Protein AF-C1E987-F1 (afdb_monomer)

pLDDT: mean 75.3, std 23.25, range [30.11, 98.69]

Nearest PDB structures (foldseek):
  6jrf-assembly1_A  TM=9.544E-01  e=1.087E-15  Zea mays
  6jrg-assembly1_B  TM=9.556E-01  e=2.317E-15  Zea mays
  6is8-assembly1_B  TM=9.544E-01  e=3.382E-15  Zea mays
  8kfw-assembly1_B  TM=9.538E-01  e=1.622E-14  Zea mays
  6is9-assembly1_A  TM=9.270E-01  e=9.972E-15  Zea mays

Sequence (386 aa):
MGTAQIRPWVGTASRAASTSPVTAASSSSRYGARRGRGRVALLRPRAATTTGPNPSTTSPSSSSDDDDVEAARGWTLLGCDSDAGGALAVVRGPSLGNVASVDVHDCPTYKAEVNGRIRKRLCVEDMVELVASLNIPRGTVAFLEEGGVEYGFSAQTAFVQGYNFGLWKGVLAAAGLRVEVVKPQAWKHALGLARSGSSKDDSRDMASAMFPEVGDDLGRKKDHGRAEALLIAAYGHMATHARDARAAAAAAAAAGPFDAAEEDPLCRRVRDMVMRAAEEAASSETSDTHDDDGDETRRSGLRKRLGPDDPLPYFGPYFGMTGKALGEECRRRGLRVSGKKMELIERLEDDDAAAMRRAREAAAVMEAEGDEEEDEERGARRAAAA

Structure (mmCIF, N/CA/C/O backbone):
data_AF-C1E987-F1
#
_entry.id   AF-C1E987-F1
#
loop_
_atom_site.group_PDB
_atom_site.id
_atom_site.type_symbol
_atom_site.label_atom_id
_atom_site.label_alt_id
_atom_site.label_comp_id
_atom_site.label_asym_id
_atom_site.label_entity_id
_atom_site.label_seq_id
_atom_site.pdbx_PDB_ins_code
_atom_site.Cartn_x
_atom_site.Cartn_y
_atom_site.Cartn_z
_atom_site.occupancy
_atom_site.B_iso_or_equiv
_atom_site.auth_seq_id
_atom_site.auth_comp_id
_atom_site.auth_asym_id
_atom_site.auth_atom_id
_atom_site.pdbx_PDB_model_num
ATOM 1 N N . MET A 1 1 ? 1.074 48.634 49.902 1.00 43.16 1 MET A N 1
ATOM 2 C CA . MET A 1 1 ? 2.303 48.544 50.720 1.00 43.16 1 MET A CA 1
ATOM 3 C C . MET A 1 1 ? 1.928 47.896 52.040 1.00 43.16 1 MET A C 1
ATOM 5 O O . MET A 1 1 ? 1.091 48.442 52.739 1.00 43.16 1 MET A O 1
ATOM 9 N N . GLY A 1 2 ? 2.459 46.709 52.321 1.00 34.03 2 GLY A N 1
ATOM 10 C CA . GLY A 1 2 ? 2.135 45.934 53.519 1.00 34.03 2 GLY A CA 1
ATOM 11 C C . GLY A 1 2 ? 2.971 44.660 53.538 1.00 34.03 2 GLY A C 1
ATOM 12 O O . GLY A 1 2 ? 2.693 43.719 52.807 1.00 34.03 2 GLY A O 1
ATOM 13 N N . THR A 1 3 ? 4.056 44.713 54.297 1.00 38.94 3 THR A N 1
ATOM 14 C CA . THR A 1 3 ? 5.123 43.721 54.465 1.00 38.94 3 THR A CA 1
ATOM 15 C C . THR A 1 3 ? 4.779 42.664 55.518 1.00 38.94 3 THR A C 1
ATOM 17 O O . THR A 1 3 ? 4.261 43.020 56.570 1.00 38.94 3 THR A O 1
ATOM 20 N N . ALA A 1 4 ? 5.181 41.409 55.295 1.00 37.41 4 ALA A N 1
ATOM 21 C CA . ALA A 1 4 ? 5.412 40.384 56.328 1.00 37.41 4 ALA A CA 1
ATOM 22 C C . ALA A 1 4 ? 6.369 39.330 55.722 1.00 37.41 4 ALA A C 1
ATOM 24 O O . ALA A 1 4 ? 5.991 38.631 54.791 1.00 37.41 4 ALA A O 1
ATOM 25 N N . GLN A 1 5 ? 7.690 39.396 55.906 1.00 37.06 5 GLN A N 1
ATOM 26 C CA . GLN A 1 5 ? 8.532 39.110 57.079 1.00 37.06 5 GLN A CA 1
ATOM 27 C C . GLN A 1 5 ? 8.723 37.600 57.353 1.00 37.06 5 GLN A C 1
ATOM 29 O O . GLN A 1 5 ? 7.839 36.898 57.827 1.00 37.06 5 GLN A O 1
ATOM 34 N N . ILE A 1 6 ? 9.934 37.139 57.022 1.00 41.88 6 ILE A N 1
ATOM 35 C CA . ILE A 1 6 ? 10.510 35.797 57.201 1.00 41.88 6 ILE A CA 1
ATOM 36 C C . ILE A 1 6 ? 10.960 35.613 58.653 1.00 41.88 6 ILE A C 1
ATOM 38 O O . ILE A 1 6 ? 11.591 36.526 59.185 1.00 41.88 6 ILE A O 1
ATOM 42 N N . ARG A 1 7 ? 10.786 34.411 59.232 1.00 41.16 7 ARG A N 1
ATOM 43 C CA . ARG A 1 7 ? 11.681 33.850 60.268 1.00 41.16 7 ARG A CA 1
ATOM 44 C C . ARG A 1 7 ? 11.687 32.300 60.290 1.00 41.16 7 ARG A C 1
ATOM 46 O O . ARG A 1 7 ? 10.761 31.699 59.754 1.00 41.16 7 ARG A O 1
ATOM 53 N N . PRO A 1 8 ? 12.748 31.671 60.845 1.00 44.56 8 PRO A N 1
ATOM 54 C CA . PRO A 1 8 ? 13.247 30.345 60.459 1.00 44.56 8 PRO A CA 1
ATOM 55 C C . PRO A 1 8 ? 12.962 29.245 61.498 1.00 44.56 8 PRO A C 1
ATOM 57 O O . PRO A 1 8 ? 12.586 29.541 62.632 1.00 44.56 8 PRO A O 1
ATOM 60 N N . TRP A 1 9 ? 13.256 27.985 61.155 1.00 31.38 9 TRP A N 1
ATOM 61 C CA . TRP A 1 9 ? 13.389 26.913 62.144 1.00 31.38 9 TRP A CA 1
ATOM 62 C C . TRP A 1 9 ? 14.632 26.046 61.897 1.00 31.38 9 TRP A C 1
ATOM 64 O O . TRP A 1 9 ? 14.956 25.690 60.767 1.00 31.38 9 TRP A O 1
ATOM 74 N N . VAL A 1 10 ? 15.326 25.760 62.999 1.00 36.50 10 VAL A N 1
ATOM 75 C CA . VAL A 1 10 ? 16.550 24.966 63.158 1.00 36.50 10 VAL A CA 1
ATOM 76 C C . VAL A 1 10 ? 16.195 23.816 64.102 1.00 36.50 10 VAL A C 1
ATOM 78 O O . VAL A 1 10 ? 15.505 24.053 65.092 1.00 36.50 10 VAL A O 1
ATOM 81 N N . GLY A 1 11 ? 16.687 22.599 63.854 1.00 30.11 11 GLY A N 1
ATOM 82 C CA . GLY A 1 11 ? 16.515 21.492 64.799 1.00 30.11 11 GLY A CA 1
ATOM 83 C C . GLY A 1 11 ? 17.142 20.174 64.354 1.00 30.11 11 GLY A C 1
ATOM 84 O O . GLY A 1 11 ? 16.515 19.372 63.677 1.00 30.11 11 GLY A O 1
ATOM 85 N N . THR A 1 12 ? 18.387 19.960 64.766 1.00 36.69 12 THR A N 1
ATOM 86 C CA . THR A 1 12 ? 19.166 18.713 64.708 1.00 36.69 12 THR A CA 1
ATOM 87 C C . THR A 1 12 ? 18.704 17.676 65.738 1.00 36.69 12 THR A C 1
ATOM 89 O O . THR A 1 12 ? 18.464 18.051 66.883 1.00 36.69 12 THR A O 1
ATOM 92 N N . ALA A 1 13 ? 18.758 16.378 65.408 1.00 34.41 13 ALA A N 1
ATOM 93 C CA . ALA A 1 13 ? 19.088 15.320 66.373 1.00 34.41 13 ALA A CA 1
ATOM 94 C C . ALA A 1 13 ? 19.592 14.044 65.672 1.00 34.41 13 ALA A C 1
ATOM 96 O O . ALA A 1 13 ? 18.972 13.524 64.750 1.00 34.41 13 ALA A O 1
ATOM 97 N N . SER A 1 14 ? 20.737 13.566 66.155 1.00 32.38 14 SER A N 1
ATOM 98 C CA . SER A 1 14 ? 21.465 12.360 65.762 1.00 32.38 14 SER A CA 1
ATOM 99 C C . SER A 1 14 ? 21.077 11.180 66.661 1.00 32.38 14 SER A C 1
ATOM 101 O O . SER A 1 14 ? 20.849 11.377 67.856 1.00 32.38 14 SER A O 1
ATOM 103 N N . ARG A 1 15 ? 21.073 9.949 66.129 1.00 35.50 15 ARG A N 1
ATOM 104 C CA . ARG A 1 15 ? 21.285 8.726 66.921 1.00 35.50 15 ARG A CA 1
ATOM 105 C C . ARG A 1 15 ? 21.837 7.589 66.056 1.00 35.50 15 ARG A C 1
ATOM 107 O O . ARG A 1 15 ? 21.392 7.367 64.937 1.00 35.50 15 ARG A O 1
ATOM 114 N N . ALA A 1 16 ? 22.842 6.920 66.611 1.00 32.28 16 ALA A N 1
ATOM 115 C CA . ALA A 1 16 ? 23.746 5.965 65.985 1.00 32.28 16 ALA A CA 1
ATOM 116 C C . ALA A 1 16 ? 23.322 4.493 66.156 1.00 32.28 16 ALA A C 1
ATOM 118 O O . ALA A 1 16 ? 22.651 4.159 67.129 1.00 32.28 16 ALA A O 1
ATOM 119 N N . ALA A 1 17 ? 23.830 3.622 65.275 1.00 33.12 17 ALA A N 1
ATOM 120 C CA . ALA A 1 17 ? 24.169 2.212 65.531 1.00 33.12 17 ALA A CA 1
ATOM 121 C C . ALA A 1 17 ? 25.161 1.757 64.430 1.00 33.12 17 ALA A C 1
ATOM 123 O O . ALA A 1 17 ? 24.859 1.872 63.249 1.00 33.12 17 ALA A O 1
ATOM 124 N N . SER A 1 18 ? 26.436 1.521 64.759 1.00 31.75 18 SER A N 1
ATOM 125 C CA . SER A 1 18 ? 27.032 0.219 65.128 1.00 31.75 18 SER A CA 1
ATOM 126 C C . SER A 1 18 ? 27.578 -0.573 63.923 1.00 31.75 18 SER A C 1
ATOM 128 O O . SER A 1 18 ? 26.843 -1.252 63.217 1.00 31.75 18 SER A O 1
ATOM 130 N N . THR A 1 19 ? 28.901 -0.507 63.749 1.00 33.00 19 THR A N 1
ATOM 131 C CA . THR A 1 19 ? 29.780 -1.328 62.889 1.00 33.00 19 THR A CA 1
ATOM 132 C C . THR A 1 19 ? 29.910 -2.765 63.422 1.00 33.00 19 THR A C 1
ATOM 134 O O . THR A 1 19 ? 29.934 -2.963 64.633 1.00 33.00 19 THR A O 1
ATOM 137 N N . SER A 1 20 ? 30.062 -3.816 62.606 1.00 34.09 20 SER A N 1
ATOM 138 C CA . SER A 1 20 ? 31.318 -4.278 61.956 1.00 34.09 20 SER A CA 1
ATOM 139 C C . SER A 1 20 ? 31.010 -5.440 60.948 1.00 34.09 20 SER A C 1
ATOM 141 O O . SER A 1 20 ? 29.833 -5.737 60.763 1.00 34.09 20 SER A O 1
ATOM 143 N N . PRO A 1 21 ? 31.978 -6.086 60.250 1.00 47.25 21 PRO A N 1
ATOM 144 C CA . PRO A 1 21 ? 32.239 -5.865 58.818 1.00 47.25 21 PRO A CA 1
ATOM 145 C C . PRO A 1 21 ? 32.284 -7.177 57.979 1.00 47.25 21 PRO A C 1
ATOM 147 O O . PRO A 1 21 ? 31.896 -8.231 58.469 1.00 47.25 21 PRO A O 1
ATOM 150 N N . VAL A 1 22 ? 32.885 -7.097 56.770 1.00 30.33 22 VAL A N 1
ATOM 151 C CA . VAL A 1 22 ? 33.377 -8.191 55.880 1.00 30.33 22 VAL A CA 1
ATOM 152 C C . VAL A 1 22 ? 32.329 -8.642 54.834 1.00 30.33 22 VAL A C 1
ATOM 154 O O . VAL A 1 22 ? 31.196 -8.917 55.186 1.00 30.33 22 VAL A O 1
ATOM 157 N N . THR A 1 23 ? 32.547 -8.688 53.510 1.00 30.25 23 THR A N 1
ATOM 158 C CA . THR A 1 23 ? 33.740 -8.768 52.635 1.00 30.25 23 THR A CA 1
ATOM 159 C C . THR A 1 23 ? 33.422 -8.124 51.278 1.00 30.25 23 THR A C 1
ATOM 161 O O . THR A 1 23 ? 32.342 -8.339 50.731 1.00 30.25 23 THR A O 1
ATOM 164 N N . ALA A 1 24 ? 34.390 -7.418 50.690 1.00 33.66 24 ALA A N 1
ATOM 165 C CA . ALA A 1 24 ? 34.360 -6.980 49.298 1.00 33.66 24 ALA A CA 1
ATOM 166 C C . ALA A 1 24 ? 34.953 -8.060 48.377 1.00 33.66 24 ALA A C 1
ATOM 168 O O . ALA A 1 24 ? 36.030 -8.583 48.658 1.00 33.66 24 ALA A O 1
ATOM 169 N N . ALA A 1 25 ? 34.295 -8.332 47.250 1.00 31.72 25 ALA A N 1
ATOM 170 C CA . ALA A 1 25 ? 34.890 -9.033 46.118 1.00 31.72 25 ALA A CA 1
ATOM 171 C C . ALA A 1 25 ? 34.596 -8.253 44.829 1.00 31.72 25 ALA A C 1
ATOM 173 O O . ALA A 1 25 ? 33.465 -8.157 44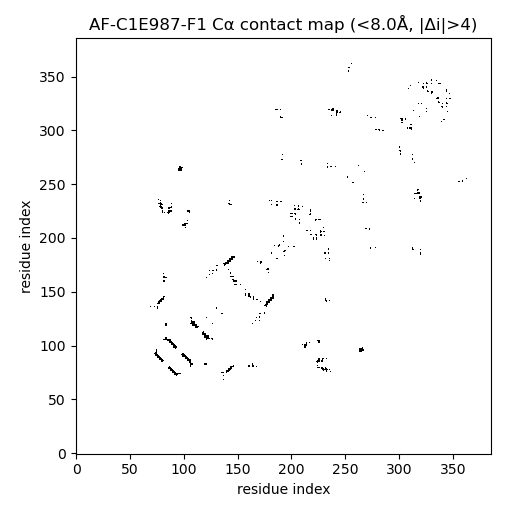.361 1.00 31.72 25 ALA A O 1
ATOM 174 N N . SER A 1 26 ? 35.662 -7.662 44.298 1.00 34.81 26 SER A N 1
ATOM 175 C CA . SER A 1 26 ? 35.757 -7.056 42.974 1.00 34.81 26 SER A CA 1
ATOM 176 C C . SER A 1 26 ? 35.648 -8.132 41.892 1.00 34.81 26 SER A C 1
ATOM 178 O O . SER A 1 26 ? 36.331 -9.153 41.968 1.00 34.81 26 SER A O 1
ATOM 180 N N . SER A 1 27 ? 34.872 -7.879 40.836 1.00 32.91 27 SER A N 1
ATOM 181 C CA . SER A 1 27 ? 35.233 -8.397 39.516 1.00 32.91 27 SER A CA 1
ATOM 182 C C . SER A 1 27 ? 34.838 -7.415 38.412 1.00 32.91 27 SER A C 1
ATOM 184 O O . SER A 1 27 ? 33.705 -6.959 38.282 1.00 32.91 27 SER A O 1
ATOM 186 N N . SER A 1 28 ? 35.859 -7.043 37.652 1.00 34.28 28 SER A N 1
ATOM 187 C CA . SER A 1 28 ? 35.862 -6.126 36.523 1.00 34.28 28 SER A CA 1
ATOM 188 C C . SER A 1 28 ? 35.024 -6.644 35.350 1.00 34.28 28 SER A C 1
ATOM 190 O O . SER A 1 28 ? 35.307 -7.721 34.824 1.00 34.28 28 SER A O 1
ATOM 192 N N . SER A 1 29 ? 34.081 -5.835 34.864 1.00 33.22 29 SER A N 1
ATOM 193 C CA . SER A 1 29 ? 33.420 -6.050 33.574 1.00 33.22 29 SER A CA 1
ATOM 194 C C . SER A 1 29 ? 34.366 -5.646 32.437 1.00 33.22 29 SER A C 1
ATOM 196 O O . SER A 1 29 ? 34.575 -4.465 32.168 1.00 33.22 29 SER A O 1
ATOM 198 N N . ARG A 1 30 ? 34.982 -6.640 31.788 1.00 32.59 30 ARG A N 1
ATOM 199 C CA . ARG A 1 30 ? 35.681 -6.495 30.503 1.00 32.59 30 ARG A CA 1
ATOM 200 C C . ARG A 1 30 ? 34.831 -7.157 29.420 1.00 32.59 30 ARG A C 1
ATOM 202 O O . ARG A 1 30 ? 34.993 -8.343 29.153 1.00 32.59 30 ARG A O 1
ATOM 209 N N . TYR A 1 31 ? 33.950 -6.395 28.774 1.00 31.27 31 TYR A N 1
ATOM 210 C CA . TYR A 1 31 ? 33.358 -6.816 27.503 1.00 31.27 31 TYR A CA 1
ATOM 211 C C . TYR A 1 31 ? 34.314 -6.457 26.365 1.00 31.27 31 TYR A C 1
ATOM 213 O O . TYR A 1 31 ? 34.339 -5.338 25.860 1.00 31.27 31 TYR A O 1
ATOM 221 N N . GLY A 1 32 ? 35.145 -7.432 25.997 1.00 32.31 32 GLY A N 1
ATOM 222 C CA . GLY A 1 32 ? 35.917 -7.407 24.765 1.00 32.31 32 GLY A CA 1
ATOM 223 C C . GLY A 1 32 ? 35.010 -7.664 23.564 1.00 32.31 32 GLY A C 1
ATOM 224 O O . GLY A 1 32 ? 34.286 -8.657 23.515 1.00 32.31 32 GLY A O 1
ATOM 225 N N . ALA A 1 33 ? 35.077 -6.774 22.580 1.00 38.38 33 ALA A N 1
ATOM 226 C CA . ALA A 1 33 ? 34.486 -6.968 21.269 1.00 38.38 33 ALA A CA 1
ATOM 227 C C . ALA A 1 33 ? 35.153 -8.153 20.549 1.00 38.38 33 ALA A C 1
ATOM 229 O O . ALA A 1 33 ? 36.362 -8.146 20.311 1.00 38.38 33 ALA A O 1
ATOM 230 N N . ARG A 1 34 ? 34.361 -9.145 20.129 1.00 32.69 34 ARG A N 1
ATOM 231 C CA . ARG A 1 34 ? 34.743 -10.081 19.064 1.00 32.69 34 ARG A CA 1
ATOM 232 C C . ARG A 1 34 ? 33.609 -10.222 18.054 1.00 32.69 34 ARG A C 1
ATOM 234 O O . ARG A 1 34 ? 32.530 -10.716 18.357 1.00 32.69 34 ARG A O 1
ATOM 241 N N . ARG A 1 35 ? 33.909 -9.771 16.835 1.00 38.44 35 ARG A N 1
ATOM 242 C CA . ARG A 1 35 ? 33.183 -10.051 15.593 1.00 38.44 35 ARG A CA 1
ATOM 243 C C . ARG A 1 35 ? 33.192 -11.561 15.323 1.00 38.44 35 ARG A C 1
ATOM 245 O O . ARG A 1 35 ? 34.245 -12.181 15.456 1.00 38.44 35 ARG A O 1
ATOM 252 N N . GLY A 1 36 ? 32.077 -12.127 14.854 1.00 33.56 36 GLY A N 1
ATOM 253 C CA . GLY A 1 36 ? 32.095 -13.466 14.260 1.00 33.56 36 GLY A CA 1
ATOM 254 C C . GLY A 1 36 ? 30.745 -14.166 14.101 1.00 33.56 36 GLY A C 1
ATOM 255 O O . GLY A 1 36 ? 30.275 -14.795 15.036 1.00 33.56 36 GLY A O 1
ATOM 256 N N . ARG A 1 37 ? 30.252 -14.149 12.854 1.00 36.84 37 ARG A N 1
ATOM 257 C CA . ARG A 1 37 ? 29.365 -15.119 12.172 1.00 36.84 37 ARG A CA 1
ATOM 258 C C . ARG A 1 37 ? 27.920 -15.289 12.665 1.00 36.84 37 ARG A C 1
ATOM 260 O O . ARG A 1 37 ? 27.644 -15.717 13.778 1.00 36.84 37 ARG A O 1
ATOM 267 N N . GLY A 1 38 ? 27.006 -15.031 11.726 1.00 42.19 38 GLY A N 1
ATOM 268 C CA . GLY A 1 38 ? 25.576 -15.265 11.852 1.00 42.19 38 GLY A CA 1
ATOM 269 C C . GLY A 1 38 ? 25.257 -16.702 12.252 1.00 42.19 38 GLY A C 1
ATOM 270 O O . GLY A 1 38 ? 25.706 -17.661 11.625 1.00 42.19 38 GLY A O 1
ATOM 271 N N . ARG A 1 39 ? 24.448 -16.829 13.300 1.00 40.03 39 ARG A N 1
ATOM 272 C CA . ARG A 1 39 ? 23.686 -18.037 13.588 1.00 40.03 39 ARG A CA 1
ATOM 273 C C . ARG A 1 39 ? 22.248 -17.756 13.185 1.00 40.03 39 ARG A C 1
ATOM 275 O O . ARG A 1 39 ? 21.554 -16.998 13.854 1.00 40.03 39 ARG A O 1
ATOM 282 N N . VAL A 1 40 ? 21.825 -18.363 12.082 1.00 42.97 40 VAL A N 1
ATOM 283 C CA . VAL A 1 40 ? 20.407 -18.557 11.790 1.00 42.97 40 VAL A CA 1
ATOM 284 C C . VAL A 1 40 ? 19.872 -19.443 12.912 1.00 42.97 40 VAL A C 1
ATOM 286 O O . VAL A 1 40 ? 20.309 -20.585 13.063 1.00 42.97 40 VAL A O 1
ATOM 289 N N . ALA A 1 41 ? 18.995 -18.904 13.754 1.00 39.16 41 ALA A N 1
ATOM 290 C CA . ALA A 1 41 ? 18.283 -19.700 14.740 1.00 39.16 41 ALA A CA 1
ATOM 291 C C . ALA A 1 41 ? 17.254 -20.561 13.995 1.00 39.16 41 ALA A C 1
ATOM 293 O O . ALA A 1 41 ? 16.113 -20.159 13.796 1.00 39.16 41 ALA A O 1
ATOM 294 N N . LEU A 1 42 ? 17.677 -21.741 13.539 1.00 43.03 42 LEU A N 1
ATOM 295 C CA . LEU A 1 42 ? 16.765 -22.801 13.124 1.00 43.03 42 LEU A CA 1
ATOM 296 C C . LEU A 1 42 ? 16.035 -23.293 14.378 1.00 43.03 42 LEU A C 1
ATOM 298 O O . LEU A 1 42 ? 16.547 -24.128 15.125 1.00 43.03 42 LEU A O 1
ATOM 302 N N . LEU A 1 43 ? 14.849 -22.743 14.628 1.00 41.53 43 LEU A N 1
ATOM 303 C CA . LEU A 1 43 ? 13.894 -23.331 15.558 1.00 41.53 43 LEU A CA 1
ATOM 304 C C . LEU A 1 43 ? 13.487 -24.695 14.988 1.00 41.53 43 LEU A C 1
ATOM 306 O O . LEU A 1 43 ? 12.734 -24.777 14.023 1.00 41.53 43 LEU A O 1
ATOM 310 N N . ARG A 1 44 ? 14.022 -25.780 15.557 1.00 40.69 44 ARG A N 1
ATOM 311 C CA . ARG A 1 44 ? 13.488 -27.127 15.331 1.00 40.69 44 ARG A CA 1
ATOM 312 C C . ARG A 1 44 ? 12.204 -27.273 16.155 1.00 40.69 44 ARG A C 1
ATOM 314 O O . ARG A 1 44 ? 12.279 -27.092 17.372 1.00 40.69 44 ARG A O 1
ATOM 321 N N . PRO A 1 45 ? 11.057 -27.633 15.559 1.00 49.88 45 PRO A N 1
ATOM 322 C CA . PRO A 1 45 ? 9.880 -27.999 16.335 1.00 49.88 45 PRO A CA 1
ATOM 323 C C . PRO A 1 45 ? 10.206 -29.211 17.219 1.00 49.88 45 PRO A C 1
ATOM 325 O O . PRO A 1 45 ? 10.689 -30.232 16.726 1.00 49.88 45 PRO A O 1
ATOM 328 N N . ARG A 1 46 ? 9.960 -29.118 18.533 1.00 39.62 46 ARG A N 1
ATOM 329 C CA . ARG A 1 46 ? 9.864 -30.316 19.383 1.00 39.62 46 ARG A CA 1
ATOM 330 C C . ARG A 1 46 ? 8.556 -31.002 19.009 1.00 39.62 46 ARG A C 1
ATOM 332 O O . ARG A 1 46 ? 7.498 -30.409 19.185 1.00 39.62 46 ARG A O 1
ATOM 339 N N . ALA A 1 47 ? 8.642 -32.225 18.495 1.00 40.22 47 ALA A N 1
ATOM 340 C CA . ALA A 1 47 ? 7.476 -33.073 18.294 1.00 40.22 47 ALA A CA 1
ATOM 341 C C . ALA A 1 47 ? 6.724 -33.203 19.627 1.00 40.22 47 ALA A C 1
ATOM 343 O O . ALA A 1 47 ? 7.286 -33.675 20.620 1.00 40.22 47 ALA A O 1
ATOM 344 N N . ALA A 1 48 ? 5.477 -32.740 19.662 1.00 40.41 48 ALA A N 1
ATOM 345 C CA . ALA A 1 48 ? 4.574 -33.027 20.760 1.00 40.41 48 ALA A CA 1
ATOM 346 C C . ALA A 1 48 ? 4.220 -34.517 20.680 1.00 40.41 48 ALA A C 1
ATOM 348 O O . ALA A 1 48 ? 3.521 -34.951 19.768 1.00 40.41 48 ALA A O 1
ATOM 349 N N . THR A 1 49 ? 4.737 -35.315 21.612 1.00 39.03 49 THR A N 1
ATOM 350 C CA . THR A 1 49 ? 4.282 -36.688 21.844 1.00 39.03 49 THR A CA 1
ATOM 351 C C . THR A 1 49 ? 2.783 -36.671 22.113 1.00 39.03 49 THR A C 1
ATOM 353 O O . THR A 1 49 ? 2.348 -36.275 23.191 1.00 39.03 49 THR A O 1
ATOM 356 N N . THR A 1 50 ? 1.999 -37.102 21.131 1.00 38.53 50 THR A N 1
ATOM 357 C CA . THR A 1 50 ? 0.595 -37.469 21.310 1.00 38.53 50 THR A CA 1
ATOM 358 C C . THR A 1 50 ? 0.425 -38.889 20.795 1.00 38.53 50 THR A C 1
ATOM 360 O O . THR A 1 50 ? 0.438 -39.161 19.601 1.00 38.53 50 THR A O 1
ATOM 363 N N . THR A 1 51 ? 0.336 -39.819 21.739 1.00 39.03 51 THR A N 1
ATOM 364 C CA . THR A 1 51 ? -0.208 -41.159 21.542 1.00 39.03 51 THR A CA 1
ATOM 365 C C . THR A 1 51 ? -1.696 -41.021 21.220 1.00 39.03 51 THR A C 1
ATOM 367 O O . THR A 1 51 ? -2.504 -40.753 22.105 1.00 39.03 51 THR A O 1
ATOM 370 N N . GLY A 1 52 ? -2.048 -41.179 19.946 1.00 39.25 52 GLY A N 1
ATOM 371 C CA . GLY A 1 52 ? -3.417 -41.227 19.430 1.00 39.25 52 GLY A CA 1
ATOM 372 C C . GLY A 1 52 ? -3.439 -42.010 18.111 1.00 39.25 52 GLY A C 1
ATOM 373 O O . GLY A 1 52 ? -2.405 -42.072 17.442 1.00 39.25 52 GLY A O 1
ATOM 374 N N . PRO A 1 53 ? -4.550 -42.686 17.763 1.00 39.19 53 PRO A N 1
ATOM 375 C CA . PRO A 1 53 ? -4.570 -43.663 16.683 1.00 39.19 53 PRO A CA 1
ATOM 376 C C . PRO A 1 53 ? -4.333 -43.002 15.322 1.00 39.19 53 PRO A C 1
ATOM 378 O O . PRO A 1 53 ? -4.937 -41.993 14.975 1.00 39.19 53 PRO A O 1
ATOM 381 N N . ASN A 1 54 ? -3.417 -43.624 14.591 1.00 38.69 54 ASN A N 1
ATOM 382 C CA . ASN A 1 54 ? -2.859 -43.257 13.298 1.00 38.69 54 ASN A CA 1
ATOM 383 C C . ASN A 1 54 ? -3.954 -43.005 12.233 1.00 38.69 54 ASN A C 1
ATOM 385 O O . ASN A 1 54 ? -4.597 -43.974 11.818 1.00 38.69 54 ASN A O 1
ATOM 389 N N . PRO A 1 55 ? -4.178 -41.768 11.747 1.00 40.56 55 PRO A N 1
ATOM 390 C CA . PRO A 1 55 ? -4.883 -41.574 10.492 1.00 40.56 55 PRO A CA 1
ATOM 391 C C . PRO A 1 55 ? -3.921 -41.933 9.357 1.00 40.56 55 PRO A C 1
ATOM 393 O O . PRO A 1 55 ? -2.825 -41.387 9.241 1.00 40.56 55 PRO A O 1
ATOM 396 N N . SER A 1 56 ? -4.328 -42.911 8.557 1.00 34.56 56 SER A N 1
ATOM 397 C CA . SER A 1 56 ? -3.645 -43.361 7.351 1.00 34.56 56 SER A CA 1
ATOM 398 C C . SER A 1 56 ? -3.139 -42.190 6.510 1.00 34.56 56 SER A C 1
ATOM 400 O O . SER A 1 56 ? -3.901 -41.301 6.141 1.00 34.56 56 SER A O 1
ATOM 402 N N . THR A 1 57 ? -1.850 -42.250 6.198 1.00 35.22 57 THR A N 1
ATOM 403 C CA . THR A 1 57 ? -1.119 -41.410 5.258 1.00 35.22 57 THR A CA 1
ATOM 404 C C . THR A 1 57 ? -1.825 -41.357 3.903 1.00 35.22 57 THR A C 1
ATOM 406 O O . THR A 1 57 ? -1.628 -42.229 3.060 1.00 35.22 57 THR A O 1
ATOM 409 N N . THR A 1 58 ? -2.624 -40.323 3.668 1.00 35.84 58 THR A N 1
ATOM 410 C CA . THR A 1 58 ? -2.944 -39.876 2.313 1.00 35.84 58 THR A CA 1
ATOM 411 C C . THR A 1 58 ? -1.873 -38.870 1.922 1.00 35.84 58 THR A C 1
ATOM 413 O O . THR A 1 58 ? -1.829 -37.748 2.424 1.00 35.84 58 THR A O 1
ATOM 416 N N . SER A 1 59 ? -0.950 -39.304 1.067 1.00 34.91 59 SER A N 1
ATOM 417 C CA . SER A 1 59 ? -0.068 -38.408 0.322 1.00 34.91 59 SER A CA 1
ATOM 418 C C . SER A 1 59 ? -0.920 -37.328 -0.358 1.00 34.91 59 SER A C 1
ATOM 420 O O . SER A 1 59 ? -1.968 -37.683 -0.902 1.00 34.91 59 SER A O 1
ATOM 422 N N . PRO A 1 60 ? -0.517 -36.046 -0.369 1.00 39.72 60 PRO A N 1
ATOM 423 C CA . PRO A 1 60 ? -1.203 -35.062 -1.186 1.00 39.72 60 PRO A CA 1
ATOM 424 C C . PRO A 1 60 ? -0.935 -35.434 -2.644 1.00 39.72 60 PRO A C 1
ATOM 426 O O . PRO A 1 60 ? 0.168 -35.249 -3.159 1.00 39.72 60 PRO A O 1
ATOM 429 N N . SER A 1 61 ? -1.926 -36.036 -3.295 1.00 35.53 61 SER A N 1
ATOM 430 C CA . SER A 1 61 ? -2.007 -35.996 -4.743 1.00 35.53 61 SER A CA 1
ATOM 431 C C . SER A 1 61 ? -2.109 -34.524 -5.115 1.00 35.53 61 SER A C 1
ATOM 433 O O . SER A 1 61 ? -3.044 -33.853 -4.690 1.00 35.53 61 SER A O 1
ATOM 435 N N . SER A 1 62 ? -1.133 -34.022 -5.864 1.00 46.06 62 SER A N 1
ATOM 436 C CA . SER A 1 62 ? -1.260 -32.784 -6.624 1.00 46.06 62 SER A CA 1
ATOM 437 C C . SER A 1 62 ? -2.373 -32.990 -7.654 1.00 46.06 62 SER A C 1
ATOM 439 O O . SER A 1 62 ? -2.118 -33.445 -8.771 1.00 46.06 62 SER A O 1
ATOM 441 N N . SER A 1 63 ? -3.619 -32.796 -7.232 1.00 43.59 63 SER A N 1
ATOM 442 C CA . SER A 1 63 ? -4.772 -32.727 -8.115 1.00 43.59 63 SER A CA 1
ATOM 443 C C . SER A 1 63 ? -4.750 -31.366 -8.792 1.00 43.59 63 SER A C 1
ATOM 445 O O . SER A 1 63 ? -4.783 -30.340 -8.119 1.00 43.59 63 SER A O 1
ATOM 447 N N . SER A 1 64 ? -4.724 -31.381 -10.121 1.00 49.72 64 SER A N 1
ATOM 448 C CA . SER A 1 64 ? -4.958 -30.229 -11.000 1.00 49.72 64 SER A CA 1
ATOM 449 C C . SER A 1 64 ? -6.241 -29.454 -10.663 1.00 49.72 64 SER A C 1
ATOM 451 O O . SER A 1 64 ? -6.355 -28.284 -11.002 1.00 49.72 64 SER A O 1
ATOM 453 N N . ASP A 1 65 ? -7.170 -30.081 -9.935 1.00 43.47 65 ASP A N 1
ATOM 454 C CA . ASP A 1 65 ? -8.432 -29.483 -9.503 1.00 43.47 65 ASP A CA 1
ATOM 455 C C . ASP A 1 65 ? -8.258 -28.276 -8.556 1.00 43.47 65 ASP A C 1
ATOM 457 O O . ASP A 1 65 ? -9.078 -27.365 -8.599 1.00 43.47 65 ASP A O 1
ATOM 461 N N . ASP A 1 66 ? -7.213 -28.220 -7.714 1.00 46.56 66 ASP A N 1
ATOM 462 C CA . ASP A 1 66 ? -6.988 -27.059 -6.826 1.00 46.56 66 ASP A CA 1
ATOM 463 C C . ASP A 1 66 ? -6.441 -25.843 -7.597 1.00 46.56 66 ASP A C 1
ATOM 465 O O . ASP A 1 66 ? -6.823 -24.706 -7.312 1.00 46.56 66 ASP A O 1
ATOM 469 N N . ASP A 1 67 ? -5.592 -26.075 -8.603 1.00 43.28 67 ASP A N 1
ATOM 470 C CA . ASP A 1 67 ? -5.027 -25.019 -9.454 1.00 43.28 67 ASP A CA 1
ATOM 471 C C . ASP A 1 67 ? -6.094 -24.422 -10.395 1.00 43.28 67 ASP A C 1
ATOM 473 O O . A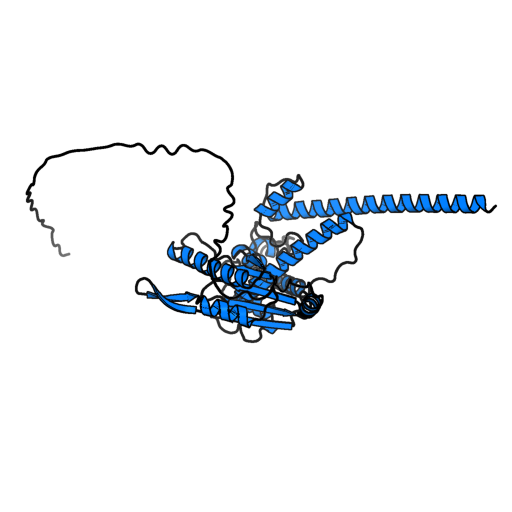SP A 1 67 ? -6.136 -23.205 -10.594 1.00 43.28 67 ASP A O 1
ATOM 477 N N . ASP A 1 68 ? -7.018 -25.246 -10.904 1.00 42.19 68 ASP A N 1
ATOM 478 C CA . ASP A 1 68 ? -8.143 -24.797 -11.739 1.00 42.19 68 ASP A CA 1
ATOM 479 C C . ASP A 1 68 ? -9.203 -24.010 -10.931 1.00 42.19 68 ASP A C 1
ATOM 481 O O . ASP A 1 68 ? -9.832 -23.082 -11.450 1.00 42.19 68 ASP A O 1
ATOM 485 N N . VAL A 1 69 ? -9.379 -24.318 -9.637 1.00 50.06 69 VAL A N 1
ATOM 486 C CA . VAL A 1 69 ? -10.273 -23.575 -8.723 1.00 50.06 69 VAL A CA 1
ATOM 487 C C . VAL A 1 69 ? -9.636 -22.265 -8.237 1.00 50.06 69 VAL A C 1
ATOM 489 O O . VAL A 1 69 ? -10.357 -21.291 -8.012 1.00 50.06 69 VAL A O 1
ATOM 492 N N . GLU A 1 70 ? -8.308 -22.199 -8.103 1.00 48.78 70 GLU A N 1
ATOM 493 C CA . GLU A 1 70 ? -7.566 -20.956 -7.830 1.00 48.78 70 GLU A CA 1
ATOM 494 C C . GLU A 1 70 ? -7.536 -20.015 -9.041 1.00 48.78 70 GLU A C 1
ATOM 496 O O . GLU A 1 70 ? -7.762 -18.819 -8.883 1.00 48.78 70 GLU A O 1
ATOM 501 N N . ALA A 1 71 ? -7.390 -20.524 -10.267 1.00 45.91 71 ALA A N 1
ATOM 502 C CA . ALA A 1 71 ? -7.498 -19.698 -11.476 1.00 45.91 71 ALA A CA 1
ATOM 503 C C . ALA A 1 71 ? -8.916 -19.123 -11.694 1.00 45.91 71 ALA A C 1
ATOM 505 O O . ALA A 1 71 ? -9.076 -18.061 -12.299 1.00 45.91 71 ALA A O 1
ATOM 506 N N . ALA A 1 72 ? -9.951 -19.795 -11.173 1.00 55.97 72 ALA A N 1
ATOM 507 C CA . ALA A 1 72 ? -11.327 -19.292 -11.149 1.00 55.97 72 ALA A CA 1
ATOM 508 C C . ALA A 1 72 ? -11.577 -18.236 -10.052 1.00 55.97 72 ALA A C 1
ATOM 510 O O . ALA A 1 72 ? -12.584 -17.520 -10.093 1.00 55.97 72 ALA A O 1
ATOM 511 N N . ARG A 1 73 ? -10.685 -18.124 -9.059 1.00 68.00 73 ARG A N 1
ATOM 512 C CA . ARG A 1 73 ? -10.748 -17.093 -8.020 1.00 68.00 73 ARG A CA 1
ATOM 513 C C . ARG A 1 73 ? -10.107 -15.836 -8.592 1.00 68.00 73 ARG A C 1
ATOM 515 O O . ARG A 1 73 ? -8.901 -15.756 -8.779 1.00 68.00 73 ARG A O 1
ATOM 522 N N . GLY A 1 74 ? -10.948 -14.857 -8.914 1.00 87.38 74 GLY A N 1
ATOM 523 C CA . GLY A 1 74 ? -10.501 -13.568 -9.428 1.00 87.38 74 GLY A CA 1
ATOM 524 C C . GLY A 1 74 ? -9.435 -12.895 -8.551 1.00 87.38 74 GLY A C 1
ATOM 525 O O . GLY A 1 74 ? -9.132 -13.298 -7.426 1.00 87.38 74 GLY A O 1
ATOM 526 N N . TRP A 1 75 ? -8.863 -11.815 -9.062 1.00 93.50 75 TRP A N 1
ATOM 527 C CA . TRP A 1 75 ? -7.836 -11.058 -8.362 1.00 93.50 75 TRP A CA 1
ATOM 528 C C . TRP A 1 75 ? -8.344 -10.487 -7.025 1.00 93.50 75 TRP A C 1
ATOM 530 O O . TRP A 1 75 ? -9.440 -9.931 -6.942 1.00 93.50 75 TRP A O 1
ATOM 540 N N . THR A 1 76 ? -7.527 -10.613 -5.975 1.00 96.56 76 THR A N 1
ATOM 541 C CA . THR A 1 76 ? -7.785 -10.043 -4.646 1.00 96.56 76 THR A CA 1
ATOM 542 C C . THR A 1 76 ? -6.578 -9.228 -4.180 1.00 96.56 76 THR A C 1
ATOM 544 O O . THR A 1 76 ? -5.433 -9.658 -4.318 1.00 96.56 76 THR A O 1
ATOM 547 N N . LEU A 1 77 ? -6.836 -8.060 -3.598 1.00 96.31 77 LEU A N 1
ATOM 548 C CA . LEU A 1 77 ? -5.843 -7.134 -3.058 1.00 96.31 77 LEU A CA 1
ATOM 549 C C . LEU A 1 77 ? -6.246 -6.721 -1.640 1.00 96.31 77 LEU A C 1
ATOM 551 O O . LEU A 1 77 ? -7.408 -6.403 -1.390 1.00 96.31 77 LEU A O 1
ATOM 555 N N . LEU A 1 78 ? -5.281 -6.698 -0.717 1.00 98.50 78 LEU A N 1
ATOM 556 C CA . LEU A 1 78 ? -5.515 -6.286 0.664 1.00 98.50 78 LEU A CA 1
ATOM 557 C C . LEU A 1 78 ? -4.624 -5.119 1.076 1.00 98.50 78 LEU A C 1
ATOM 559 O O . LEU A 1 78 ? -3.429 -5.100 0.773 1.00 98.50 78 LEU A O 1
ATOM 563 N N . GLY A 1 79 ? -5.196 -4.201 1.852 1.00 98.62 79 GLY A N 1
ATOM 564 C CA . GLY A 1 79 ? -4.466 -3.157 2.567 1.00 98.62 79 GLY A CA 1
ATOM 565 C C . GLY A 1 79 ? -4.896 -3.094 4.025 1.00 98.62 79 GLY A C 1
ATOM 566 O O . GLY A 1 79 ? -6.068 -3.287 4.341 1.00 98.62 79 GLY A O 1
ATOM 567 N N . CYS A 1 80 ? -3.947 -2.864 4.926 1.00 98.50 80 CYS A N 1
ATOM 568 C CA . CYS A 1 80 ? -4.190 -2.860 6.361 1.00 98.50 80 CYS A CA 1
ATOM 569 C C . CYS A 1 80 ? -3.513 -1.661 7.026 1.00 98.50 80 CYS A C 1
ATOM 571 O O . CYS A 1 80 ? -2.281 -1.578 7.073 1.00 98.50 80 CYS A O 1
ATOM 573 N N . ASP A 1 81 ? -4.341 -0.771 7.574 1.00 97.50 81 ASP A N 1
ATOM 574 C CA . ASP A 1 81 ? -3.936 0.153 8.631 1.00 97.50 81 ASP A CA 1
ATOM 575 C C . ASP A 1 81 ? -3.972 -0.630 9.948 1.00 97.50 81 ASP A C 1
ATOM 577 O O . ASP A 1 81 ? -5.026 -1.090 10.393 1.00 97.50 81 ASP A O 1
ATOM 581 N N . SER A 1 82 ? -2.794 -0.827 10.538 1.00 96.69 82 SER A N 1
ATOM 582 C CA . SER A 1 82 ? -2.623 -1.727 11.677 1.00 96.69 82 SER A CA 1
ATOM 583 C C . SER A 1 82 ? -3.109 -1.151 13.010 1.00 96.69 82 SER A C 1
ATOM 585 O O . SER A 1 82 ? -3.170 -1.886 14.000 1.00 96.69 82 SER A O 1
ATOM 587 N N . ASP A 1 83 ? -3.452 0.137 13.078 1.00 94.56 83 ASP A N 1
ATOM 588 C CA . ASP A 1 83 ? -3.798 0.788 14.335 1.00 94.56 83 ASP A CA 1
ATOM 589 C C . ASP A 1 83 ? -5.163 0.349 14.888 1.00 94.56 83 ASP A C 1
ATOM 591 O O . ASP A 1 83 ? -6.053 -0.125 14.194 1.00 94.56 83 ASP A O 1
ATOM 595 N N . ALA A 1 84 ? -5.395 0.568 16.187 1.00 93.81 84 ALA A N 1
ATOM 596 C CA . ALA A 1 84 ? -6.685 0.250 16.816 1.00 93.81 84 ALA A CA 1
ATOM 597 C C . ALA A 1 84 ? -7.872 1.077 16.258 1.00 93.81 84 ALA A C 1
ATOM 599 O O . ALA A 1 84 ? -9.034 0.799 16.565 1.00 93.81 84 ALA A O 1
ATOM 600 N N . GLY A 1 85 ? -7.590 2.154 15.522 1.00 93.94 85 GLY A N 1
ATOM 601 C CA . GLY A 1 85 ? -8.573 2.925 14.756 1.00 93.94 85 GLY A CA 1
ATOM 602 C C . GLY A 1 85 ? -8.529 2.654 13.251 1.00 93.94 85 GLY A C 1
ATOM 603 O O . GLY A 1 85 ? -9.258 3.326 12.529 1.00 93.94 85 GLY A O 1
ATOM 604 N N . GLY A 1 86 ? -7.676 1.723 12.824 1.00 96.12 86 GLY A N 1
ATOM 605 C CA . GLY A 1 86 ? -7.460 1.333 11.445 1.00 96.12 86 GLY A CA 1
ATOM 606 C C . GLY A 1 86 ? -8.494 0.339 10.937 1.00 96.12 86 GLY A C 1
ATOM 607 O O . GLY A 1 86 ? -9.547 0.113 11.553 1.00 96.12 86 GLY A O 1
ATOM 608 N N . ALA A 1 87 ? -8.177 -0.257 9.795 1.00 98.31 87 ALA A N 1
ATOM 609 C CA . ALA A 1 87 ? -9.043 -1.192 9.101 1.00 98.31 87 ALA A CA 1
ATOM 610 C C . ALA A 1 87 ? -8.254 -2.176 8.226 1.00 98.31 87 ALA A C 1
ATOM 612 O O . ALA A 1 87 ? -7.084 -1.967 7.900 1.00 98.31 87 ALA A O 1
ATOM 613 N N . LEU A 1 88 ? -8.943 -3.235 7.808 1.00 98.69 88 LEU A N 1
ATOM 614 C CA . LEU A 1 88 ? -8.539 -4.155 6.755 1.00 98.69 88 LEU A CA 1
ATOM 615 C C . LEU A 1 88 ? -9.452 -3.941 5.542 1.00 98.69 88 LEU A C 1
ATOM 617 O O . LEU A 1 88 ? -10.654 -4.195 5.616 1.00 98.69 88 LEU A O 1
ATOM 621 N N . ALA A 1 89 ? -8.879 -3.475 4.438 1.00 98.56 89 ALA A N 1
ATOM 622 C CA . ALA A 1 89 ? -9.554 -3.340 3.156 1.00 98.56 89 ALA A CA 1
ATOM 623 C C . ALA A 1 89 ? -9.317 -4.585 2.293 1.00 98.56 89 ALA A C 1
ATOM 625 O O . ALA A 1 89 ? -8.194 -5.097 2.231 1.00 98.56 89 ALA A O 1
ATOM 626 N N . VAL A 1 90 ? -10.365 -5.041 1.608 1.00 98.31 90 VAL A N 1
ATOM 627 C CA . VAL A 1 90 ? -10.339 -6.160 0.666 1.00 98.31 90 VAL A CA 1
ATOM 628 C C . VAL A 1 90 ? -10.959 -5.711 -0.648 1.00 98.31 90 VAL A C 1
ATOM 630 O O . VAL A 1 90 ? -12.144 -5.397 -0.722 1.00 98.31 90 VAL A O 1
ATOM 633 N N . VAL A 1 91 ? -10.146 -5.697 -1.695 1.00 97.88 91 VAL A N 1
ATOM 634 C CA . VAL A 1 91 ? -10.538 -5.321 -3.053 1.00 97.88 91 VAL A CA 1
ATOM 635 C C . VAL A 1 91 ? -10.551 -6.587 -3.899 1.00 97.88 91 VAL A C 1
ATOM 637 O O . VAL A 1 91 ? -9.568 -7.329 -3.896 1.00 97.88 91 VAL A O 1
ATOM 640 N N . ARG A 1 92 ? -11.653 -6.856 -4.603 1.00 96.81 92 ARG A N 1
ATOM 641 C CA . ARG A 1 92 ? -11.800 -8.037 -5.469 1.00 96.81 92 ARG A CA 1
ATOM 642 C C . ARG A 1 92 ? -12.173 -7.643 -6.887 1.00 96.81 92 ARG A C 1
ATOM 644 O O . ARG A 1 92 ? -12.845 -6.634 -7.102 1.00 96.81 92 ARG A O 1
ATOM 651 N N . GLY A 1 93 ? -11.754 -8.463 -7.842 1.00 95.44 93 GLY A N 1
ATOM 652 C CA . GLY A 1 93 ? -11.894 -8.203 -9.266 1.00 95.44 93 GLY A CA 1
ATOM 653 C C . GLY A 1 93 ? -11.864 -9.465 -10.123 1.00 95.44 93 GLY A C 1
ATOM 654 O O . GLY A 1 93 ? -11.303 -10.468 -9.691 1.00 95.44 93 GLY A O 1
ATOM 655 N N . PRO A 1 94 ? -12.418 -9.452 -11.349 1.00 93.62 94 PRO A N 1
ATOM 656 C CA . PRO A 1 94 ? -12.307 -10.586 -12.269 1.00 93.62 94 PRO A CA 1
ATOM 657 C C . PRO A 1 94 ? -10.873 -10.798 -12.776 1.00 93.62 94 PRO A C 1
ATOM 659 O O . PRO A 1 94 ? -10.514 -11.902 -13.168 1.00 93.62 94 PRO A O 1
ATOM 662 N N . SER A 1 95 ? -10.048 -9.753 -12.771 1.00 92.38 95 SER A N 1
ATOM 663 C CA . SER A 1 95 ? -8.655 -9.788 -13.214 1.00 92.38 95 SER A CA 1
ATOM 664 C C . SER A 1 95 ? -7.854 -8.663 -12.556 1.00 92.38 95 SER A C 1
ATOM 666 O O . SER A 1 95 ? -8.417 -7.792 -11.888 1.00 92.38 95 SER A O 1
ATOM 668 N N . LEU A 1 96 ? -6.530 -8.705 -12.717 1.00 91.06 96 LEU A N 1
ATOM 669 C CA . LEU A 1 96 ? -5.590 -7.758 -12.116 1.00 91.06 96 LEU A CA 1
ATOM 670 C C . LEU A 1 96 ? -6.002 -6.298 -12.392 1.00 91.06 96 LEU A C 1
ATOM 672 O O . LEU A 1 96 ? -6.251 -5.926 -13.538 1.00 91.06 96 LEU A O 1
ATOM 676 N N . GLY A 1 97 ? -6.133 -5.495 -11.334 1.00 91.62 97 GLY A N 1
ATOM 677 C CA . GLY A 1 97 ? -6.474 -4.071 -11.423 1.00 91.62 97 GLY A CA 1
ATOM 678 C C . GLY A 1 97 ? -7.933 -3.756 -11.773 1.00 91.62 97 GLY A C 1
ATOM 679 O O . GLY A 1 97 ? -8.354 -2.609 -11.628 1.00 91.62 97 GLY A O 1
ATOM 680 N N . ASN A 1 98 ? -8.737 -4.737 -12.189 1.00 94.31 98 ASN A N 1
ATOM 681 C CA . ASN A 1 98 ? -10.157 -4.540 -12.477 1.00 94.31 98 ASN A CA 1
ATOM 682 C C . ASN A 1 98 ? -10.972 -4.664 -11.191 1.00 94.31 98 ASN A C 1
ATOM 684 O O . ASN A 1 98 ? -11.345 -5.761 -10.796 1.00 94.31 98 ASN A O 1
ATOM 688 N N . VAL A 1 99 ? -11.250 -3.547 -10.524 1.00 96.31 99 VAL A N 1
ATOM 689 C CA . VAL A 1 99 ? -12.031 -3.542 -9.278 1.00 96.31 99 VAL A CA 1
ATOM 690 C C . VAL A 1 99 ? -13.506 -3.844 -9.565 1.00 96.31 99 VAL A C 1
ATOM 692 O O . VAL A 1 99 ? -14.129 -3.179 -10.388 1.00 96.31 99 VAL A O 1
ATOM 695 N N . ALA A 1 100 ? -14.063 -4.839 -8.874 1.00 95.81 100 ALA A N 1
ATOM 696 C CA . ALA A 1 100 ? -15.478 -5.208 -8.933 1.00 95.81 100 ALA A CA 1
ATOM 697 C C . ALA A 1 100 ? -16.198 -5.009 -7.593 1.00 95.81 100 ALA A C 1
ATOM 699 O O . ALA A 1 100 ? -17.364 -4.624 -7.578 1.00 95.81 100 ALA A O 1
ATOM 700 N N . SER A 1 101 ? -15.520 -5.260 -6.470 1.00 95.88 101 SER A N 1
ATOM 701 C CA . SER A 1 101 ? -16.074 -5.014 -5.138 1.00 95.88 101 SER A CA 1
ATOM 702 C C . SER A 1 101 ? -14.996 -4.585 -4.151 1.00 95.88 101 SER A C 1
ATOM 704 O O . SER A 1 101 ? -13.830 -4.979 -4.264 1.00 95.88 101 SER A O 1
ATOM 706 N N . VAL A 1 102 ? -15.405 -3.791 -3.165 1.00 97.69 102 VAL A N 1
ATOM 707 C CA . VAL A 1 102 ? -14.546 -3.284 -2.098 1.00 97.69 102 VAL A CA 1
ATOM 708 C C . VAL A 1 102 ? -15.268 -3.470 -0.771 1.00 97.69 102 VAL A C 1
ATOM 710 O O . VAL A 1 102 ? -16.337 -2.907 -0.569 1.00 97.69 102 VAL A O 1
ATOM 713 N N . ASP A 1 103 ? -14.659 -4.233 0.133 1.00 96.38 103 ASP A N 1
ATOM 714 C CA . ASP A 1 103 ? -15.118 -4.400 1.510 1.00 96.38 103 ASP A CA 1
ATOM 715 C C . ASP A 1 103 ? -14.080 -3.798 2.460 1.00 96.38 103 ASP A C 1
ATOM 717 O O . ASP A 1 103 ? -12.875 -3.998 2.280 1.00 96.38 103 ASP A O 1
ATOM 721 N N . VAL A 1 104 ? -14.519 -3.078 3.495 1.00 97.69 104 VAL A N 1
ATOM 722 C CA . VAL A 1 104 ? -13.608 -2.516 4.501 1.00 97.69 104 VAL A CA 1
ATOM 723 C C . VAL A 1 104 ? -14.091 -2.834 5.909 1.00 97.69 104 VAL A C 1
ATOM 725 O O . VAL A 1 104 ? -15.204 -2.494 6.307 1.00 97.69 104 VAL A O 1
ATOM 728 N N . HIS A 1 105 ? -13.221 -3.467 6.690 1.00 97.94 105 HIS A N 1
ATOM 729 C CA . HIS A 1 105 ? -13.524 -3.948 8.031 1.00 97.94 105 HIS A CA 1
ATOM 730 C C . HIS A 1 105 ? -12.693 -3.187 9.059 1.00 97.94 105 HIS A C 1
ATOM 732 O O . HIS A 1 105 ? -11.466 -3.249 9.030 1.00 97.94 105 HIS A O 1
ATOM 738 N N . ASP A 1 106 ? -13.346 -2.484 9.986 1.00 98.25 106 ASP A N 1
ATOM 739 C CA . ASP A 1 106 ? -12.650 -1.840 11.106 1.00 98.25 106 ASP A CA 1
ATOM 740 C C . ASP A 1 106 ? -11.857 -2.883 11.911 1.00 98.25 106 ASP A C 1
ATOM 742 O O . ASP A 1 106 ? -12.322 -4.011 12.104 1.00 98.25 106 ASP A O 1
ATOM 746 N N . CYS A 1 107 ? -10.684 -2.511 12.432 1.00 97.62 107 CYS A N 1
ATOM 747 C CA . CYS A 1 107 ? -9.899 -3.437 13.242 1.00 97.62 107 CYS A CA 1
ATOM 748 C C . CYS A 1 107 ? -10.693 -3.910 14.482 1.00 97.62 107 CYS A C 1
ATOM 750 O O . CYS A 1 107 ? -11.154 -3.069 15.272 1.00 97.62 107 CYS A O 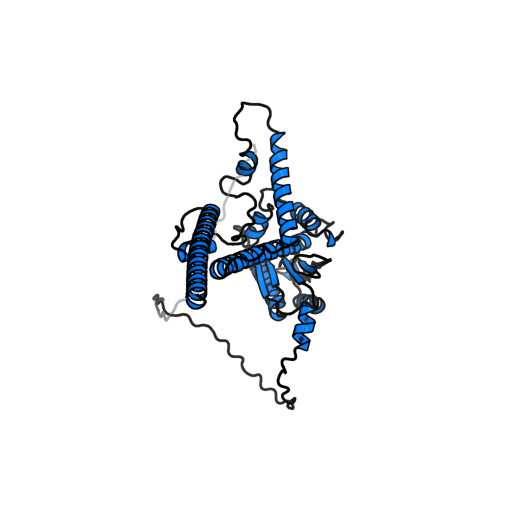1
ATOM 752 N N . PRO A 1 108 ? -10.820 -5.234 14.712 1.00 98.19 108 PRO A N 1
ATOM 753 C CA . PRO A 1 108 ? -11.525 -5.759 15.875 1.00 98.19 108 PRO A CA 1
ATOM 754 C C . PRO A 1 108 ? -10.861 -5.314 17.172 1.00 98.19 108 PRO A C 1
ATOM 756 O O . PRO A 1 108 ? -9.657 -5.500 17.367 1.00 98.19 108 PRO A O 1
ATOM 759 N N . THR A 1 109 ? -11.626 -4.675 18.060 1.00 98.00 109 THR A N 1
ATOM 760 C CA . THR A 1 109 ? -11.077 -4.043 19.265 1.00 98.00 109 THR A CA 1
ATOM 761 C C . THR A 1 109 ? -11.954 -4.233 20.492 1.00 98.00 109 THR A C 1
ATOM 763 O O . THR A 1 109 ? -13.177 -4.273 20.407 1.00 98.00 109 THR A O 1
ATOM 766 N N . TYR A 1 110 ? -11.320 -4.228 21.662 1.00 96.81 110 TYR A N 1
ATOM 767 C CA . TYR A 1 110 ? -11.983 -4.192 22.961 1.00 96.81 110 TYR A CA 1
ATOM 768 C C . TYR A 1 110 ? -11.433 -3.057 23.836 1.00 96.81 110 TYR A C 1
ATOM 770 O O . TYR A 1 110 ? -10.407 -2.428 23.545 1.00 96.81 110 TYR A O 1
ATOM 778 N N . LYS A 1 111 ? -12.156 -2.745 24.915 1.00 96.88 111 LYS A N 1
ATOM 779 C CA . LYS A 1 111 ? -11.745 -1.757 25.919 1.00 96.88 111 LYS A CA 1
ATOM 780 C C . LYS A 1 111 ? -11.004 -2.471 27.048 1.00 96.88 111 LYS A C 1
ATOM 782 O O . LYS A 1 111 ? -11.574 -3.342 27.691 1.00 96.88 111 LYS A O 1
ATOM 787 N N . ALA A 1 112 ? -9.767 -2.063 27.308 1.00 93.31 112 ALA A N 1
ATOM 788 C CA . ALA A 1 112 ? -8.932 -2.593 28.382 1.00 93.31 112 ALA A CA 1
ATOM 789 C C . ALA A 1 112 ? -8.511 -1.473 29.336 1.00 93.31 112 ALA A C 1
ATOM 791 O O . ALA A 1 112 ? -8.180 -0.369 28.895 1.00 93.31 112 ALA A O 1
ATOM 792 N N . GLU A 1 113 ? -8.478 -1.746 30.638 1.00 94.50 113 GLU A N 1
ATOM 793 C CA . GLU A 1 113 ? -7.878 -0.824 31.598 1.00 94.50 113 GLU A CA 1
ATOM 794 C C . GLU A 1 113 ? -6.352 -0.971 31.581 1.00 94.50 113 GLU A C 1
ATOM 796 O O . GLU A 1 113 ? -5.809 -2.054 31.784 1.00 94.50 113 GLU A O 1
ATOM 801 N N . VAL A 1 114 ? -5.648 0.128 31.312 1.00 89.31 114 VAL A N 1
ATOM 802 C CA . VAL A 1 114 ? -4.184 0.184 31.292 1.00 89.31 114 VAL A CA 1
ATOM 803 C C . VAL A 1 114 ? -3.748 1.393 32.101 1.00 89.31 114 VAL A C 1
ATOM 805 O O . VAL A 1 114 ? -4.036 2.531 31.723 1.00 89.31 114 VAL A O 1
ATOM 808 N N . ASN A 1 115 ? -3.038 1.151 33.205 1.00 87.75 115 ASN A N 1
ATOM 809 C CA . ASN A 1 115 ? -2.575 2.188 34.133 1.00 87.75 115 ASN A CA 1
ATOM 810 C C . ASN A 1 115 ? -3.722 3.105 34.612 1.00 87.75 115 ASN A C 1
ATOM 812 O O . ASN A 1 115 ? -3.609 4.330 34.551 1.00 87.75 115 ASN A O 1
ATOM 816 N N . GLY A 1 116 ? -4.857 2.517 35.014 1.00 90.62 116 GLY A N 1
ATOM 817 C CA . GLY A 1 116 ? -6.019 3.257 35.523 1.00 90.62 116 GLY A CA 1
ATOM 818 C C . GLY A 1 116 ? -6.815 4.029 34.465 1.00 90.62 116 GLY A C 1
ATOM 819 O O . GLY A 1 116 ? -7.652 4.862 34.807 1.00 90.62 116 GLY A O 1
ATOM 820 N N . ARG A 1 117 ? -6.544 3.822 33.167 1.00 93.12 117 ARG A N 1
ATOM 821 C CA . ARG A 1 117 ? -7.281 4.459 32.064 1.00 93.12 117 ARG A CA 1
ATOM 822 C C . ARG A 1 117 ? -7.802 3.414 31.091 1.00 93.12 117 ARG A C 1
ATOM 824 O O . ARG A 1 117 ? -7.056 2.540 30.658 1.00 93.12 117 ARG A O 1
ATOM 831 N N . ILE A 1 118 ? -9.056 3.564 30.671 1.00 94.88 118 ILE A N 1
ATOM 832 C CA . ILE A 1 118 ? -9.642 2.730 29.619 1.00 94.88 118 ILE A CA 1
ATOM 833 C C . ILE A 1 118 ? -8.994 3.095 28.279 1.00 94.88 118 ILE A C 1
ATOM 835 O O . ILE A 1 118 ? -9.022 4.250 27.846 1.00 94.88 118 ILE A O 1
ATOM 839 N N . ARG A 1 119 ? -8.398 2.104 27.618 1.00 93.31 119 ARG A N 1
ATOM 840 C CA . ARG A 1 119 ? -7.742 2.219 26.314 1.00 93.31 119 ARG A CA 1
ATOM 841 C C . ARG A 1 119 ? -8.308 1.180 25.352 1.00 93.31 119 ARG A C 1
ATOM 843 O O . ARG A 1 119 ? -8.654 0.075 25.754 1.00 93.31 119 ARG A O 1
ATOM 850 N N . LYS A 1 120 ? -8.374 1.535 24.071 1.00 94.38 120 LYS A N 1
ATOM 851 C CA . LYS A 1 120 ? -8.736 0.598 23.008 1.00 94.38 120 LYS A CA 1
ATOM 852 C C . LYS A 1 120 ? -7.544 -0.321 22.698 1.00 94.38 120 LYS A C 1
ATOM 854 O O . LYS A 1 120 ? -6.406 0.160 22.637 1.00 94.38 120 LYS A O 1
ATOM 859 N N . ARG A 1 121 ? -7.789 -1.621 22.546 1.00 95.94 121 ARG A N 1
ATOM 860 C CA . ARG A 1 121 ? -6.800 -2.648 22.180 1.00 95.94 121 ARG A CA 1
ATOM 861 C C . ARG A 1 121 ? -7.363 -3.538 21.083 1.00 95.94 121 ARG A C 1
ATOM 863 O O . ARG A 1 121 ? -8.574 -3.719 21.036 1.00 95.94 121 ARG A O 1
ATOM 870 N N . LEU A 1 122 ? -6.491 -4.048 20.221 1.00 97.50 122 LEU A N 1
ATOM 871 C CA . LEU A 1 122 ? -6.856 -5.038 19.213 1.00 97.50 122 LEU A CA 1
ATOM 872 C C . LEU A 1 122 ? -7.254 -6.357 19.887 1.00 97.50 122 LEU A C 1
ATOM 874 O O . LEU A 1 122 ? -6.610 -6.751 20.858 1.00 97.50 122 LEU A O 1
ATOM 878 N N . CYS A 1 123 ? -8.298 -7.008 19.378 1.00 98.06 123 CYS A N 1
ATOM 879 C CA . CYS A 1 123 ? -8.758 -8.328 19.806 1.00 98.06 123 CYS A CA 1
ATOM 880 C C . CYS A 1 123 ? -8.206 -9.382 18.840 1.00 98.06 123 CYS A C 1
ATOM 882 O O . CYS A 1 123 ? -8.610 -9.412 17.681 1.00 98.06 123 CYS A O 1
ATOM 884 N N . VAL A 1 124 ? -7.254 -10.207 19.279 1.00 98.00 124 VAL A N 1
ATOM 885 C CA . VAL A 1 124 ? -6.539 -11.129 18.376 1.00 98.00 124 VAL A CA 1
ATOM 886 C C . VAL A 1 124 ? -7.458 -12.245 17.889 1.00 98.00 124 VAL A C 1
ATOM 888 O O . VAL A 1 124 ? -7.387 -12.631 16.726 1.00 98.00 124 VAL A O 1
ATOM 891 N N . GLU A 1 125 ? -8.333 -12.732 18.759 1.00 98.12 125 GLU A N 1
ATOM 892 C CA . GLU A 1 125 ? -9.321 -13.765 18.465 1.00 98.12 125 GLU A CA 1
ATOM 893 C C . GLU A 1 125 ? -10.257 -13.303 17.341 1.00 98.12 125 GLU A C 1
ATOM 895 O O . GLU A 1 125 ? -10.324 -13.942 16.291 1.00 98.12 125 GLU A O 1
ATOM 900 N N . ASP A 1 126 ? -10.859 -12.121 17.493 1.00 98.50 126 ASP A N 1
ATOM 901 C CA . ASP A 1 126 ? -11.750 -11.549 16.480 1.00 98.50 126 ASP A CA 1
ATOM 902 C C . ASP A 1 126 ? -11.002 -11.180 15.185 1.00 98.50 126 ASP A C 1
ATOM 904 O O . ASP A 1 126 ? -11.578 -11.222 14.101 1.00 98.50 126 ASP A O 1
ATOM 908 N N . MET A 1 127 ? -9.713 -10.817 15.260 1.00 98.69 127 MET A N 1
ATOM 909 C CA . MET A 1 127 ? -8.879 -10.607 14.066 1.00 98.69 127 MET A CA 1
ATOM 910 C C . MET A 1 127 ? -8.706 -11.902 13.270 1.00 98.69 127 MET A C 1
ATOM 912 O O . MET A 1 127 ? -8.783 -11.880 12.041 1.00 98.69 127 MET A O 1
ATOM 916 N N . VAL A 1 128 ? -8.465 -13.024 13.955 1.00 98.69 128 VAL A N 1
ATOM 917 C CA . VAL A 1 128 ? -8.335 -14.342 13.320 1.00 98.69 128 VAL A CA 1
ATOM 918 C C . VAL A 1 128 ? -9.664 -14.767 12.702 1.00 98.69 128 VAL A C 1
ATOM 920 O O . VAL A 1 128 ? -9.676 -15.190 11.546 1.00 98.69 128 VAL A O 1
ATOM 923 N N . GLU A 1 129 ? -10.772 -14.610 13.428 1.00 98.44 129 GLU A N 1
ATOM 924 C CA . GLU A 1 129 ? -12.113 -14.913 12.914 1.00 98.44 129 GLU A CA 1
ATOM 925 C C . GLU A 1 129 ? -12.467 -14.048 11.701 1.00 98.44 129 GLU A C 1
ATOM 927 O O . GLU A 1 129 ? -12.922 -14.578 10.684 1.00 98.44 129 GLU A O 1
ATOM 932 N N . LEU A 1 130 ? -12.183 -12.741 11.762 1.00 98.44 130 LEU A N 1
ATOM 933 C CA . LEU A 1 130 ? -12.369 -11.826 10.640 1.00 98.44 130 LEU A CA 1
ATOM 934 C C . LEU A 1 130 ? -11.593 -12.317 9.415 1.00 98.44 130 LEU A C 1
ATOM 936 O O . LEU A 1 130 ? -12.204 -12.561 8.380 1.00 98.44 130 LEU A O 1
ATOM 940 N N . VAL A 1 131 ? -10.275 -12.520 9.523 1.00 98.38 131 VAL A N 1
ATOM 941 C CA . VAL A 1 131 ? -9.444 -12.927 8.375 1.00 98.38 131 VAL A CA 1
ATOM 942 C C . VAL A 1 131 ? -9.881 -14.279 7.806 1.00 98.38 131 VAL A C 1
ATOM 944 O O . VAL A 1 131 ? -9.941 -14.428 6.585 1.00 98.38 131 VAL A O 1
ATOM 947 N N . ALA A 1 132 ? -10.246 -15.238 8.659 1.00 97.56 132 ALA A N 1
ATOM 948 C CA . ALA A 1 132 ? -10.768 -16.528 8.216 1.00 97.56 132 ALA A CA 1
ATOM 949 C C . ALA A 1 132 ? -12.097 -16.384 7.453 1.00 97.56 132 ALA A C 1
ATOM 951 O O . ALA A 1 132 ? -12.274 -17.004 6.404 1.00 97.56 132 ALA A O 1
ATOM 952 N N . SER A 1 133 ? -13.008 -15.530 7.931 1.00 97.50 133 SER A N 1
ATOM 953 C CA . SER A 1 133 ? -14.328 -15.326 7.315 1.00 97.50 133 SER A CA 1
ATOM 954 C C . SER A 1 133 ? -14.274 -14.704 5.913 1.00 97.50 133 SER A C 1
ATOM 956 O O . SER A 1 133 ? -15.191 -14.897 5.114 1.00 97.50 133 SER A O 1
ATOM 958 N N . LEU A 1 134 ? -13.186 -13.999 5.584 1.00 96.56 134 LEU A N 1
ATOM 959 C CA . LEU A 1 134 ? -13.009 -13.321 4.296 1.00 96.56 134 LEU A CA 1
ATOM 960 C C . LEU A 1 134 ? -12.673 -14.276 3.140 1.00 96.56 134 LEU A C 1
ATOM 962 O O . LEU A 1 134 ? -12.698 -13.840 1.985 1.00 96.56 134 LEU A O 1
ATOM 966 N N . ASN A 1 135 ? -12.370 -15.550 3.437 1.00 94.31 135 ASN A N 1
ATOM 967 C CA . ASN A 1 135 ? -12.069 -16.611 2.465 1.00 94.31 135 ASN A CA 1
ATOM 968 C C . ASN A 1 135 ? -11.020 -16.205 1.410 1.00 94.31 135 ASN A C 1
ATOM 970 O O . ASN A 1 135 ? -11.156 -16.514 0.223 1.00 94.31 135 ASN A O 1
ATOM 974 N N . ILE A 1 136 ? -9.985 -15.485 1.852 1.00 94.88 136 ILE A N 1
ATOM 975 C CA . ILE A 1 136 ? -8.937 -14.945 0.983 1.00 94.88 136 ILE A CA 1
ATOM 976 C C . ILE A 1 136 ? -8.068 -16.100 0.454 1.00 94.88 136 ILE A C 1
ATOM 978 O O . ILE A 1 136 ? -7.599 -16.911 1.260 1.00 94.88 136 ILE A O 1
ATOM 982 N N . PRO A 1 137 ? -7.817 -16.177 -0.867 1.00 93.44 137 PRO A N 1
ATOM 983 C CA . PRO A 1 137 ? -6.920 -17.171 -1.449 1.00 93.44 137 PRO A CA 1
ATOM 984 C C . PRO A 1 137 ? -5.523 -17.141 -0.820 1.00 93.44 137 PRO A C 1
ATOM 986 O O . PRO A 1 137 ? -4.982 -16.071 -0.504 1.00 93.44 137 PRO A O 1
ATOM 989 N N . ARG A 1 138 ? -4.905 -18.312 -0.641 1.00 92.69 138 ARG A N 1
ATOM 990 C CA . ARG A 1 138 ? -3.558 -18.390 -0.050 1.00 92.69 138 ARG A CA 1
ATOM 991 C C . ARG A 1 138 ? -2.545 -17.757 -1.000 1.00 92.69 138 ARG A C 1
ATOM 993 O O . ARG A 1 138 ? -2.696 -17.790 -2.211 1.00 92.69 138 ARG A O 1
ATOM 1000 N N . GLY A 1 139 ? -1.493 -17.159 -0.453 1.00 93.94 139 GLY A N 1
ATOM 1001 C CA . GLY A 1 139 ? -0.493 -16.450 -1.251 1.00 93.94 139 GLY A CA 1
ATOM 1002 C C . GLY A 1 139 ? -0.919 -15.055 -1.720 1.00 93.94 139 GLY A C 1
ATOM 1003 O O . GLY A 1 139 ? -0.048 -14.311 -2.170 1.00 93.94 139 GLY A O 1
ATOM 1004 N N . THR A 1 140 ? -2.186 -14.653 -1.538 1.00 96.00 140 THR A N 1
ATOM 1005 C CA . THR A 1 140 ? -2.634 -13.275 -1.799 1.00 96.00 140 THR A CA 1
ATOM 1006 C C . THR A 1 140 ? -1.772 -12.276 -1.030 1.00 96.00 140 THR A C 1
ATOM 1008 O O . THR A 1 140 ? -1.407 -12.505 0.131 1.00 96.00 140 THR A O 1
ATOM 1011 N N . VAL A 1 141 ? -1.422 -11.166 -1.682 1.00 96.31 141 VAL A N 1
ATOM 1012 C CA . VAL A 1 141 ? -0.599 -10.114 -1.082 1.00 96.31 141 VAL A CA 1
ATOM 1013 C C . VAL A 1 141 ? -1.453 -9.216 -0.189 1.00 96.31 141 VAL A C 1
ATOM 1015 O O . VAL A 1 141 ? -2.499 -8.720 -0.604 1.00 96.31 141 VAL A O 1
ATOM 1018 N N . ALA A 1 142 ? -0.977 -8.985 1.034 1.00 98.31 142 ALA A N 1
ATOM 1019 C CA . ALA A 1 142 ? -1.538 -8.018 1.965 1.00 98.31 142 ALA A CA 1
ATOM 1020 C C . ALA A 1 142 ? -0.512 -6.932 2.284 1.00 98.31 142 ALA A C 1
ATOM 1022 O O . ALA A 1 142 ? 0.551 -7.211 2.847 1.00 98.31 142 ALA A O 1
ATOM 1023 N N . PHE A 1 143 ? -0.845 -5.693 1.931 1.00 98.56 143 PHE A N 1
ATOM 1024 C CA . PHE A 1 143 ? -0.025 -4.525 2.211 1.00 98.56 143 PHE A CA 1
ATOM 1025 C C . PHE A 1 143 ? -0.335 -4.001 3.606 1.00 98.56 143 PHE A C 1
ATOM 1027 O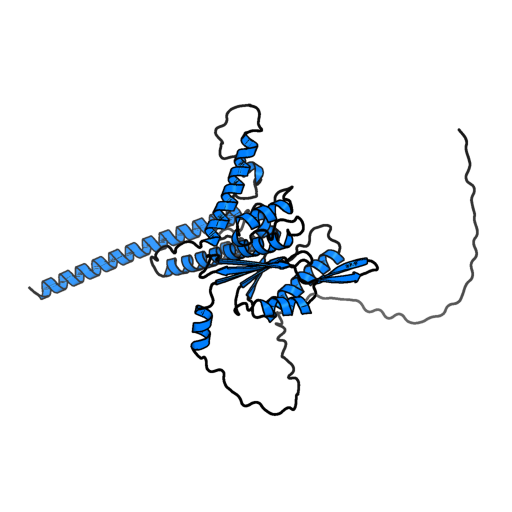 O . PHE A 1 143 ? -1.424 -3.504 3.873 1.00 98.56 143 PHE A O 1
ATOM 1034 N N . LEU A 1 144 ? 0.624 -4.145 4.512 1.00 98.44 144 LEU A N 1
ATOM 1035 C CA . LEU A 1 144 ? 0.468 -3.796 5.918 1.00 98.44 144 LEU A CA 1
ATOM 1036 C C . LEU A 1 144 ? 1.300 -2.561 6.237 1.00 98.44 144 LEU A C 1
ATOM 1038 O O . LEU A 1 144 ? 2.523 -2.581 6.059 1.00 98.44 144 LEU A O 1
ATOM 1042 N N . GLU A 1 145 ? 0.665 -1.512 6.752 1.00 96.50 145 GLU A N 1
ATOM 1043 C CA . GLU A 1 145 ? 1.405 -0.355 7.236 1.00 96.50 145 GLU A CA 1
ATOM 1044 C C . GLU A 1 145 ? 2.230 -0.714 8.476 1.00 96.50 145 GLU A C 1
ATOM 1046 O O . GLU A 1 145 ? 1.725 -1.222 9.477 1.00 96.50 145 GLU A O 1
ATOM 1051 N N . GLU A 1 146 ? 3.526 -0.420 8.424 1.00 91.38 146 GLU A N 1
ATOM 1052 C CA . GLU A 1 146 ? 4.387 -0.436 9.597 1.00 91.38 146 GLU A CA 1
ATOM 1053 C C . GLU A 1 146 ? 4.266 0.898 10.320 1.00 91.38 146 GLU A C 1
ATOM 1055 O O . GLU A 1 146 ? 4.844 1.898 9.885 1.00 91.38 146 GLU A O 1
ATOM 1060 N N . GLY A 1 147 ? 3.521 0.893 11.429 1.00 75.50 147 GLY A N 1
ATOM 1061 C CA . GLY A 1 147 ? 3.318 2.068 12.268 1.00 75.50 147 GLY A CA 1
ATOM 1062 C C . GLY A 1 147 ? 4.618 2.844 12.510 1.00 75.50 147 GLY A C 1
ATOM 1063 O O . GLY A 1 147 ? 5.666 2.279 12.834 1.00 75.50 147 GLY A O 1
ATOM 1064 N N . GLY A 1 148 ? 4.555 4.161 12.318 1.00 68.12 148 GLY A N 1
ATOM 1065 C CA . GLY A 1 148 ? 5.708 5.045 12.461 1.00 68.12 148 GLY A CA 1
ATOM 1066 C C . GLY A 1 148 ? 6.107 5.264 13.921 1.00 68.12 148 GLY A C 1
ATOM 1067 O O . GLY A 1 148 ? 5.266 5.293 14.820 1.00 68.12 148 GLY A O 1
ATOM 1068 N N . VAL A 1 149 ? 7.405 5.470 14.154 1.00 67.69 149 VAL A N 1
ATOM 1069 C CA . VAL A 1 149 ? 7.909 6.049 15.405 1.00 67.69 149 VAL A CA 1
ATOM 1070 C C . VAL A 1 149 ? 8.425 7.439 15.078 1.00 67.69 149 VAL A C 1
ATOM 1072 O O . VAL A 1 149 ? 9.408 7.577 14.350 1.00 67.69 149 VAL A O 1
ATOM 1075 N N . GLU A 1 150 ? 7.752 8.464 15.584 1.00 69.56 150 GLU A N 1
ATOM 1076 C CA . GLU A 1 150 ? 8.158 9.850 15.366 1.00 69.56 150 GLU A CA 1
ATOM 1077 C C . GLU A 1 150 ? 8.919 10.399 16.572 1.00 69.56 150 GLU A C 1
ATOM 1079 O O . GLU A 1 150 ? 8.767 9.944 17.713 1.00 69.56 150 GLU A O 1
ATOM 1084 N N . TYR A 1 151 ? 9.759 11.403 16.318 1.00 72.69 151 TYR A N 1
ATOM 1085 C CA . TYR A 1 151 ? 10.430 12.127 17.388 1.00 72.69 151 TYR A CA 1
ATOM 1086 C C . TYR A 1 151 ? 9.381 12.770 18.308 1.00 72.69 151 TYR A C 1
ATOM 1088 O O . TYR A 1 151 ? 8.504 13.495 17.850 1.00 72.69 151 TYR A O 1
ATOM 1096 N N . GLY A 1 152 ? 9.464 12.489 19.611 1.00 77.88 152 GLY A N 1
ATOM 1097 C CA . GLY A 1 152 ? 8.478 12.935 20.603 1.00 77.88 152 GLY A CA 1
ATOM 1098 C C . GLY A 1 152 ? 7.437 11.880 20.995 1.00 77.88 152 GLY A C 1
ATOM 1099 O O . GLY A 1 152 ? 6.671 12.111 21.931 1.00 77.88 152 GLY A O 1
ATOM 1100 N N . PHE A 1 153 ? 7.425 10.701 20.360 1.00 81.50 153 PHE A N 1
ATOM 1101 C CA . PHE A 1 153 ? 6.575 9.599 20.814 1.00 81.50 153 PHE A CA 1
ATOM 1102 C C . PHE A 1 153 ? 7.017 9.086 22.186 1.00 81.50 153 PHE A C 1
ATOM 1104 O O . PHE A 1 153 ? 8.199 8.873 22.457 1.00 81.50 153 PHE A O 1
ATOM 1111 N N . SER A 1 154 ? 6.037 8.828 23.056 1.00 88.69 154 SER A N 1
ATOM 1112 C CA . SER A 1 154 ? 6.300 8.122 24.308 1.00 88.69 154 SER A CA 1
ATOM 1113 C C . SER A 1 154 ? 6.717 6.675 24.024 1.00 88.69 154 SER A C 1
ATOM 1115 O O . SER A 1 154 ? 6.250 6.067 23.057 1.00 88.69 154 SER A O 1
ATOM 1117 N N . ALA A 1 155 ? 7.522 6.081 24.910 1.00 89.25 155 ALA A N 1
ATOM 1118 C CA . ALA A 1 155 ? 7.882 4.663 24.818 1.00 89.25 155 ALA A CA 1
ATOM 1119 C C . ALA A 1 155 ? 6.641 3.750 24.754 1.00 89.25 155 ALA A C 1
ATOM 1121 O O . ALA A 1 155 ? 6.647 2.735 24.063 1.00 89.25 155 ALA A O 1
ATOM 1122 N N . GLN A 1 156 ? 5.554 4.142 25.428 1.00 88.88 156 GLN A N 1
ATOM 1123 C CA . GLN A 1 156 ? 4.288 3.418 25.389 1.00 88.88 156 GLN A CA 1
ATOM 1124 C C . GLN A 1 156 ? 3.622 3.490 24.009 1.00 88.88 156 GLN A C 1
ATOM 1126 O O . GLN A 1 156 ? 3.130 2.474 23.528 1.00 88.88 156 GLN A O 1
ATOM 1131 N N . THR A 1 157 ? 3.603 4.662 23.369 1.00 89.12 157 THR A N 1
ATOM 1132 C CA . THR A 1 157 ? 3.049 4.827 22.016 1.00 89.12 157 THR A CA 1
ATOM 1133 C C . THR A 1 157 ? 3.846 3.998 21.016 1.00 89.12 157 THR A C 1
ATOM 1135 O O . THR A 1 157 ? 3.261 3.207 20.287 1.00 89.12 157 THR A O 1
ATOM 1138 N N . ALA A 1 158 ? 5.178 4.103 21.050 1.00 90.38 158 ALA A N 1
ATOM 1139 C CA . ALA A 1 158 ? 6.063 3.322 20.187 1.00 90.38 158 ALA A CA 1
ATOM 1140 C C . ALA A 1 158 ? 5.860 1.807 20.366 1.00 90.38 158 ALA A C 1
ATOM 1142 O O . ALA A 1 158 ? 5.779 1.070 19.385 1.00 90.38 158 ALA A O 1
ATOM 1143 N N . PHE A 1 159 ? 5.721 1.346 21.616 1.00 91.50 159 PHE A N 1
ATOM 1144 C CA . PHE A 1 159 ? 5.416 -0.053 21.908 1.00 91.50 159 PHE A CA 1
ATOM 1145 C C . PHE A 1 159 ? 4.068 -0.482 21.324 1.00 91.50 159 PHE A C 1
ATOM 1147 O O . PHE A 1 159 ? 3.993 -1.543 20.718 1.00 91.50 159 PHE A O 1
ATOM 1154 N N . VAL A 1 160 ? 3.014 0.329 21.480 1.00 92.12 160 VAL A N 1
ATOM 1155 C CA . VAL A 1 160 ? 1.679 0.003 20.953 1.00 92.12 160 VAL A CA 1
ATOM 1156 C C . VAL A 1 160 ? 1.679 -0.059 19.425 1.00 92.12 160 VAL A C 1
ATOM 1158 O O . VAL A 1 160 ? 1.125 -1.015 18.894 1.00 92.12 160 VAL A O 1
ATOM 1161 N N . GLN A 1 161 ? 2.348 0.870 18.731 1.00 91.69 161 GLN A N 1
ATOM 1162 C CA . GLN A 1 161 ? 2.475 0.810 17.266 1.00 91.69 161 GLN A CA 1
ATOM 1163 C C . GLN A 1 161 ? 3.165 -0.489 16.824 1.00 91.69 161 GLN A C 1
ATOM 1165 O O . GLN A 1 161 ? 2.648 -1.219 15.982 1.00 91.69 161 GLN A O 1
ATOM 1170 N N . GLY A 1 162 ? 4.305 -0.827 17.441 1.00 93.38 162 GLY A N 1
ATOM 1171 C CA . GLY A 1 162 ? 5.028 -2.062 17.124 1.00 93.38 162 GLY A CA 1
ATOM 1172 C C . GLY A 1 162 ? 4.245 -3.331 17.478 1.00 93.38 162 GLY A C 1
ATOM 1173 O O . GLY A 1 162 ? 4.295 -4.315 16.740 1.00 93.38 162 GLY A O 1
ATOM 1174 N N . TYR A 1 163 ? 3.502 -3.309 18.587 1.00 94.69 163 TYR A N 1
ATOM 1175 C CA . TYR A 1 163 ? 2.642 -4.407 19.022 1.00 94.69 163 TYR A CA 1
ATOM 1176 C C . TYR A 1 163 ? 1.495 -4.640 18.033 1.00 94.69 163 TYR A C 1
ATOM 1178 O O . TYR A 1 163 ? 1.318 -5.763 17.570 1.00 94.69 163 TYR A O 1
ATOM 1186 N N . ASN A 1 164 ? 0.773 -3.584 17.654 1.00 96.38 164 ASN A N 1
ATOM 1187 C CA . ASN A 1 164 ? -0.336 -3.652 16.705 1.00 96.38 164 ASN A CA 1
ATOM 1188 C C . ASN A 1 164 ? 0.114 -4.167 15.329 1.00 96.38 164 ASN A C 1
ATOM 1190 O O . ASN A 1 164 ? -0.463 -5.124 14.808 1.00 96.38 164 ASN A O 1
ATOM 1194 N N . PHE A 1 165 ? 1.201 -3.603 14.791 1.00 97.00 165 PHE A N 1
ATOM 1195 C CA . PHE A 1 165 ? 1.826 -4.081 13.557 1.00 97.00 165 PHE A CA 1
ATOM 1196 C C . PHE A 1 165 ? 2.196 -5.568 13.645 1.00 97.00 165 PHE A C 1
ATOM 1198 O O . PHE A 1 165 ? 1.915 -6.345 12.732 1.00 97.00 165 PHE A O 1
ATOM 1205 N N . GLY A 1 166 ? 2.809 -5.982 14.759 1.00 97.44 166 GLY A N 1
ATOM 1206 C CA . GLY A 1 166 ? 3.200 -7.370 14.993 1.00 97.44 166 GLY A CA 1
ATOM 1207 C C . GLY A 1 166 ? 2.012 -8.334 15.021 1.00 97.44 166 GLY A C 1
ATOM 1208 O O . GLY A 1 166 ? 2.108 -9.418 14.444 1.00 97.44 166 GLY A O 1
ATOM 1209 N N . LEU A 1 167 ? 0.896 -7.934 15.640 1.00 97.94 167 LEU A N 1
ATOM 1210 C CA . LEU A 1 167 ? -0.334 -8.728 15.676 1.00 97.94 167 LEU A CA 1
ATOM 1211 C C . LEU A 1 167 ? -0.905 -8.938 14.274 1.00 97.94 167 LEU A C 1
ATOM 1213 O O . LEU A 1 167 ? -1.081 -10.084 13.863 1.00 97.94 167 LEU A O 1
ATOM 1217 N N . TRP A 1 168 ? -1.126 -7.864 13.512 1.00 98.44 168 TRP A N 1
ATOM 1218 C CA . TRP A 1 168 ? -1.649 -7.970 12.147 1.00 98.44 168 TRP A CA 1
ATOM 1219 C C . TRP A 1 168 ? -0.723 -8.766 11.232 1.00 98.44 168 TRP A C 1
ATOM 1221 O O . TRP A 1 168 ? -1.177 -9.670 10.532 1.00 98.44 168 TRP A O 1
ATOM 1231 N N . LYS A 1 169 ? 0.589 -8.510 11.293 1.00 98.44 169 LYS A N 1
ATOM 1232 C CA . LYS A 1 169 ? 1.577 -9.272 10.524 1.00 98.44 169 LYS A CA 1
ATOM 1233 C C . LYS A 1 169 ? 1.516 -10.765 10.842 1.00 98.44 169 LYS A C 1
ATOM 1235 O O . LYS A 1 169 ? 1.599 -11.580 9.927 1.00 98.44 169 LYS A O 1
ATOM 1240 N N . GLY A 1 170 ? 1.381 -11.115 12.122 1.00 98.50 170 GLY A N 1
ATOM 1241 C CA . GLY A 1 170 ? 1.261 -12.497 12.577 1.00 98.50 170 GLY A CA 1
ATOM 1242 C C . GLY A 1 170 ? -0.023 -13.165 12.090 1.00 98.50 170 GLY A C 1
ATOM 1243 O O . GLY A 1 170 ? 0.048 -14.252 11.524 1.00 98.50 170 GLY A O 1
ATOM 1244 N N . VAL A 1 171 ? -1.171 -12.502 12.258 1.00 98.69 171 VAL A N 1
ATOM 1245 C CA . VAL A 1 171 ? -2.484 -13.023 11.843 1.00 98.69 171 VAL A CA 1
ATOM 1246 C C . VAL A 1 171 ? -2.541 -13.238 10.328 1.00 98.69 171 VAL A C 1
ATOM 1248 O O . VAL A 1 171 ? -2.876 -14.333 9.880 1.00 98.69 171 VAL A O 1
ATOM 1251 N N . LEU A 1 172 ? -2.143 -12.241 9.531 1.00 98.62 172 LEU A N 1
ATOM 1252 C CA . LEU A 1 172 ? -2.162 -12.337 8.066 1.00 98.62 172 LEU A CA 1
ATOM 1253 C C . LEU A 1 172 ? -1.201 -13.425 7.555 1.00 98.62 172 LEU A C 1
ATOM 1255 O O . LEU A 1 172 ? -1.570 -14.232 6.704 1.00 98.62 172 LEU A O 1
ATOM 1259 N N . ALA A 1 173 ? 0.017 -13.501 8.105 1.00 98.31 173 ALA A N 1
ATOM 1260 C CA . ALA A 1 173 ? 0.976 -14.535 7.718 1.00 98.31 173 ALA A CA 1
ATOM 1261 C C . ALA A 1 173 ? 0.507 -15.946 8.117 1.00 98.31 173 ALA A C 1
ATOM 1263 O O . ALA A 1 173 ? 0.684 -16.891 7.347 1.00 98.31 173 ALA A O 1
ATOM 1264 N N . ALA A 1 174 ? -0.117 -16.101 9.291 1.00 98.31 174 ALA A N 1
ATOM 1265 C CA . ALA A 1 174 ? -0.677 -17.376 9.742 1.00 98.31 174 ALA A CA 1
ATOM 1266 C C . ALA A 1 174 ? -1.851 -17.844 8.864 1.00 98.31 174 ALA A C 1
ATOM 1268 O O . ALA A 1 174 ? -2.005 -19.046 8.650 1.00 98.31 174 ALA A O 1
ATOM 1269 N N . ALA A 1 175 ? -2.614 -16.910 8.288 1.00 97.75 175 ALA A N 1
ATOM 1270 C CA . ALA A 1 175 ? -3.644 -17.197 7.290 1.00 97.75 175 ALA A CA 1
ATOM 1271 C C . ALA A 1 175 ? -3.074 -17.615 5.914 1.00 97.75 175 ALA A C 1
ATOM 1273 O O . ALA A 1 175 ? -3.822 -17.980 5.012 1.00 97.75 175 ALA A O 1
ATOM 1274 N N . GLY A 1 176 ? -1.746 -17.615 5.738 1.00 97.38 176 GLY A N 1
ATOM 1275 C CA . GLY A 1 176 ? -1.089 -17.987 4.484 1.00 97.38 176 GLY A CA 1
ATOM 1276 C C . GLY A 1 176 ? -0.995 -16.848 3.470 1.00 97.38 176 GLY A C 1
ATOM 1277 O O . GLY A 1 176 ? -0.753 -17.114 2.294 1.00 97.38 176 GLY A O 1
ATOM 1278 N N . LEU A 1 177 ? -1.175 -15.598 3.905 1.00 97.94 177 LEU A N 1
ATOM 1279 C CA . LEU A 1 177 ? -1.041 -14.418 3.055 1.00 97.94 177 LEU A CA 1
ATOM 1280 C C . LEU A 1 177 ? 0.419 -13.968 2.961 1.00 97.94 177 LEU A C 1
ATOM 1282 O O . LEU A 1 177 ? 1.207 -14.098 3.905 1.00 97.94 177 LEU A O 1
ATOM 1286 N N . ARG A 1 178 ? 0.779 -13.380 1.820 1.00 97.62 178 ARG A N 1
ATOM 1287 C CA . ARG A 1 178 ? 2.074 -12.724 1.630 1.00 97.62 178 ARG A CA 1
ATOM 1288 C C . ARG A 1 178 ? 2.008 -11.300 2.170 1.00 97.62 178 ARG A C 1
ATOM 1290 O O . ARG A 1 178 ? 1.451 -10.419 1.527 1.00 97.62 178 ARG A O 1
ATOM 1297 N N . VAL A 1 179 ? 2.600 -11.060 3.335 1.00 98.19 179 VAL A N 1
ATOM 1298 C CA . VAL A 1 179 ? 2.600 -9.720 3.941 1.00 98.19 179 VAL A CA 1
ATOM 1299 C C . VAL A 1 179 ? 3.742 -8.874 3.377 1.00 98.19 179 VAL A C 1
ATOM 1301 O O . VAL A 1 179 ? 4.914 -9.150 3.649 1.00 98.19 179 VAL A O 1
ATOM 1304 N N . GLU A 1 180 ? 3.402 -7.818 2.641 1.00 97.19 180 GLU A N 1
ATOM 1305 C CA . GLU A 1 180 ? 4.345 -6.793 2.188 1.00 97.19 180 GLU A CA 1
ATOM 1306 C C . GLU A 1 180 ? 4.190 -5.534 3.048 1.00 97.19 180 GLU A C 1
ATOM 1308 O O . GLU A 1 180 ? 3.089 -5.060 3.315 1.00 97.19 180 GLU A O 1
ATOM 1313 N N . VAL A 1 181 ? 5.310 -5.013 3.546 1.00 96.38 181 VAL A N 1
ATOM 1314 C CA . VAL A 1 181 ? 5.300 -3.916 4.517 1.00 96.38 181 VAL A CA 1
ATOM 1315 C C . VAL A 1 181 ? 5.356 -2.571 3.805 1.00 96.38 181 VAL A C 1
ATOM 1317 O O . VAL A 1 181 ? 6.250 -2.334 2.991 1.00 96.38 181 VAL A O 1
ATOM 1320 N N . VAL A 1 182 ? 4.451 -1.670 4.175 1.00 94.06 182 VAL A N 1
ATOM 1321 C CA . VAL A 1 182 ? 4.348 -0.314 3.637 1.00 94.06 182 VAL A CA 1
ATOM 1322 C C . VAL A 1 182 ? 4.716 0.699 4.719 1.00 94.06 182 VAL A C 1
ATOM 1324 O O . VAL A 1 182 ? 4.282 0.604 5.862 1.00 94.06 182 VAL A O 1
ATOM 1327 N N . LYS A 1 183 ? 5.546 1.689 4.377 1.00 90.75 183 LYS A N 1
ATOM 1328 C CA . LYS A 1 183 ? 5.944 2.750 5.314 1.00 90.75 183 LYS A CA 1
ATOM 1329 C C . LYS A 1 183 ? 4.980 3.942 5.216 1.00 90.75 183 LYS A C 1
ATOM 1331 O O . LYS A 1 183 ? 4.792 4.412 4.092 1.00 90.75 183 LYS A O 1
ATOM 1336 N N . PRO A 1 184 ? 4.496 4.510 6.340 1.00 89.44 184 PRO A N 1
ATOM 1337 C CA . PRO A 1 184 ? 3.573 5.647 6.351 1.00 89.44 184 PRO A CA 1
ATOM 1338 C C . PRO A 1 184 ? 4.036 6.810 5.474 1.00 89.44 184 PRO A C 1
ATOM 1340 O O . PRO A 1 184 ? 3.333 7.285 4.590 1.00 89.44 184 PRO A O 1
ATOM 1343 N N . GLN A 1 185 ? 5.294 7.212 5.660 1.00 85.00 185 GLN A N 1
ATOM 1344 C CA . GLN A 1 185 ? 5.903 8.308 4.908 1.00 85.00 185 GLN A CA 1
ATOM 1345 C C . GLN A 1 185 ? 5.951 8.031 3.403 1.00 85.00 185 GLN A C 1
ATOM 1347 O O . GLN A 1 185 ? 5.822 8.956 2.611 1.00 85.00 185 GLN A O 1
ATOM 1352 N N . ALA A 1 186 ? 6.142 6.772 3.001 1.00 86.25 186 ALA A N 1
ATOM 1353 C CA . ALA A 1 186 ? 6.320 6.418 1.601 1.00 86.25 186 ALA A CA 1
ATOM 1354 C C . ALA A 1 186 ? 5.006 6.515 0.821 1.00 86.25 186 ALA A C 1
ATOM 1356 O O . ALA A 1 186 ? 4.989 7.128 -0.246 1.00 86.25 186 ALA A O 1
ATOM 1357 N N . TRP A 1 187 ? 3.918 5.954 1.357 1.00 90.31 187 TRP A N 1
ATOM 1358 C CA . TRP A 1 187 ? 2.619 6.011 0.688 1.00 90.31 187 TRP A CA 1
ATOM 1359 C C . TRP A 1 187 ? 1.995 7.407 0.781 1.00 90.31 187 TRP A C 1
ATOM 1361 O O . TRP A 1 187 ? 1.482 7.902 -0.219 1.00 90.31 187 TRP A O 1
ATOM 1371 N N . LYS A 1 188 ? 2.134 8.099 1.923 1.00 89.00 188 LYS A N 1
ATOM 1372 C CA . LYS A 1 188 ? 1.625 9.472 2.080 1.00 89.00 188 LYS A CA 1
ATOM 1373 C C . LYS A 1 188 ? 2.311 10.450 1.131 1.00 89.00 188 LYS A C 1
ATOM 1375 O O . LYS A 1 188 ? 1.622 11.251 0.510 1.00 89.00 188 LYS A O 1
ATOM 1380 N N . HIS A 1 189 ? 3.634 10.374 0.957 1.00 84.44 189 HIS A N 1
ATOM 1381 C CA . HIS A 1 189 ? 4.312 11.205 -0.050 1.00 84.44 189 HIS A CA 1
ATOM 1382 C C . HIS A 1 189 ? 3.870 10.846 -1.466 1.00 84.44 189 HIS A C 1
ATOM 1384 O O . HIS A 1 189 ? 3.513 11.733 -2.234 1.00 84.44 189 HIS A O 1
ATOM 1390 N N . ALA A 1 190 ? 3.863 9.554 -1.807 1.00 85.31 190 ALA A N 1
ATOM 1391 C CA . ALA A 1 190 ? 3.543 9.108 -3.160 1.00 85.31 190 ALA A CA 1
ATOM 1392 C C . ALA A 1 190 ? 2.132 9.509 -3.615 1.00 85.31 190 ALA A C 1
ATOM 1394 O O . ALA A 1 190 ? 1.931 9.771 -4.797 1.00 85.31 190 ALA A O 1
ATOM 1395 N N . LEU A 1 191 ? 1.179 9.577 -2.684 1.00 87.44 191 LEU A N 1
ATOM 1396 C CA . LEU A 1 191 ? -0.200 9.982 -2.954 1.00 87.44 191 LEU A CA 1
ATOM 1397 C C . LEU A 1 191 ? -0.459 11.481 -2.698 1.00 87.44 191 LEU A C 1
ATOM 1399 O O . LEU A 1 191 ? -1.598 11.923 -2.771 1.00 87.44 191 LEU A O 1
ATOM 1403 N N . GLY A 1 192 ? 0.568 12.286 -2.393 1.00 83.12 192 GLY A N 1
ATOM 1404 C CA . GLY A 1 192 ? 0.420 13.738 -2.192 1.00 83.12 192 GLY A CA 1
ATOM 1405 C C . GLY A 1 192 ? -0.236 14.158 -0.865 1.00 83.12 192 GLY A C 1
ATOM 1406 O O . GLY A 1 192 ? -0.670 15.307 -0.718 1.00 83.12 192 GLY A O 1
ATOM 1407 N N . LEU A 1 193 ? -0.277 13.245 0.110 1.00 85.00 193 LEU A N 1
ATOM 1408 C CA . LEU A 1 193 ? -0.878 13.388 1.445 1.00 85.00 193 LEU A CA 1
ATOM 1409 C C . LEU A 1 193 ? 0.148 13.729 2.543 1.00 85.00 193 LEU A C 1
ATOM 1411 O O . LEU A 1 193 ? -0.190 13.834 3.716 1.00 85.00 193 LEU A O 1
ATOM 1415 N N . ALA A 1 194 ? 1.426 13.904 2.196 1.00 76.44 194 ALA A N 1
ATOM 1416 C CA . ALA A 1 194 ? 2.477 14.273 3.154 1.00 76.44 194 ALA A CA 1
ATOM 1417 C C . ALA A 1 194 ? 2.570 15.789 3.442 1.00 76.44 194 ALA A C 1
ATOM 1419 O O . ALA A 1 194 ? 3.481 16.235 4.141 1.00 76.44 194 ALA A O 1
ATOM 1420 N N . ARG A 1 195 ? 1.657 16.605 2.897 1.00 66.25 195 ARG A N 1
ATOM 1421 C CA . ARG A 1 195 ? 1.718 18.073 2.986 1.00 66.25 195 ARG A CA 1
ATOM 1422 C C . ARG A 1 195 ? 1.388 18.579 4.394 1.00 66.25 195 ARG A C 1
ATOM 1424 O O . ARG A 1 195 ? 0.539 18.023 5.087 1.00 66.25 195 ARG A O 1
ATOM 1431 N N . SER A 1 196 ? 2.017 19.688 4.794 1.00 48.50 196 SER A N 1
ATOM 1432 C CA . SER A 1 196 ? 1.648 20.413 6.017 1.00 48.50 196 SER A CA 1
ATOM 1433 C C . SER A 1 196 ? 0.184 20.851 5.923 1.00 48.50 196 SER A C 1
ATOM 1435 O O . SER A 1 1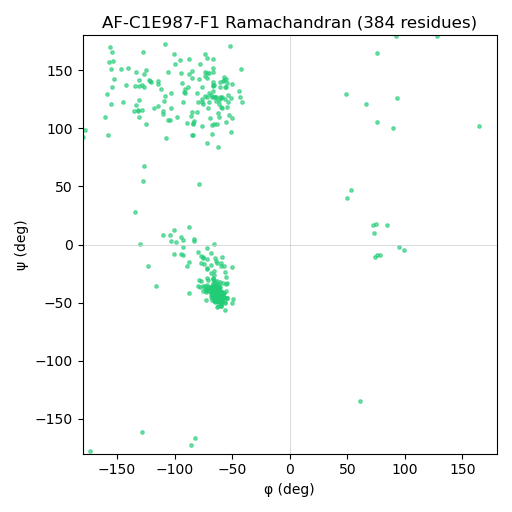96 ? -0.176 21.600 5.019 1.00 48.50 196 SER A O 1
ATOM 1437 N N . GLY A 1 197 ? -0.660 20.346 6.824 1.00 52.03 197 GLY A N 1
ATOM 1438 C CA . GLY A 1 197 ? -2.109 20.567 6.794 1.00 52.03 197 GLY A CA 1
ATOM 1439 C C . GLY A 1 197 ? -2.919 19.468 6.104 1.00 52.03 197 GLY A C 1
ATOM 1440 O O . GLY A 1 197 ? -4.144 19.565 6.127 1.00 52.03 197 GLY A O 1
ATOM 1441 N N . SER A 1 198 ? -2.279 18.423 5.554 1.00 59.47 198 SER A N 1
ATOM 1442 C CA . SER A 1 198 ? -3.021 17.271 5.047 1.00 59.47 198 SER A CA 1
ATOM 1443 C C . SER A 1 198 ? -3.790 16.621 6.187 1.00 59.47 198 SER A C 1
ATOM 1445 O O . SER A 1 198 ? -3.237 16.281 7.242 1.00 59.47 198 SER A O 1
ATOM 1447 N N . SER A 1 199 ? -5.101 16.564 6.006 1.00 65.81 199 SER A N 1
ATOM 1448 C CA . SER A 1 199 ? -6.028 16.199 7.059 1.00 65.81 199 SER A CA 1
ATOM 1449 C C . SER A 1 199 ? -6.467 14.746 6.914 1.00 65.81 199 SER A C 1
ATOM 1451 O O . SER A 1 199 ? -6.359 14.127 5.859 1.00 65.81 199 SER A O 1
ATOM 1453 N N . LYS A 1 200 ? -7.045 14.202 7.984 1.00 78.06 200 LYS A N 1
ATOM 1454 C CA . LYS A 1 200 ? -7.749 12.913 7.927 1.00 78.06 200 LYS A CA 1
ATOM 1455 C C . LYS A 1 200 ? -8.927 12.920 6.940 1.00 78.06 200 LYS A C 1
ATOM 1457 O O . LYS A 1 200 ? -9.424 11.849 6.601 1.00 78.06 200 LYS A O 1
ATOM 1462 N N . ASP A 1 201 ? -9.385 14.101 6.523 1.00 83.12 201 ASP A N 1
ATOM 1463 C CA . ASP A 1 201 ? -10.451 14.255 5.540 1.00 83.12 201 ASP A CA 1
ATOM 1464 C C . ASP A 1 201 ? -9.897 14.056 4.113 1.00 83.12 201 ASP A C 1
ATOM 1466 O O . ASP A 1 201 ? -10.527 13.355 3.328 1.00 83.12 201 ASP A O 1
ATOM 1470 N N . ASP A 1 202 ? -8.660 14.484 3.830 1.00 86.25 202 ASP A N 1
ATOM 1471 C CA . ASP A 1 202 ? -8.007 14.304 2.522 1.00 86.25 202 ASP A CA 1
ATOM 1472 C C . ASP A 1 202 ? -7.868 12.820 2.146 1.00 86.25 202 ASP A C 1
ATOM 1474 O O . ASP A 1 202 ? -8.129 12.430 1.008 1.00 86.25 202 ASP A O 1
ATOM 1478 N N . SER A 1 203 ? -7.490 11.970 3.112 1.00 89.88 203 SER A N 1
ATOM 1479 C CA . SER A 1 203 ? -7.399 10.522 2.890 1.00 89.88 203 SER A CA 1
ATOM 1480 C C . SER A 1 203 ? -8.755 9.927 2.511 1.00 89.88 203 SER A C 1
ATOM 1482 O O . SER A 1 203 ? -8.825 9.061 1.643 1.00 89.88 203 SER A O 1
ATOM 1484 N N . ARG A 1 204 ? -9.843 10.386 3.145 1.00 93.06 204 ARG A N 1
ATOM 1485 C CA . ARG A 1 204 ? -11.204 9.895 2.872 1.00 93.06 204 ARG A CA 1
ATOM 1486 C C . ARG A 1 204 ? -11.675 10.296 1.482 1.00 93.06 204 ARG A C 1
ATOM 1488 O O . ARG A 1 204 ? -12.201 9.444 0.766 1.00 93.06 204 ARG A O 1
ATOM 1495 N N . ASP A 1 205 ? -11.461 11.549 1.100 1.00 90.94 205 ASP A N 1
ATOM 1496 C CA . ASP A 1 205 ? -11.867 12.059 -0.210 1.00 90.94 205 ASP A CA 1
ATOM 1497 C C . ASP A 1 205 ? -11.089 11.347 -1.326 1.00 90.94 205 ASP A C 1
ATOM 1499 O O . ASP A 1 205 ? -11.677 10.858 -2.294 1.00 90.94 205 ASP A O 1
ATOM 1503 N N . MET A 1 206 ? -9.775 11.177 -1.140 1.00 91.81 206 MET A N 1
ATOM 1504 C CA . MET A 1 206 ? -8.930 10.448 -2.083 1.00 91.81 206 MET A CA 1
ATOM 1505 C C . MET A 1 206 ? -9.326 8.972 -2.200 1.00 91.81 206 MET A C 1
ATOM 1507 O O . MET A 1 206 ? -9.449 8.464 -3.313 1.00 91.81 206 MET A O 1
ATOM 1511 N N . ALA A 1 207 ? -9.564 8.285 -1.079 1.00 95.19 207 ALA A N 1
ATOM 1512 C CA . ALA A 1 207 ? -9.985 6.886 -1.092 1.00 95.19 207 ALA A CA 1
ATOM 1513 C C . ALA A 1 207 ? -11.356 6.702 -1.761 1.00 95.19 207 ALA A C 1
ATOM 1515 O O . ALA A 1 207 ? -11.513 5.781 -2.558 1.00 95.19 207 ALA A O 1
ATOM 1516 N N . SER A 1 208 ? -12.313 7.601 -1.501 1.00 94.31 208 SER A N 1
ATOM 1517 C CA . SER A 1 208 ? -13.655 7.555 -2.108 1.00 94.31 208 SER A CA 1
ATOM 1518 C C . SER A 1 208 ? -13.601 7.725 -3.625 1.00 94.31 208 SER A C 1
ATOM 1520 O O . SER A 1 208 ? -14.333 7.064 -4.354 1.00 94.31 208 SER A O 1
ATOM 1522 N N . ALA A 1 209 ? -12.709 8.587 -4.117 1.00 92.19 209 ALA A N 1
ATOM 1523 C CA . ALA A 1 209 ? -12.531 8.773 -5.549 1.00 92.19 209 ALA A CA 1
ATOM 1524 C C . ALA A 1 209 ? -11.720 7.629 -6.204 1.00 92.19 209 ALA A C 1
ATOM 1526 O O . ALA A 1 209 ? -11.988 7.289 -7.356 1.00 92.19 209 ALA A O 1
ATOM 1527 N N . MET A 1 210 ? -10.773 6.997 -5.489 1.00 93.75 210 MET A N 1
ATOM 1528 C CA . MET A 1 210 ? -9.999 5.848 -6.001 1.00 93.75 210 MET A CA 1
ATOM 1529 C C . MET A 1 210 ? -10.832 4.568 -6.047 1.00 93.75 210 MET A C 1
ATOM 1531 O O . MET A 1 210 ? -10.684 3.762 -6.969 1.00 93.75 210 MET A O 1
ATOM 1535 N N . PHE A 1 211 ? -11.710 4.397 -5.065 1.00 96.19 211 PHE A N 1
ATOM 1536 C CA . PHE A 1 211 ? -12.555 3.225 -4.888 1.00 96.19 211 PHE A CA 1
ATOM 1537 C C . PHE A 1 211 ? -14.021 3.649 -4.770 1.00 96.19 211 PHE A C 1
ATOM 1539 O O . PHE A 1 211 ? -14.604 3.501 -3.697 1.00 96.19 211 PHE A O 1
ATOM 1546 N N . PRO A 1 212 ? -14.649 4.173 -5.840 1.00 95.25 212 PRO A N 1
ATOM 1547 C CA . PRO A 1 212 ? -16.075 4.503 -5.822 1.00 95.25 212 PRO A CA 1
ATOM 1548 C C . PRO A 1 212 ? -16.954 3.299 -5.452 1.00 95.25 212 PRO A C 1
ATOM 1550 O O . PRO A 1 212 ? -18.058 3.469 -4.940 1.00 95.25 212 PRO A O 1
ATOM 1553 N N . GLU A 1 213 ? -16.451 2.081 -5.660 1.00 95.94 213 GLU A N 1
ATOM 1554 C CA . GLU A 1 213 ? -17.093 0.822 -5.292 1.00 95.94 213 GLU A CA 1
ATOM 1555 C C . GLU A 1 213 ? -17.294 0.666 -3.769 1.00 95.94 213 GLU A C 1
ATOM 1557 O O . GLU A 1 213 ? -18.101 -0.161 -3.352 1.00 95.94 213 GLU A O 1
ATOM 1562 N N . VAL A 1 214 ? -16.614 1.470 -2.937 1.00 93.94 214 VAL A N 1
ATOM 1563 C CA . VAL A 1 214 ? -16.807 1.503 -1.474 1.00 93.94 214 VAL A CA 1
ATOM 1564 C C . VAL A 1 214 ? -18.133 2.162 -1.063 1.00 93.94 214 VAL A C 1
ATOM 1566 O O . VAL A 1 214 ? -18.610 1.952 0.050 1.00 93.94 214 VAL A O 1
ATOM 1569 N N . GLY A 1 215 ? -18.746 2.968 -1.938 1.00 89.00 215 GLY A N 1
ATOM 1570 C CA . GLY A 1 215 ? -19.988 3.684 -1.642 1.00 89.00 215 GLY A CA 1
ATOM 1571 C C . GLY A 1 215 ? -19.866 4.662 -0.464 1.00 89.00 215 GLY A C 1
ATOM 1572 O O . GLY A 1 215 ? -18.905 5.422 -0.358 1.00 89.00 215 GLY A O 1
ATOM 1573 N N . ASP A 1 216 ? -20.852 4.644 0.436 1.00 89.06 216 ASP A N 1
ATOM 1574 C CA . ASP A 1 216 ? -20.981 5.612 1.540 1.00 89.06 216 ASP A CA 1
ATOM 1575 C C . ASP A 1 216 ? -20.139 5.269 2.789 1.00 89.06 216 ASP A C 1
ATOM 1577 O O . ASP A 1 216 ? -20.173 5.985 3.799 1.00 89.06 216 ASP A O 1
ATOM 1581 N N . ASP A 1 217 ? -19.351 4.191 2.741 1.00 88.19 217 ASP A N 1
ATOM 1582 C CA . ASP A 1 217 ? -18.636 3.628 3.896 1.00 88.19 217 ASP A CA 1
ATOM 1583 C C . ASP A 1 217 ? -17.495 4.510 4.443 1.00 88.19 217 ASP A C 1
ATOM 1585 O O . ASP A 1 217 ? -16.947 4.221 5.514 1.00 88.19 217 ASP A O 1
ATOM 1589 N N . LEU A 1 218 ? -17.166 5.603 3.740 1.00 91.94 218 LEU A N 1
ATOM 1590 C CA . LEU A 1 218 ? -16.149 6.603 4.103 1.00 91.94 218 LEU A CA 1
ATOM 1591 C C . LEU A 1 218 ? -16.736 7.974 4.506 1.00 91.94 218 LEU A C 1
ATOM 1593 O O . LEU A 1 218 ? -15.997 8.950 4.706 1.00 91.94 218 LEU A O 1
ATOM 1597 N N . GLY A 1 219 ? -18.062 8.071 4.657 1.00 87.94 219 GLY A N 1
ATOM 1598 C CA . GLY A 1 219 ? -18.763 9.340 4.878 1.00 87.94 219 GLY A CA 1
ATOM 1599 C C . GLY A 1 219 ? -18.500 10.023 6.229 1.00 87.94 219 GLY A C 1
ATOM 1600 O O . GLY A 1 219 ? -18.762 11.219 6.373 1.00 87.94 219 GLY A O 1
ATOM 1601 N N . ARG A 1 220 ? -17.981 9.320 7.250 1.00 88.88 220 ARG A N 1
ATOM 1602 C CA . ARG A 1 220 ? -17.799 9.883 8.604 1.00 88.88 220 ARG A CA 1
ATOM 1603 C C . ARG A 1 220 ? -16.329 10.187 8.875 1.00 88.88 220 ARG A C 1
ATOM 1605 O O . ARG A 1 220 ? -15.436 9.426 8.529 1.00 88.88 220 ARG A O 1
ATOM 1612 N N . LYS A 1 221 ? -16.061 11.217 9.684 1.00 88.31 221 LYS A N 1
ATOM 1613 C CA . LYS A 1 221 ? -14.691 11.566 10.132 1.00 88.31 221 LYS A CA 1
ATOM 1614 C C . LYS A 1 221 ? -13.933 10.421 10.819 1.00 88.31 221 LYS A C 1
ATOM 1616 O O . LYS A 1 221 ? -12.703 10.379 10.814 1.00 88.31 221 LYS A O 1
ATOM 1621 N N . LYS A 1 222 ? -14.654 9.494 11.455 1.00 90.31 222 LYS A N 1
ATOM 1622 C CA . LYS A 1 222 ? -14.045 8.331 12.115 1.00 90.31 222 LYS A CA 1
ATOM 1623 C C . LYS A 1 222 ? -13.583 7.243 11.137 1.00 90.31 222 LYS A C 1
ATOM 1625 O O . LYS A 1 222 ? -12.837 6.378 11.567 1.00 90.31 222 LYS A O 1
ATOM 1630 N N . ASP A 1 223 ? -13.963 7.326 9.863 1.00 92.81 223 ASP A N 1
ATOM 1631 C CA . ASP A 1 223 ? -13.659 6.329 8.829 1.00 92.81 223 ASP A CA 1
ATOM 1632 C C . ASP A 1 223 ? -12.299 6.588 8.146 1.00 92.81 223 ASP A C 1
ATOM 1634 O O . ASP A 1 223 ? -11.994 6.020 7.104 1.00 92.81 223 ASP A O 1
ATOM 1638 N N . HIS A 1 224 ? -11.441 7.431 8.732 1.00 93.50 224 HIS A N 1
ATOM 1639 C CA . HIS A 1 224 ? -10.098 7.682 8.201 1.00 93.50 224 HIS A CA 1
ATOM 1640 C C . HIS A 1 224 ? -9.236 6.417 8.162 1.00 93.50 224 HIS A C 1
ATOM 1642 O O . HIS A 1 224 ? -8.544 6.223 7.177 1.00 93.50 224 HIS A O 1
ATOM 1648 N N . GLY A 1 225 ? -9.328 5.524 9.155 1.00 95.00 225 GLY A N 1
ATOM 1649 C CA . GLY A 1 225 ? -8.591 4.253 9.128 1.00 95.00 225 GLY A CA 1
ATOM 1650 C C . GLY A 1 225 ? -9.034 3.321 7.992 1.00 95.00 225 GLY A C 1
ATOM 1651 O O . GLY A 1 225 ? -8.217 2.628 7.392 1.00 95.00 225 GLY A O 1
ATOM 1652 N N . ARG A 1 226 ? -10.323 3.367 7.620 1.00 97.88 226 ARG A N 1
ATOM 1653 C CA . ARG A 1 226 ? -10.860 2.670 6.438 1.00 97.88 226 ARG A CA 1
ATOM 1654 C C . ARG A 1 226 ? -10.265 3.224 5.149 1.00 97.88 226 ARG A C 1
ATOM 1656 O O . ARG A 1 226 ? -9.833 2.465 4.286 1.00 97.88 226 ARG A O 1
ATOM 1663 N N . ALA A 1 227 ? -10.216 4.549 5.050 1.00 97.12 227 ALA A N 1
ATOM 1664 C CA . ALA A 1 227 ? -9.613 5.233 3.920 1.00 97.12 227 ALA A CA 1
ATOM 1665 C C . ALA A 1 227 ? -8.107 4.941 3.810 1.00 97.12 227 ALA A C 1
ATOM 1667 O O . ALA A 1 227 ? -7.637 4.586 2.734 1.00 97.12 227 ALA A O 1
ATOM 1668 N N . GLU A 1 228 ? -7.353 5.020 4.912 1.00 96.69 228 GLU A N 1
ATOM 1669 C CA . GLU A 1 228 ? -5.916 4.718 4.913 1.00 96.69 228 GLU A CA 1
ATOM 1670 C C . GLU A 1 228 ? -5.655 3.265 4.484 1.00 96.69 228 GLU A C 1
ATOM 1672 O O . GLU A 1 228 ? -4.800 3.044 3.628 1.00 96.69 228 GLU A O 1
ATOM 1677 N N . ALA A 1 229 ? -6.443 2.287 4.950 1.00 98.38 229 ALA A N 1
ATOM 1678 C CA . ALA A 1 229 ? -6.323 0.891 4.515 1.00 98.38 229 ALA A CA 1
ATOM 1679 C C . ALA A 1 229 ? -6.471 0.714 2.988 1.00 98.38 229 ALA A C 1
ATOM 1681 O O . ALA A 1 229 ? -5.686 -0.011 2.374 1.00 98.38 229 ALA A O 1
ATOM 1682 N N . LEU A 1 230 ? -7.422 1.414 2.358 1.00 98.44 230 LEU A N 1
ATOM 1683 C CA . LEU A 1 230 ? -7.597 1.409 0.898 1.00 98.44 230 LEU A CA 1
ATOM 1684 C C . LEU A 1 230 ? -6.415 2.055 0.165 1.00 98.44 230 LEU A C 1
ATOM 1686 O O . LEU A 1 230 ? -5.925 1.521 -0.830 1.00 98.44 230 LEU A O 1
ATOM 1690 N N . LEU A 1 231 ? -5.923 3.187 0.666 1.00 97.50 231 LEU A N 1
ATOM 1691 C CA . LEU A 1 231 ? -4.791 3.896 0.065 1.00 97.50 231 LEU A CA 1
ATOM 1692 C C . LEU A 1 231 ? -3.481 3.107 0.195 1.00 97.50 231 LEU A C 1
ATOM 1694 O O . LEU A 1 231 ? -2.673 3.094 -0.735 1.00 97.50 231 LEU A O 1
ATOM 1698 N N . ILE A 1 232 ? -3.292 2.392 1.308 1.00 97.88 232 ILE A N 1
ATOM 1699 C CA . ILE A 1 232 ? -2.184 1.448 1.507 1.00 97.88 232 ILE A CA 1
ATOM 1700 C C . ILE A 1 232 ? -2.262 0.315 0.474 1.00 97.88 232 ILE A C 1
ATOM 1702 O O . ILE A 1 232 ? -1.239 -0.023 -0.128 1.00 97.88 232 ILE A O 1
ATOM 1706 N N . ALA A 1 233 ? -3.459 -0.233 0.228 1.00 98.06 233 ALA A N 1
ATOM 1707 C CA . ALA A 1 233 ? -3.682 -1.254 -0.798 1.00 98.06 233 ALA A CA 1
ATOM 1708 C C . ALA A 1 233 ? -3.303 -0.736 -2.196 1.00 98.06 233 ALA A C 1
ATOM 1710 O O . ALA A 1 233 ? -2.506 -1.362 -2.896 1.00 98.06 233 ALA A O 1
ATOM 1711 N N . ALA A 1 234 ? -3.825 0.436 -2.576 1.00 97.31 234 ALA A N 1
ATOM 1712 C CA . ALA A 1 234 ? -3.561 1.073 -3.866 1.00 97.31 234 ALA A CA 1
ATOM 1713 C C . ALA A 1 234 ? -2.066 1.354 -4.079 1.00 97.31 234 ALA A C 1
ATOM 1715 O O . ALA A 1 234 ? -1.499 1.013 -5.118 1.00 97.31 234 ALA A O 1
ATOM 1716 N N . TYR A 1 235 ? -1.404 1.935 -3.075 1.00 96.44 235 TYR A N 1
ATOM 1717 C CA . TYR A 1 235 ? 0.029 2.209 -3.120 1.00 96.44 235 TYR A CA 1
ATOM 1718 C C . TYR A 1 235 ? 0.857 0.928 -3.275 1.00 96.44 235 TYR A C 1
ATOM 1720 O O . TYR A 1 235 ? 1.784 0.876 -4.086 1.00 96.44 235 TYR A O 1
ATOM 1728 N N . GLY A 1 236 ? 0.537 -0.106 -2.495 1.00 96.19 236 GLY A N 1
ATOM 1729 C CA . GLY A 1 236 ? 1.240 -1.382 -2.550 1.00 96.19 236 GLY A CA 1
ATOM 1730 C C . GLY A 1 236 ? 1.090 -2.079 -3.901 1.00 96.19 236 GLY A C 1
ATOM 1731 O O . GLY A 1 236 ? 2.078 -2.570 -4.458 1.00 96.19 236 GLY A O 1
ATOM 1732 N N . HIS A 1 237 ? -0.123 -2.049 -4.463 1.00 95.62 237 HIS A N 1
ATOM 1733 C CA . HIS A 1 237 ? -0.415 -2.554 -5.805 1.00 95.62 237 HIS A CA 1
ATOM 1734 C C . HIS A 1 237 ? 0.432 -1.844 -6.863 1.00 95.62 237 HIS A C 1
ATOM 1736 O O . HIS A 1 237 ? 1.144 -2.499 -7.619 1.00 95.62 237 HIS A O 1
ATOM 1742 N N . MET A 1 238 ? 0.470 -0.510 -6.825 1.00 93.31 238 MET A N 1
ATOM 1743 C CA . MET A 1 238 ? 1.316 0.308 -7.702 1.00 93.31 238 MET A CA 1
ATOM 1744 C C . MET A 1 238 ? 2.808 -0.041 -7.587 1.00 93.31 238 MET A C 1
ATOM 1746 O O . MET A 1 238 ? 3.503 -0.177 -8.594 1.00 93.31 238 MET A O 1
ATOM 1750 N N . ALA A 1 239 ? 3.322 -0.197 -6.363 1.00 92.00 239 ALA A N 1
ATOM 1751 C CA . ALA A 1 239 ? 4.723 -0.555 -6.119 1.00 92.00 239 ALA A CA 1
ATOM 1752 C C . ALA A 1 239 ? 5.068 -1.956 -6.637 1.00 92.00 239 ALA A C 1
ATOM 1754 O O . ALA A 1 239 ? 6.150 -2.164 -7.191 1.00 92.00 239 ALA A O 1
ATOM 1755 N N . THR A 1 240 ? 4.143 -2.905 -6.495 1.00 92.44 240 THR A N 1
ATOM 1756 C CA . THR A 1 240 ? 4.303 -4.258 -7.038 1.00 92.44 240 THR A CA 1
ATOM 1757 C C . THR A 1 240 ? 4.280 -4.240 -8.559 1.00 92.44 240 THR A C 1
ATOM 1759 O O . THR A 1 240 ? 5.207 -4.756 -9.177 1.00 92.44 240 THR A O 1
ATOM 1762 N N . HIS A 1 241 ? 3.309 -3.551 -9.158 1.00 90.38 241 HIS A N 1
ATOM 1763 C CA . HIS A 1 241 ? 3.201 -3.429 -10.606 1.00 90.38 241 HIS A CA 1
ATOM 1764 C C . HIS A 1 241 ? 4.465 -2.811 -11.223 1.00 90.38 241 HIS A C 1
ATOM 1766 O O . HIS A 1 241 ? 5.006 -3.345 -12.186 1.00 90.38 241 HIS A O 1
ATOM 1772 N N . ALA A 1 242 ? 5.004 -1.738 -10.636 1.00 87.56 242 ALA A N 1
ATOM 1773 C CA . ALA A 1 242 ? 6.248 -1.125 -11.109 1.00 87.56 242 ALA A CA 1
ATOM 1774 C C . ALA A 1 242 ? 7.456 -2.073 -10.996 1.00 87.56 242 ALA A C 1
ATOM 1776 O O . ALA A 1 242 ? 8.276 -2.162 -11.915 1.00 87.56 242 ALA A O 1
ATOM 1777 N N . ARG A 1 243 ? 7.558 -2.818 -9.886 1.00 89.38 243 ARG A N 1
ATOM 1778 C CA . ARG A 1 243 ? 8.607 -3.828 -9.690 1.00 89.38 243 ARG A CA 1
ATOM 1779 C C . ARG A 1 243 ? 8.531 -4.920 -10.754 1.00 89.38 243 ARG A C 1
ATOM 1781 O O . ARG A 1 243 ? 9.578 -5.296 -11.286 1.00 89.38 243 ARG A O 1
ATOM 1788 N N . ASP A 1 244 ? 7.331 -5.409 -11.035 1.00 87.88 244 ASP A N 1
ATOM 1789 C CA . ASP A 1 244 ? 7.092 -6.510 -11.963 1.00 87.88 244 ASP A CA 1
ATOM 1790 C C . ASP A 1 244 ? 7.292 -6.050 -13.412 1.00 87.88 244 ASP A C 1
ATOM 1792 O O . ASP A 1 244 ? 7.990 -6.723 -14.167 1.00 87.88 244 ASP A O 1
ATOM 1796 N N . ALA A 1 245 ? 6.828 -4.847 -13.769 1.00 84.31 245 ALA A N 1
ATOM 1797 C CA . ALA A 1 245 ? 7.100 -4.215 -15.060 1.00 84.31 245 ALA A CA 1
ATOM 1798 C C . ALA A 1 245 ? 8.605 -4.045 -15.308 1.00 84.31 245 ALA A C 1
ATOM 1800 O O . ALA A 1 245 ? 9.101 -4.346 -16.392 1.00 84.31 245 ALA A O 1
ATOM 1801 N N . ARG A 1 246 ? 9.370 -3.633 -14.290 1.00 84.88 246 ARG A N 1
ATOM 1802 C CA . ARG A 1 246 ? 10.833 -3.553 -14.388 1.00 84.88 246 ARG A CA 1
ATOM 1803 C C . ARG A 1 246 ? 11.482 -4.927 -14.555 1.00 84.88 246 ARG A C 1
ATOM 1805 O O . ARG A 1 246 ? 12.437 -5.058 -15.316 1.00 84.88 246 ARG A O 1
ATOM 1812 N N . ALA A 1 247 ? 11.007 -5.941 -13.833 1.00 85.12 247 ALA A N 1
ATOM 1813 C CA . ALA A 1 247 ? 11.517 -7.303 -13.974 1.00 85.12 247 ALA A CA 1
ATOM 1814 C C . ALA A 1 247 ? 11.225 -7.863 -15.376 1.00 85.12 247 ALA A C 1
ATOM 1816 O O . ALA A 1 247 ? 12.115 -8.441 -15.997 1.00 85.12 247 ALA A O 1
ATOM 1817 N N . ALA A 1 248 ? 10.020 -7.619 -15.897 1.00 81.94 248 ALA A N 1
ATOM 1818 C CA . ALA A 1 248 ? 9.624 -7.974 -17.253 1.00 81.94 248 ALA A CA 1
ATOM 1819 C C . ALA A 1 248 ? 10.461 -7.228 -18.299 1.00 81.94 248 ALA A C 1
ATOM 1821 O O . ALA A 1 248 ? 10.967 -7.860 -19.216 1.00 81.94 248 ALA A O 1
ATOM 1822 N N . ALA A 1 249 ? 10.696 -5.922 -18.136 1.00 76.94 249 ALA A N 1
ATOM 1823 C CA . ALA A 1 249 ? 11.552 -5.145 -19.032 1.00 76.94 249 ALA A CA 1
ATOM 1824 C C . ALA A 1 249 ? 13.003 -5.654 -19.036 1.00 76.94 249 ALA A C 1
ATOM 1826 O O . ALA A 1 249 ? 13.611 -5.786 -20.097 1.00 76.94 249 ALA A O 1
ATOM 1827 N N . ALA A 1 250 ? 13.546 -6.006 -17.866 1.00 76.75 250 ALA A N 1
ATOM 1828 C CA . ALA A 1 250 ? 14.873 -6.608 -17.760 1.00 76.75 250 ALA A CA 1
ATOM 1829 C C . ALA A 1 250 ? 14.950 -7.990 -18.439 1.00 76.75 250 ALA A C 1
ATOM 1831 O O . ALA A 1 250 ? 15.983 -8.323 -19.015 1.00 76.75 250 ALA A O 1
ATOM 1832 N N . ALA A 1 251 ? 13.870 -8.779 -18.395 1.00 76.25 251 ALA A N 1
ATOM 1833 C CA . ALA A 1 251 ? 13.775 -10.065 -19.085 1.00 76.25 251 ALA A CA 1
ATOM 1834 C C . ALA A 1 251 ? 13.552 -9.910 -20.602 1.00 76.25 251 ALA A C 1
ATOM 1836 O O . ALA A 1 251 ? 14.177 -10.618 -21.382 1.00 76.25 251 ALA A O 1
ATOM 1837 N N . ALA A 1 252 ? 12.720 -8.961 -21.036 1.00 69.94 252 ALA A N 1
ATOM 1838 C CA . ALA A 1 252 ? 12.438 -8.678 -22.444 1.00 69.94 252 ALA A CA 1
ATOM 1839 C C . ALA A 1 252 ? 13.656 -8.087 -23.167 1.00 69.94 252 ALA A C 1
ATOM 1841 O O . ALA A 1 252 ? 13.946 -8.468 -24.298 1.00 69.94 252 ALA A O 1
ATOM 1842 N N . ALA A 1 253 ? 14.451 -7.252 -22.486 1.00 63.75 253 ALA A N 1
ATOM 1843 C CA . ALA A 1 253 ? 15.767 -6.837 -22.976 1.00 63.75 253 ALA A CA 1
ATOM 1844 C C . ALA A 1 253 ? 16.708 -8.030 -23.258 1.00 63.75 253 ALA A C 1
ATOM 1846 O O . ALA A 1 253 ? 17.673 -7.871 -24.000 1.00 63.75 253 ALA A O 1
ATOM 1847 N N . ALA A 1 254 ? 16.423 -9.212 -22.698 1.00 58.78 254 ALA A N 1
ATOM 1848 C CA . ALA A 1 254 ? 17.126 -10.460 -22.978 1.00 58.78 254 ALA A CA 1
ATOM 1849 C C . ALA A 1 254 ? 16.394 -11.400 -23.965 1.00 58.78 254 ALA A C 1
ATOM 1851 O O . ALA A 1 254 ? 16.987 -12.402 -24.354 1.00 58.78 254 ALA A O 1
ATOM 1852 N N . ALA A 1 255 ? 15.144 -11.118 -24.364 1.00 55.25 255 ALA A N 1
ATOM 1853 C CA . ALA A 1 255 ? 14.277 -12.062 -25.089 1.00 55.25 255 ALA A CA 1
ATOM 1854 C C . ALA A 1 255 ? 13.595 -11.521 -26.371 1.00 55.25 255 ALA A C 1
ATOM 1856 O O . ALA A 1 255 ? 12.889 -12.283 -27.026 1.00 55.25 255 ALA A O 1
ATOM 1857 N N . GLY A 1 256 ? 13.815 -10.260 -26.771 1.00 48.72 256 GLY A N 1
ATOM 1858 C CA . GLY A 1 256 ? 13.252 -9.686 -28.011 1.00 48.72 256 GLY A CA 1
ATOM 1859 C C . GLY A 1 256 ? 11.905 -8.960 -27.821 1.00 48.72 256 GLY A C 1
ATOM 1860 O O . GLY A 1 256 ? 11.431 -8.847 -26.688 1.00 48.72 256 GLY A O 1
ATOM 1861 N N . PRO A 1 257 ? 11.303 -8.388 -28.889 1.00 46.12 257 PRO A N 1
ATOM 1862 C CA . PRO A 1 257 ? 10.163 -7.478 -28.765 1.00 46.12 257 PRO A CA 1
ATOM 1863 C C . PRO A 1 257 ? 8.910 -8.208 -28.270 1.00 46.12 257 PRO A C 1
ATOM 1865 O O . PRO A 1 257 ? 8.500 -9.214 -28.842 1.00 46.12 257 PRO A O 1
ATOM 1868 N N . PHE A 1 258 ? 8.285 -7.668 -27.225 1.00 43.81 258 PHE A N 1
ATOM 1869 C CA . PHE A 1 258 ? 7.013 -8.136 -26.676 1.00 43.81 258 PHE A CA 1
ATOM 1870 C C . PHE A 1 258 ? 5.955 -7.049 -26.892 1.00 43.81 258 PHE A C 1
ATOM 1872 O O . PHE A 1 258 ? 6.265 -5.862 -26.740 1.00 43.81 258 PHE A O 1
ATOM 1879 N N . ASP A 1 259 ? 4.724 -7.435 -27.235 1.00 46.12 259 ASP A N 1
ATOM 1880 C CA . ASP A 1 259 ? 3.599 -6.500 -27.335 1.00 46.12 259 ASP A CA 1
ATOM 1881 C C . ASP A 1 259 ? 3.410 -5.758 -26.004 1.00 46.12 259 ASP A C 1
ATOM 1883 O O . ASP A 1 259 ? 3.479 -6.351 -24.922 1.00 46.12 259 ASP A O 1
ATOM 1887 N N . ALA A 1 260 ? 3.203 -4.441 -26.077 1.00 51.47 260 ALA A N 1
ATOM 1888 C CA . ALA A 1 260 ? 3.008 -3.606 -24.899 1.00 51.47 260 ALA A CA 1
ATOM 1889 C C . ALA A 1 260 ? 1.756 -4.078 -24.145 1.00 51.47 260 ALA A C 1
ATOM 1891 O O . ALA A 1 260 ? 0.637 -3.914 -24.628 1.00 51.47 260 ALA A O 1
ATOM 1892 N N . ALA A 1 261 ? 1.957 -4.684 -22.972 1.00 57.75 261 ALA A N 1
ATOM 1893 C CA . ALA A 1 261 ? 0.869 -5.152 -22.127 1.00 57.75 261 ALA A CA 1
ATOM 1894 C C . ALA A 1 261 ? -0.095 -3.998 -21.815 1.00 57.75 261 ALA A C 1
ATOM 1896 O O . ALA A 1 261 ? 0.333 -2.886 -21.492 1.00 57.75 261 ALA A O 1
ATOM 1897 N N . GLU A 1 262 ? -1.395 -4.275 -21.912 1.00 69.56 262 GLU A N 1
ATOM 1898 C CA . GLU A 1 262 ? -2.432 -3.334 -21.511 1.00 69.56 262 GLU A CA 1
ATOM 1899 C C . GLU A 1 262 ? -2.212 -2.943 -20.044 1.00 69.56 262 GLU A C 1
ATOM 1901 O O . GLU A 1 262 ? -2.059 -3.787 -19.160 1.00 69.56 262 GLU A O 1
ATOM 1906 N N . GLU A 1 263 ? -2.118 -1.642 -19.796 1.00 78.06 263 GLU A N 1
ATOM 1907 C CA . GLU A 1 263 ? -1.793 -1.122 -18.475 1.00 78.06 263 GLU A CA 1
ATOM 1908 C C . GLU A 1 263 ? -2.906 -1.416 -17.459 1.00 78.06 263 GLU A C 1
ATOM 1910 O O . GLU A 1 263 ? -4.091 -1.220 -17.743 1.00 78.06 263 GLU A O 1
ATOM 1915 N N . ASP A 1 264 ? -2.493 -1.825 -16.255 1.00 90.62 264 ASP A N 1
ATOM 1916 C CA . ASP A 1 264 ? -3.369 -2.176 -15.137 1.00 90.62 264 ASP A CA 1
ATOM 1917 C C . ASP A 1 264 ? -4.379 -1.048 -14.816 1.00 90.62 264 ASP A C 1
ATOM 1919 O O . ASP A 1 264 ? -3.969 0.088 -14.535 1.00 90.62 264 ASP A O 1
ATOM 1923 N N . PRO A 1 265 ? -5.700 -1.328 -14.839 1.00 93.38 265 PRO A N 1
ATOM 1924 C CA . PRO A 1 265 ? -6.725 -0.292 -14.701 1.00 93.38 265 PRO A CA 1
ATOM 1925 C C . PRO A 1 265 ? -6.706 0.452 -13.363 1.00 93.38 265 PRO A C 1
ATOM 1927 O O . PRO A 1 265 ? -6.934 1.665 -13.339 1.00 93.38 265 PRO A O 1
ATOM 1930 N N . LEU A 1 266 ? -6.409 -0.236 -12.254 1.00 93.44 266 LEU A N 1
ATOM 1931 C CA . LEU A 1 266 ? -6.278 0.411 -10.948 1.00 93.44 266 LEU A CA 1
ATOM 1932 C C . LEU A 1 266 ? -5.045 1.315 -10.934 1.00 93.44 266 LEU A C 1
ATOM 1934 O O . LEU A 1 266 ? -5.117 2.440 -10.438 1.00 93.44 266 LEU A O 1
ATOM 1938 N N . CYS A 1 267 ? -3.936 0.871 -11.527 1.00 92.50 267 CYS A N 1
ATOM 1939 C CA . CYS A 1 267 ? -2.719 1.665 -11.600 1.00 92.50 267 CYS A CA 1
ATOM 1940 C C . CYS A 1 267 ? -2.911 2.956 -12.400 1.00 92.50 267 CYS A C 1
ATOM 1942 O O . CYS A 1 267 ? -2.463 4.027 -11.976 1.00 92.50 267 CYS A O 1
ATOM 1944 N N . ARG A 1 268 ? -3.619 2.872 -13.533 1.00 92.06 268 ARG A N 1
ATOM 1945 C CA . ARG A 1 268 ? -4.022 4.043 -14.324 1.00 92.06 268 ARG A CA 1
ATOM 1946 C C . ARG A 1 268 ? -4.890 4.991 -13.498 1.00 92.06 268 ARG A C 1
ATOM 1948 O O . ARG A 1 268 ? -4.571 6.172 -13.397 1.00 92.06 268 ARG A O 1
ATOM 1955 N N . ARG A 1 269 ? -5.935 4.467 -12.844 1.00 93.38 269 ARG A N 1
ATOM 1956 C CA . ARG A 1 269 ? -6.861 5.255 -12.013 1.00 93.38 269 ARG A CA 1
ATOM 1957 C C . ARG A 1 269 ? -6.124 6.019 -10.908 1.00 93.38 269 ARG A C 1
ATOM 1959 O O . ARG A 1 269 ? -6.314 7.224 -10.767 1.00 93.38 269 ARG A O 1
ATOM 1966 N N . VAL A 1 270 ? -5.257 5.335 -10.156 1.00 91.69 270 VAL A N 1
ATOM 1967 C CA . VAL A 1 270 ? -4.464 5.938 -9.071 1.00 91.69 270 VAL A CA 1
ATOM 1968 C C . VAL A 1 270 ? -3.570 7.056 -9.607 1.00 91.69 270 VAL A C 1
ATOM 1970 O O . VAL A 1 270 ? -3.561 8.152 -9.047 1.00 91.69 270 VAL A O 1
ATOM 1973 N N . ARG A 1 271 ? -2.848 6.809 -10.707 1.00 89.88 271 ARG A N 1
ATOM 1974 C CA . ARG A 1 271 ? -1.978 7.812 -11.333 1.00 89.88 271 ARG A CA 1
ATOM 1975 C C . ARG A 1 271 ? -2.756 9.045 -11.764 1.00 89.88 271 ARG A C 1
ATOM 1977 O O . ARG A 1 271 ? -2.373 10.151 -11.392 1.00 89.88 271 ARG A O 1
ATOM 1984 N N . ASP A 1 272 ? -3.828 8.858 -12.527 1.00 89.88 272 ASP A N 1
ATOM 1985 C CA . ASP A 1 272 ? -4.613 9.957 -13.087 1.00 89.88 272 ASP A CA 1
ATOM 1986 C C . ASP A 1 272 ? -5.162 10.853 -11.979 1.00 89.88 272 ASP A C 1
ATOM 1988 O O . ASP A 1 272 ? -5.112 12.077 -12.080 1.00 89.88 272 ASP A O 1
ATOM 1992 N N . MET A 1 273 ? -5.631 10.255 -10.884 1.00 88.50 273 MET A N 1
ATOM 1993 C CA . MET A 1 273 ? -6.127 11.005 -9.737 1.00 88.50 273 MET A CA 1
ATOM 1994 C C . MET A 1 273 ? -5.041 11.805 -9.024 1.00 88.50 273 MET A C 1
ATOM 1996 O O . MET A 1 273 ? -5.248 12.981 -8.728 1.00 88.50 273 MET A O 1
ATOM 2000 N N . VAL A 1 274 ? -3.888 11.192 -8.742 1.00 86.94 274 VAL A N 1
ATOM 2001 C CA . VAL A 1 274 ? -2.793 11.888 -8.052 1.00 86.94 274 VAL A CA 1
ATOM 2002 C C . VAL A 1 274 ? -2.232 13.011 -8.929 1.00 86.94 274 VAL A C 1
ATOM 2004 O O . VAL A 1 274 ? -1.945 14.096 -8.424 1.00 86.94 274 VAL A O 1
ATOM 2007 N N . MET A 1 275 ? -2.125 12.787 -10.242 1.00 84.56 275 MET A N 1
ATOM 2008 C CA . MET A 1 275 ? -1.696 13.812 -11.196 1.00 84.56 275 MET A CA 1
ATOM 2009 C C . MET A 1 275 ? -2.695 14.970 -11.270 1.00 84.56 275 MET A C 1
ATOM 2011 O O . MET A 1 275 ? -2.282 16.121 -11.143 1.00 84.56 275 MET A O 1
ATOM 2015 N N . ARG A 1 276 ? -4.002 14.689 -11.369 1.00 85.12 276 ARG A N 1
ATOM 2016 C CA . ARG A 1 276 ? -5.051 15.726 -11.342 1.00 85.12 276 ARG A CA 1
ATOM 2017 C C . ARG A 1 276 ? -5.020 16.540 -10.054 1.00 85.12 276 ARG A C 1
ATOM 2019 O O . ARG A 1 276 ? -5.008 17.762 -10.117 1.00 85.12 276 ARG A O 1
ATOM 2026 N N . ALA A 1 277 ? -4.926 15.887 -8.896 1.00 81.81 277 ALA A N 1
ATOM 2027 C CA . ALA A 1 277 ? -4.842 16.581 -7.612 1.00 81.81 277 ALA A CA 1
ATOM 2028 C C . ALA A 1 277 ? -3.598 17.487 -7.526 1.00 81.81 277 ALA A C 1
ATOM 2030 O O . ALA A 1 277 ? -3.657 18.585 -6.968 1.00 81.81 277 ALA A O 1
ATOM 2031 N N . ALA A 1 278 ? -2.471 17.053 -8.100 1.00 78.12 278 ALA A N 1
ATOM 2032 C CA . ALA A 1 278 ? -1.258 17.861 -8.181 1.00 78.12 278 ALA A CA 1
ATOM 2033 C C . ALA A 1 278 ? -1.423 19.073 -9.121 1.00 78.12 278 ALA A C 1
ATOM 2035 O O . ALA A 1 278 ? -0.966 20.169 -8.792 1.00 78.12 278 ALA A O 1
ATOM 2036 N N . GLU A 1 279 ? -2.090 18.904 -10.264 1.00 80.19 279 GLU A N 1
ATOM 2037 C CA . GLU A 1 279 ? -2.384 19.977 -11.224 1.00 80.19 279 GLU A CA 1
ATOM 2038 C C . GLU A 1 279 ? -3.390 20.999 -10.679 1.00 80.19 279 GLU A C 1
ATOM 2040 O O . GLU A 1 279 ? -3.155 22.206 -10.764 1.00 80.19 279 GLU A O 1
ATOM 2045 N N . GLU A 1 280 ? -4.477 20.535 -10.064 1.00 80.88 280 GLU A N 1
ATOM 2046 C CA . GLU A 1 280 ? -5.484 21.380 -9.415 1.00 80.88 280 GLU A CA 1
ATOM 2047 C C . GLU A 1 280 ? -4.849 22.214 -8.307 1.00 80.88 280 GLU A C 1
ATOM 2049 O O . GLU A 1 280 ? -5.020 23.437 -8.278 1.00 80.88 280 GLU A O 1
ATOM 2054 N N . ALA A 1 281 ? -4.029 21.579 -7.461 1.00 71.94 281 ALA A N 1
ATOM 2055 C CA . ALA A 1 281 ? -3.226 22.295 -6.487 1.00 71.94 281 ALA A CA 1
ATOM 2056 C C . ALA A 1 281 ? -2.351 23.341 -7.188 1.00 71.94 281 ALA A C 1
ATOM 2058 O O . ALA A 1 281 ? -2.415 24.507 -6.819 1.00 71.94 281 ALA A O 1
ATOM 2059 N N . ALA A 1 282 ? -1.602 22.986 -8.241 1.00 68.12 282 ALA A N 1
ATOM 2060 C CA . ALA A 1 282 ? -0.762 23.941 -8.969 1.00 68.12 282 ALA A CA 1
ATOM 2061 C C . ALA A 1 282 ? -1.538 25.170 -9.485 1.00 68.12 282 ALA A C 1
ATOM 2063 O O . ALA A 1 282 ? -1.035 26.294 -9.393 1.00 68.12 282 ALA A O 1
ATOM 2064 N N . SER A 1 283 ? -2.757 24.971 -9.983 1.00 69.81 283 SER A N 1
ATOM 2065 C CA . SER A 1 283 ? -3.591 26.034 -10.552 1.00 69.81 283 SER A CA 1
ATOM 2066 C C . SER A 1 283 ? -4.163 27.011 -9.512 1.00 69.81 283 SER A C 1
ATOM 2068 O O . SER A 1 283 ? -4.221 28.213 -9.775 1.00 69.81 283 SER A O 1
ATOM 2070 N N . SER A 1 284 ? -4.511 26.548 -8.307 1.00 64.06 284 SER A N 1
ATOM 2071 C CA . SER A 1 284 ? -5.203 27.372 -7.302 1.00 64.06 284 SER A CA 1
ATOM 2072 C C . SER A 1 284 ? -4.338 28.457 -6.644 1.00 64.06 284 SER A C 1
ATOM 2074 O O . SER A 1 284 ? -4.874 29.451 -6.172 1.00 64.06 284 SER A O 1
ATOM 2076 N N . GLU A 1 285 ? -3.007 28.342 -6.659 1.00 54.22 285 GLU A N 1
ATOM 2077 C CA . GLU A 1 285 ? -2.131 29.424 -6.156 1.00 54.22 285 GLU A CA 1
ATOM 2078 C C . GLU A 1 285 ? -1.779 30.464 -7.224 1.00 54.22 285 GLU A C 1
ATOM 2080 O O . GLU A 1 285 ? -1.323 31.553 -6.884 1.00 54.22 285 GLU A O 1
ATOM 2085 N N . THR A 1 286 ? -1.997 30.180 -8.515 1.00 53.62 286 THR A N 1
ATOM 2086 C CA . THR A 1 286 ? -1.756 31.190 -9.565 1.00 53.62 286 THR A CA 1
ATOM 2087 C C . THR A 1 286 ? -2.797 32.313 -9.576 1.00 53.62 286 THR A C 1
ATOM 2089 O O . THR A 1 286 ? -2.554 33.338 -10.200 1.00 53.62 286 THR A O 1
ATOM 2092 N N . SER A 1 287 ? -3.916 32.168 -8.855 1.00 50.72 287 SER A N 1
ATOM 2093 C CA . SER A 1 287 ? -4.942 33.212 -8.708 1.00 50.72 287 SER A CA 1
ATOM 2094 C C . SER A 1 287 ? -4.771 34.122 -7.484 1.00 50.72 287 SER A C 1
ATOM 2096 O O . SER A 1 287 ? -5.480 35.118 -7.395 1.00 50.72 287 SER A O 1
ATOM 2098 N N . ASP A 1 288 ? -3.847 33.814 -6.563 1.00 46.62 288 ASP A N 1
ATOM 2099 C CA . ASP A 1 288 ? -3.637 34.567 -5.306 1.00 46.62 288 ASP A CA 1
ATOM 2100 C C . ASP A 1 288 ? -2.393 35.480 -5.329 1.00 46.62 288 ASP A C 1
ATOM 2102 O O . ASP A 1 288 ? -2.019 36.076 -4.318 1.00 46.62 288 ASP A O 1
ATOM 2106 N N . THR A 1 289 ? -1.749 35.634 -6.490 1.00 46.78 289 THR A N 1
ATOM 2107 C CA 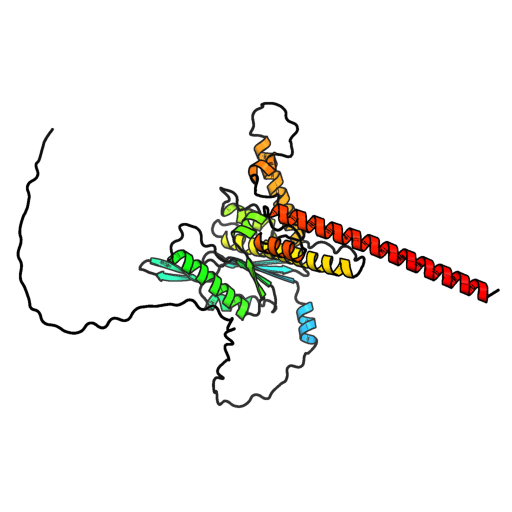. THR A 1 289 ? -0.650 36.593 -6.679 1.00 46.78 289 THR A CA 1
ATOM 2108 C C . THR A 1 289 ? -1.143 37.791 -7.485 1.00 46.78 289 THR A C 1
ATOM 2110 O O . THR A 1 289 ? -1.414 37.693 -8.676 1.00 46.78 289 THR A O 1
ATOM 2113 N N . HIS A 1 290 ? -1.303 38.925 -6.795 1.00 44.59 290 HIS A N 1
ATOM 2114 C CA . HIS A 1 290 ? -1.414 40.245 -7.416 1.00 44.59 290 HIS A CA 1
ATOM 2115 C C . HIS A 1 290 ? -0.154 40.513 -8.253 1.00 44.59 290 HIS A C 1
ATOM 2117 O O . HIS A 1 290 ? 0.943 40.150 -7.825 1.00 44.59 290 HIS A O 1
ATOM 2123 N N . ASP A 1 291 ? -0.349 41.124 -9.422 1.00 48.72 291 ASP A N 1
ATOM 2124 C CA . ASP A 1 291 ? 0.663 41.451 -10.428 1.00 48.72 291 ASP A CA 1
ATOM 2125 C C . ASP A 1 291 ? 1.976 41.994 -9.837 1.00 48.72 291 ASP A C 1
ATOM 2127 O O . ASP A 1 291 ? 1.972 43.041 -9.190 1.00 48.72 291 ASP A O 1
ATOM 2131 N N . ASP A 1 292 ? 3.099 41.329 -10.130 1.00 40.94 292 ASP A N 1
ATOM 2132 C CA . ASP A 1 292 ? 4.378 42.009 -10.361 1.00 40.94 292 ASP A CA 1
ATOM 2133 C C . ASP A 1 292 ? 5.294 41.146 -11.246 1.00 40.94 292 ASP A C 1
ATOM 2135 O O . ASP A 1 292 ? 5.611 40.001 -10.926 1.00 40.94 292 ASP A O 1
ATOM 2139 N N . ASP A 1 293 ? 5.644 41.752 -12.376 1.00 39.19 293 ASP A N 1
ATOM 2140 C CA . ASP A 1 293 ? 6.665 41.454 -13.378 1.00 39.19 293 ASP A CA 1
ATOM 2141 C C . ASP A 1 293 ? 6.836 40.051 -13.993 1.00 39.19 293 ASP A C 1
ATOM 2143 O O . ASP A 1 293 ? 6.969 39.000 -13.365 1.00 39.19 293 ASP A O 1
ATOM 2147 N N . GLY A 1 294 ? 6.882 40.086 -15.327 1.00 47.84 294 GLY A N 1
ATOM 2148 C CA . GLY A 1 294 ? 7.011 38.940 -16.202 1.00 47.84 294 GLY A CA 1
ATOM 2149 C C . GLY A 1 294 ? 8.338 38.209 -16.046 1.00 47.84 294 GLY A C 1
ATOM 2150 O O . GLY A 1 294 ? 9.410 38.773 -16.241 1.00 47.84 294 GLY A O 1
ATOM 2151 N N . ASP A 1 295 ? 8.238 36.905 -15.813 1.00 36.72 295 ASP A N 1
ATOM 2152 C CA . ASP A 1 295 ? 9.275 35.956 -16.183 1.00 36.72 295 ASP A CA 1
ATOM 2153 C C . ASP A 1 295 ? 8.634 34.653 -16.672 1.00 36.72 295 ASP A C 1
ATOM 2155 O O . ASP A 1 295 ? 7.636 34.150 -16.142 1.00 36.72 295 ASP A O 1
ATOM 2159 N N . GLU A 1 296 ? 9.204 34.127 -17.744 1.00 37.38 296 GLU A N 1
ATOM 2160 C CA . GLU A 1 296 ? 8.693 33.070 -18.607 1.00 37.38 296 GLU A CA 1
ATOM 2161 C C . GLU A 1 296 ? 8.890 31.680 -17.972 1.00 37.38 296 GLU A C 1
ATOM 2163 O O . GLU A 1 296 ? 9.420 30.753 -18.577 1.00 37.38 296 GLU A O 1
ATOM 2168 N N . THR A 1 297 ? 8.442 31.502 -16.725 1.00 40.06 297 THR A N 1
ATOM 2169 C CA . THR A 1 297 ? 8.652 30.260 -15.964 1.00 40.06 297 THR A CA 1
ATOM 2170 C C . THR A 1 297 ? 7.339 29.696 -15.408 1.00 40.06 297 THR A C 1
ATOM 2172 O O . THR A 1 297 ? 7.207 29.369 -14.225 1.00 40.06 297 THR A O 1
ATOM 2175 N N . ARG A 1 298 ? 6.353 29.483 -16.295 1.00 40.34 298 ARG A N 1
ATOM 2176 C CA . ARG A 1 298 ? 5.079 28.779 -15.996 1.00 40.34 298 ARG A CA 1
ATOM 2177 C C . ARG A 1 298 ? 5.259 27.330 -15.497 1.00 40.34 298 ARG A C 1
ATOM 2179 O O . ARG A 1 298 ? 4.324 26.737 -14.976 1.00 40.34 298 ARG A O 1
ATOM 2186 N N . ARG A 1 299 ? 6.472 26.766 -15.582 1.00 37.34 299 ARG A N 1
ATOM 2187 C CA . ARG A 1 299 ? 6.852 25.457 -15.008 1.00 37.34 299 ARG A CA 1
ATOM 2188 C C . ARG A 1 299 ? 7.149 25.482 -13.495 1.00 37.34 299 ARG A C 1
ATOM 2190 O O . ARG A 1 299 ? 7.382 24.420 -12.919 1.00 37.34 299 ARG A O 1
ATOM 2197 N N . SER A 1 300 ? 7.182 26.649 -12.839 1.00 41.34 300 SER A N 1
ATOM 2198 C CA . SER A 1 300 ? 7.730 26.768 -11.473 1.00 41.34 300 SER A CA 1
ATOM 2199 C C . SER A 1 300 ? 6.731 26.546 -10.326 1.00 41.34 300 SER A C 1
ATOM 2201 O O . SER A 1 300 ? 7.164 26.222 -9.222 1.00 41.34 300 SER A O 1
ATOM 2203 N N . GLY A 1 301 ? 5.415 26.635 -10.557 1.00 36.16 301 GLY A N 1
ATOM 2204 C CA . GLY A 1 301 ? 4.412 26.599 -9.478 1.00 36.16 301 GLY A CA 1
ATOM 2205 C C . GLY A 1 301 ? 4.322 25.267 -8.720 1.00 36.16 301 GLY A C 1
ATOM 2206 O O . GLY A 1 301 ? 4.204 25.261 -7.495 1.00 36.16 301 GLY A O 1
ATOM 2207 N N . LEU A 1 302 ? 4.432 24.141 -9.431 1.00 37.22 302 LEU A N 1
ATOM 2208 C CA . LEU A 1 302 ? 4.350 22.797 -8.846 1.00 37.22 302 LEU A CA 1
ATOM 2209 C C . LEU A 1 302 ? 5.663 22.402 -8.134 1.00 37.22 302 LEU A C 1
ATOM 2211 O O . LEU A 1 302 ? 5.638 21.845 -7.039 1.00 37.22 302 LEU A O 1
ATOM 2215 N N . ARG A 1 303 ? 6.818 22.807 -8.692 1.00 36.75 303 ARG A N 1
ATOM 2216 C CA . ARG A 1 303 ? 8.157 22.633 -8.084 1.00 36.75 303 ARG A CA 1
ATOM 2217 C C . ARG A 1 303 ? 8.366 23.460 -6.813 1.00 36.75 303 ARG A C 1
ATOM 2219 O O . ARG A 1 303 ? 9.084 23.028 -5.920 1.00 36.75 303 ARG A O 1
ATOM 2226 N N . LYS A 1 304 ? 7.773 24.654 -6.719 1.00 37.91 304 LYS A N 1
ATOM 2227 C CA . LYS A 1 304 ? 7.953 25.550 -5.562 1.00 37.91 304 LYS A CA 1
ATOM 2228 C C . LYS A 1 304 ? 7.235 25.036 -4.301 1.00 37.91 304 LYS A C 1
ATOM 2230 O O . LYS A 1 304 ? 7.723 25.272 -3.202 1.00 37.91 304 LYS A O 1
ATOM 2235 N N . ARG A 1 305 ? 6.131 24.292 -4.467 1.00 44.06 305 ARG A N 1
ATOM 2236 C CA . ARG A 1 305 ? 5.281 23.723 -3.396 1.00 44.06 305 ARG A CA 1
ATOM 2237 C C . ARG A 1 305 ? 5.702 22.359 -2.880 1.00 44.06 305 ARG A C 1
ATOM 2239 O O . ARG A 1 305 ? 5.673 22.124 -1.679 1.00 44.06 305 ARG A O 1
ATOM 2246 N N . LEU A 1 306 ? 6.089 21.476 -3.795 1.00 44.09 306 LEU A N 1
ATOM 2247 C CA . LEU A 1 306 ? 6.720 20.202 -3.460 1.00 44.09 306 LEU A CA 1
ATOM 2248 C C . LEU A 1 306 ? 8.098 20.456 -2.797 1.00 44.09 306 LEU A C 1
ATOM 2250 O O . LEU A 1 306 ? 8.690 19.606 -2.153 1.00 44.09 306 LEU A O 1
ATOM 2254 N N . GLY A 1 307 ? 8.598 21.692 -2.846 1.00 37.16 307 GLY A N 1
ATOM 2255 C CA . GLY A 1 307 ? 9.918 22.039 -2.354 1.00 37.16 307 GLY A CA 1
ATOM 2256 C C . GLY A 1 307 ? 10.996 21.562 -3.333 1.00 37.16 307 GLY A C 1
ATOM 2257 O O . GLY A 1 307 ? 10.751 20.731 -4.205 1.00 37.16 307 GLY A O 1
ATOM 2258 N N . PRO A 1 308 ? 12.230 22.066 -3.207 1.00 34.62 308 PRO A N 1
ATOM 2259 C CA . PRO A 1 308 ? 13.343 21.710 -4.095 1.00 34.62 308 PRO A CA 1
ATOM 2260 C C . PRO A 1 308 ? 13.790 20.234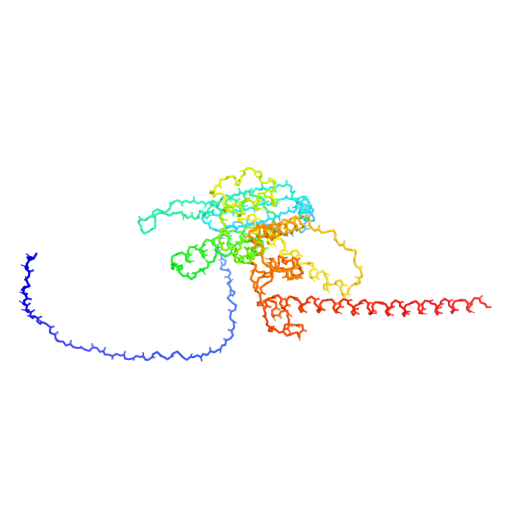 -3.985 1.00 34.62 308 PRO A C 1
ATOM 2262 O O . PRO A 1 308 ? 14.750 19.831 -4.648 1.00 34.62 308 PRO A O 1
ATOM 2265 N N . ASP A 1 309 ? 13.127 19.450 -3.129 1.00 43.38 309 ASP A N 1
ATOM 2266 C CA . ASP A 1 309 ? 13.472 18.086 -2.732 1.00 43.38 309 ASP A CA 1
ATOM 2267 C C . ASP A 1 309 ? 12.369 17.047 -2.989 1.00 43.38 309 ASP A C 1
ATOM 2269 O O . ASP A 1 309 ? 12.697 15.859 -3.035 1.00 43.38 309 ASP A O 1
ATOM 2273 N N . ASP A 1 310 ? 11.104 17.446 -3.173 1.00 47.25 310 ASP A N 1
ATOM 2274 C CA . ASP A 1 310 ? 10.002 16.503 -3.394 1.00 47.25 310 ASP A CA 1
ATOM 2275 C C . ASP A 1 310 ? 9.645 16.494 -4.895 1.00 47.25 310 ASP A C 1
ATOM 2277 O O . ASP A 1 310 ? 9.329 17.533 -5.484 1.00 47.25 310 ASP A O 1
ATOM 2281 N N . PRO A 1 311 ? 9.802 15.359 -5.589 1.00 52.88 311 PRO A N 1
ATOM 2282 C CA . PRO A 1 311 ? 9.451 15.266 -6.997 1.00 52.88 311 PRO A CA 1
ATOM 2283 C C . PRO A 1 311 ? 7.953 15.406 -7.228 1.00 52.88 311 PRO A C 1
ATOM 2285 O O . PRO A 1 311 ? 7.132 15.112 -6.364 1.00 52.88 311 PRO A O 1
ATOM 2288 N N . LEU A 1 312 ? 7.613 15.747 -8.472 1.00 56.81 312 LEU A N 1
ATOM 2289 C CA . LEU A 1 312 ? 6.318 15.413 -9.063 1.00 56.81 312 LEU A CA 1
ATOM 2290 C C . LEU A 1 312 ? 5.918 13.970 -8.705 1.00 56.81 312 LEU A C 1
ATOM 2292 O O . LEU A 1 312 ? 6.815 13.132 -8.562 1.00 56.81 312 LEU A O 1
ATOM 2296 N N . PRO A 1 313 ? 4.615 13.649 -8.618 1.00 71.44 313 PRO A N 1
ATOM 2297 C CA . PRO A 1 313 ? 4.175 12.272 -8.440 1.00 71.44 313 PRO A CA 1
ATOM 2298 C C . PRO A 1 313 ? 4.853 11.363 -9.473 1.00 71.44 313 PRO A C 1
ATOM 2300 O O . PRO A 1 313 ? 4.618 11.464 -10.675 1.00 71.44 313 PRO A O 1
ATOM 2303 N N . TYR A 1 314 ? 5.780 10.530 -9.008 1.00 80.44 314 TYR A N 1
ATOM 2304 C CA . TYR A 1 314 ? 6.540 9.626 -9.859 1.00 80.44 314 TYR A CA 1
ATOM 2305 C C . TYR A 1 314 ? 5.808 8.293 -9.907 1.00 80.44 314 TYR A C 1
ATOM 2307 O O . TYR A 1 314 ? 5.469 7.765 -8.857 1.00 80.44 314 TYR A O 1
ATOM 2315 N N . PHE A 1 315 ? 5.604 7.738 -11.101 1.00 82.50 315 PHE A N 1
ATOM 2316 C CA . PHE A 1 315 ? 4.917 6.457 -11.309 1.00 82.50 315 PHE A CA 1
ATOM 2317 C C . PHE A 1 315 ? 5.664 5.548 -12.299 1.00 82.50 315 PHE A C 1
ATOM 2319 O O . PHE A 1 315 ? 5.053 4.743 -12.996 1.00 82.50 315 PHE A O 1
ATOM 2326 N N . GLY A 1 316 ? 6.988 5.704 -12.384 1.00 81.38 316 GLY A N 1
ATOM 2327 C CA . GLY A 1 316 ? 7.844 4.903 -13.261 1.00 81.38 316 GLY A CA 1
ATOM 2328 C C . GLY A 1 316 ? 8.313 3.572 -12.644 1.00 81.38 316 GLY A C 1
ATOM 2329 O O . GLY A 1 316 ? 7.894 3.204 -11.543 1.00 81.38 316 GLY A O 1
ATOM 2330 N N . PRO A 1 317 ? 9.232 2.851 -13.316 1.00 82.81 317 PRO A N 1
ATOM 2331 C CA . PRO A 1 317 ? 9.670 1.492 -12.953 1.00 82.81 317 PRO A CA 1
ATOM 2332 C C . PRO A 1 317 ? 10.292 1.349 -11.556 1.00 82.81 317 PRO A C 1
ATOM 2334 O O . PRO A 1 317 ? 10.395 0.250 -11.008 1.00 82.81 317 PRO A O 1
ATOM 2337 N N . TYR A 1 318 ? 10.732 2.458 -10.965 1.00 84.81 318 TYR A N 1
ATOM 2338 C CA . TYR A 1 318 ? 11.356 2.497 -9.643 1.00 84.81 318 TYR A CA 1
ATOM 2339 C C . TYR A 1 318 ? 10.391 2.943 -8.537 1.00 84.81 318 TYR A C 1
ATOM 2341 O O . TYR A 1 318 ? 10.818 3.274 -7.422 1.00 84.81 318 TYR A O 1
ATOM 2349 N N . PHE A 1 319 ? 9.088 2.994 -8.836 1.00 87.00 319 PHE A N 1
ATOM 2350 C CA . PHE A 1 319 ? 8.072 3.424 -7.889 1.00 87.00 319 PHE A CA 1
ATOM 2351 C C . PHE A 1 319 ? 8.108 2.563 -6.619 1.00 87.00 319 PHE A C 1
ATOM 2353 O O . PHE A 1 319 ? 8.391 1.367 -6.645 1.00 87.00 319 PHE A O 1
ATOM 2360 N N . GLY A 1 320 ? 7.895 3.203 -5.469 1.00 83.94 320 GLY A N 1
ATOM 2361 C CA . GLY A 1 320 ? 7.945 2.541 -4.163 1.00 83.94 320 GLY A CA 1
ATOM 2362 C C . GLY A 1 320 ? 9.346 2.223 -3.618 1.00 83.94 320 GLY A C 1
ATOM 2363 O O . GLY A 1 320 ? 9.477 1.892 -2.440 1.00 83.94 320 GLY A O 1
ATOM 2364 N N . MET A 1 321 ? 10.427 2.383 -4.392 1.00 86.75 321 MET A N 1
ATOM 2365 C CA . MET A 1 321 ? 11.771 2.119 -3.868 1.00 86.75 321 MET A CA 1
ATOM 2366 C C . MET A 1 321 ? 12.243 3.178 -2.869 1.00 86.75 321 MET A C 1
ATOM 2368 O O . MET A 1 321 ? 12.017 4.383 -3.018 1.00 86.75 321 MET A O 1
ATOM 2372 N N . THR A 1 322 ? 12.963 2.724 -1.842 1.00 86.88 322 THR A N 1
ATOM 2373 C CA . THR A 1 322 ? 13.643 3.611 -0.889 1.00 86.88 322 THR A CA 1
ATOM 2374 C C . THR A 1 322 ? 14.936 4.161 -1.493 1.00 86.88 322 THR A C 1
ATOM 2376 O O . THR A 1 322 ? 15.556 3.514 -2.335 1.00 86.88 322 THR A O 1
ATOM 2379 N N . GLY A 1 323 ? 15.408 5.319 -1.016 1.00 86.31 323 GLY A N 1
ATOM 2380 C CA . GLY A 1 323 ? 16.705 5.869 -1.444 1.00 86.31 323 GLY A CA 1
ATOM 2381 C C . GLY A 1 323 ? 17.870 4.894 -1.229 1.00 86.31 323 GLY A C 1
ATOM 2382 O O . GLY A 1 323 ? 18.770 4.805 -2.059 1.00 86.31 323 GLY A O 1
ATOM 2383 N N . LYS A 1 324 ? 17.810 4.086 -0.162 1.00 88.31 324 LYS A N 1
ATOM 2384 C CA . LYS A 1 324 ? 18.780 3.014 0.093 1.00 88.31 324 LYS A CA 1
ATOM 2385 C C . LYS A 1 324 ? 18.737 1.936 -0.994 1.00 88.31 324 LYS A C 1
ATOM 2387 O O . LYS A 1 324 ? 19.788 1.581 -1.517 1.00 88.31 324 LYS A O 1
ATOM 2392 N N . ALA A 1 325 ? 17.544 1.447 -1.336 1.00 89.81 325 ALA A N 1
ATOM 2393 C CA . ALA A 1 325 ? 17.371 0.426 -2.368 1.00 89.81 325 ALA A CA 1
ATOM 2394 C C . ALA A 1 325 ? 17.809 0.936 -3.751 1.00 89.81 325 ALA A C 1
ATOM 2396 O O . ALA A 1 325 ? 18.464 0.213 -4.492 1.00 89.81 325 ALA A O 1
ATOM 2397 N N . LEU A 1 326 ? 17.513 2.200 -4.072 1.00 90.69 326 LEU A N 1
ATOM 2398 C CA . LEU A 1 326 ? 17.985 2.847 -5.301 1.00 90.69 326 LEU A CA 1
ATOM 2399 C C . LEU A 1 326 ? 19.514 2.929 -5.334 1.00 90.69 326 LEU A C 1
ATOM 2401 O O . LEU A 1 326 ? 20.128 2.560 -6.325 1.00 90.69 326 LEU A O 1
ATOM 2405 N N . GLY A 1 327 ? 20.147 3.338 -4.231 1.00 92.81 327 GLY A N 1
ATOM 2406 C CA . GLY A 1 327 ? 21.607 3.378 -4.136 1.00 92.81 327 GLY A CA 1
ATOM 2407 C C . GLY A 1 327 ? 22.264 1.994 -4.230 1.00 92.81 327 GLY A C 1
ATOM 2408 O O . GLY A 1 327 ? 23.354 1.865 -4.787 1.00 92.81 327 GLY A O 1
ATOM 2409 N N . GLU A 1 328 ? 21.624 0.949 -3.703 1.00 95.31 328 GLU A N 1
ATOM 2410 C CA . GLU A 1 328 ? 22.063 -0.442 -3.878 1.00 95.31 328 GLU A CA 1
ATOM 2411 C C . GLU A 1 328 ? 21.957 -0.897 -5.335 1.00 95.31 328 GLU A C 1
ATOM 2413 O O . GLU A 1 328 ? 22.903 -1.496 -5.848 1.00 95.31 328 GLU A O 1
ATOM 2418 N N . GLU A 1 329 ? 20.868 -0.546 -6.014 1.00 93.50 329 GLU A N 1
ATOM 2419 C CA . GLU A 1 329 ? 20.662 -0.846 -7.428 1.00 93.50 329 GLU A CA 1
ATOM 2420 C C . GLU A 1 329 ? 21.662 -0.095 -8.324 1.00 93.50 329 GLU A C 1
ATOM 2422 O O . GLU A 1 329 ? 22.325 -0.721 -9.148 1.00 93.50 329 GLU A O 1
ATOM 2427 N N . CYS A 1 330 ? 21.886 1.206 -8.100 1.00 95.00 330 CYS A N 1
ATOM 2428 C CA . CYS A 1 330 ? 22.940 1.961 -8.786 1.00 95.00 330 CYS A CA 1
ATOM 2429 C C . CYS A 1 330 ? 24.305 1.285 -8.605 1.00 95.00 330 CYS A C 1
ATOM 2431 O O . CYS A 1 330 ? 25.033 1.082 -9.575 1.00 95.00 330 CYS A O 1
ATOM 2433 N N . ARG A 1 331 ? 24.642 0.875 -7.373 1.00 96.50 331 ARG A N 1
ATOM 2434 C CA . ARG A 1 331 ? 25.907 0.182 -7.083 1.00 96.50 331 ARG A CA 1
ATOM 2435 C C . ARG A 1 331 ? 26.026 -1.125 -7.860 1.00 96.50 331 ARG A C 1
ATOM 2437 O O . ARG A 1 331 ? 27.093 -1.403 -8.399 1.00 96.50 331 ARG A O 1
ATOM 2444 N N . ARG A 1 332 ? 24.951 -1.918 -7.912 1.00 95.25 332 ARG A N 1
ATOM 2445 C CA . ARG A 1 332 ? 24.902 -3.197 -8.638 1.00 95.25 332 ARG A CA 1
ATOM 2446 C C . ARG A 1 332 ? 25.217 -3.016 -10.124 1.00 95.25 332 ARG A C 1
ATOM 2448 O O . ARG A 1 332 ? 25.836 -3.893 -10.715 1.00 95.25 332 ARG A O 1
ATOM 2455 N N . ARG A 1 333 ? 24.826 -1.878 -10.700 1.00 93.56 333 ARG A N 1
ATOM 2456 C CA . ARG A 1 333 ? 25.046 -1.525 -12.108 1.00 93.56 333 ARG A CA 1
ATOM 2457 C C . ARG A 1 333 ? 26.326 -0.722 -12.368 1.00 93.56 333 ARG A C 1
ATOM 2459 O O . ARG A 1 333 ? 26.570 -0.302 -13.490 1.00 93.56 333 ARG A O 1
ATOM 2466 N N . GLY A 1 334 ? 27.149 -0.484 -11.343 1.00 95.25 334 GLY A N 1
ATOM 2467 C CA . GLY A 1 334 ? 28.365 0.328 -11.474 1.00 95.25 334 GLY A CA 1
ATOM 2468 C C . GLY A 1 334 ? 28.108 1.834 -11.634 1.00 95.25 334 GLY A C 1
ATOM 2469 O O . GLY A 1 334 ? 29.007 2.568 -12.037 1.00 95.25 334 GLY A O 1
ATOM 2470 N N . LEU A 1 335 ? 26.906 2.310 -11.301 1.00 94.88 335 LEU A N 1
ATOM 2471 C CA . LEU A 1 335 ? 26.514 3.717 -11.371 1.00 94.88 335 LEU A CA 1
ATOM 2472 C C . LEU A 1 335 ? 26.864 4.472 -10.079 1.00 94.88 335 LEU A C 1
ATOM 2474 O O . LEU A 1 335 ? 27.021 3.902 -8.994 1.00 94.88 335 LEU A O 1
ATOM 2478 N N . ARG A 1 336 ? 26.936 5.804 -10.180 1.00 94.75 336 ARG A N 1
ATOM 2479 C CA . ARG A 1 336 ? 27.199 6.690 -9.037 1.00 94.75 336 ARG A CA 1
ATOM 2480 C C . ARG A 1 336 ? 26.046 6.649 -8.024 1.00 94.75 336 ARG A C 1
ATOM 2482 O O . ARG A 1 336 ? 24.907 6.942 -8.366 1.00 94.75 336 ARG A O 1
ATOM 2489 N N . VAL A 1 337 ? 26.373 6.380 -6.756 1.00 94.25 337 VAL A N 1
ATOM 2490 C CA . VAL A 1 337 ? 25.401 6.206 -5.651 1.00 94.25 337 VAL A CA 1
ATOM 2491 C C . VAL A 1 337 ? 25.096 7.476 -4.845 1.00 94.25 337 VAL A C 1
ATOM 2493 O O . VAL A 1 337 ? 24.316 7.431 -3.898 1.00 94.25 337 VAL A O 1
ATOM 2496 N N . SER A 1 338 ? 25.742 8.600 -5.160 1.00 91.62 338 SER A N 1
ATOM 2497 C CA . SER A 1 338 ? 25.531 9.876 -4.470 1.00 91.62 338 SER A CA 1
ATOM 2498 C C . SER A 1 338 ? 24.382 10.672 -5.091 1.00 91.62 338 SER A C 1
ATOM 2500 O O . SER A 1 338 ? 24.223 10.675 -6.313 1.00 91.62 338 SER A O 1
ATOM 2502 N N . GLY A 1 339 ? 23.659 11.427 -4.267 1.00 87.56 339 GLY A N 1
ATOM 2503 C CA . GLY A 1 339 ? 22.614 12.350 -4.710 1.00 87.56 339 GLY A CA 1
ATOM 2504 C C . GLY A 1 339 ? 21.292 12.126 -3.988 1.00 87.56 339 GLY A C 1
ATOM 2505 O O . GLY A 1 339 ? 21.171 11.251 -3.125 1.00 87.56 339 GLY A O 1
ATOM 2506 N N . LYS A 1 340 ? 20.301 12.942 -4.343 1.00 87.19 340 LYS A N 1
ATOM 2507 C CA . LYS A 1 340 ? 18.927 12.796 -3.851 1.00 87.19 340 LYS A CA 1
ATOM 2508 C C . LYS A 1 340 ? 18.243 11.597 -4.507 1.00 87.19 340 LYS A C 1
ATOM 2510 O O . LYS A 1 340 ? 18.677 11.112 -5.549 1.00 87.19 340 LYS A O 1
ATOM 2515 N N . LYS A 1 341 ? 17.128 11.151 -3.919 1.00 84.44 341 LYS A N 1
ATOM 2516 C CA . LYS A 1 341 ? 16.342 10.001 -4.400 1.00 84.44 341 LYS A CA 1
ATOM 2517 C C . LYS A 1 341 ? 16.047 10.079 -5.904 1.00 84.44 341 LYS A C 1
ATOM 2519 O O . LYS A 1 341 ? 16.257 9.101 -6.609 1.00 84.44 341 LYS A O 1
ATOM 2524 N N . MET A 1 342 ? 15.610 11.241 -6.383 1.00 83.25 342 MET A N 1
ATOM 2525 C CA . MET A 1 342 ? 15.252 11.432 -7.790 1.00 83.25 342 MET A CA 1
ATOM 2526 C C . MET A 1 342 ? 16.422 11.372 -8.747 1.00 83.25 342 MET A C 1
ATOM 2528 O O . MET A 1 342 ? 16.290 10.798 -9.816 1.00 83.25 342 MET A O 1
ATOM 2532 N N . GLU A 1 343 ? 17.578 11.890 -8.351 1.00 85.88 343 GLU A N 1
ATOM 2533 C CA . GLU A 1 343 ? 18.768 11.788 -9.191 1.00 85.88 343 GLU A CA 1
ATOM 2534 C C . GLU A 1 343 ? 19.242 10.336 -9.340 1.00 85.88 343 GLU A C 1
ATOM 2536 O O . GLU A 1 343 ? 19.888 9.985 -10.324 1.00 85.88 343 GLU A O 1
ATOM 2541 N N . LEU A 1 344 ? 18.979 9.491 -8.335 1.00 87.38 344 LEU A N 1
ATOM 2542 C CA . LEU A 1 344 ? 19.245 8.057 -8.433 1.00 87.38 344 LEU A CA 1
ATOM 2543 C C . LEU A 1 344 ? 18.259 7.383 -9.391 1.00 87.38 344 LEU A C 1
ATOM 2545 O O . LEU A 1 344 ? 18.681 6.530 -10.161 1.00 87.38 344 LEU A O 1
ATOM 2549 N N . ILE A 1 345 ? 16.980 7.773 -9.353 1.00 85.94 345 ILE A N 1
ATOM 2550 C CA . ILE A 1 345 ? 15.948 7.277 -10.278 1.00 85.94 345 ILE A CA 1
ATOM 2551 C C . ILE A 1 345 ? 16.295 7.663 -11.716 1.00 85.94 345 ILE A C 1
ATOM 2553 O O . ILE A 1 345 ? 16.403 6.780 -12.554 1.00 85.94 345 ILE A O 1
ATOM 2557 N N . GLU A 1 346 ? 16.553 8.946 -11.979 1.00 87.06 346 GLU A N 1
ATOM 2558 C CA . GLU A 1 346 ? 16.908 9.458 -13.310 1.00 87.06 346 GLU A CA 1
ATOM 2559 C C . GLU A 1 346 ? 18.106 8.699 -13.900 1.00 87.06 346 GLU A C 1
ATOM 2561 O O . GLU A 1 346 ? 18.037 8.197 -15.015 1.00 87.06 346 GLU A O 1
ATOM 2566 N N . ARG A 1 347 ? 19.169 8.484 -13.110 1.00 91.12 347 ARG A N 1
ATOM 2567 C CA . ARG A 1 347 ? 20.331 7.696 -13.563 1.00 91.12 347 ARG A CA 1
ATOM 2568 C C . ARG A 1 347 ? 20.003 6.254 -13.904 1.00 91.12 347 ARG A C 1
ATOM 2570 O O . ARG A 1 347 ? 20.653 5.675 -14.767 1.00 91.12 347 ARG A O 1
ATOM 2577 N N . LEU A 1 348 ? 19.095 5.647 -13.154 1.00 88.56 348 LEU A N 1
ATOM 2578 C CA . LEU A 1 348 ? 18.698 4.269 -13.387 1.00 88.56 348 LEU A CA 1
ATOM 2579 C C . LEU A 1 348 ? 17.835 4.152 -14.648 1.00 88.56 348 LEU A C 1
ATOM 2581 O O . LEU A 1 348 ? 18.044 3.231 -15.430 1.00 88.56 348 LEU A O 1
ATOM 2585 N N . GLU A 1 349 ? 16.942 5.112 -14.885 1.00 87.44 349 GLU A N 1
ATOM 2586 C CA . GLU A 1 349 ? 16.139 5.182 -16.110 1.00 87.44 349 GLU A CA 1
ATOM 2587 C C . GLU A 1 349 ? 16.997 5.479 -17.348 1.00 87.44 349 GLU A C 1
ATOM 2589 O O . GLU A 1 349 ? 16.803 4.854 -18.391 1.00 87.44 349 GLU A O 1
ATOM 2594 N N . ASP A 1 350 ? 17.998 6.355 -17.232 1.00 87.25 350 ASP A N 1
ATOM 2595 C CA . ASP A 1 350 ? 18.972 6.607 -18.300 1.00 87.25 350 ASP A CA 1
ATOM 2596 C C . ASP A 1 350 ? 19.761 5.341 -18.665 1.00 87.25 350 ASP A C 1
ATOM 2598 O O . ASP A 1 350 ? 20.014 5.069 -19.844 1.00 87.25 350 ASP A O 1
ATOM 2602 N N . ASP A 1 351 ? 20.148 4.560 -17.654 1.00 89.44 351 ASP A N 1
ATOM 2603 C CA . ASP A 1 351 ? 20.847 3.288 -17.827 1.00 89.44 351 ASP A CA 1
ATOM 2604 C C . ASP A 1 351 ? 19.939 2.214 -18.451 1.00 89.44 351 ASP A C 1
ATOM 2606 O O . ASP A 1 351 ? 20.362 1.549 -19.398 1.00 89.44 351 ASP A O 1
ATOM 2610 N N . ASP A 1 352 ? 18.677 2.105 -18.013 1.00 84.94 352 ASP A N 1
ATOM 2611 C CA . ASP A 1 352 ? 17.660 1.244 -18.639 1.00 84.94 352 ASP A CA 1
ATOM 2612 C C . ASP A 1 352 ? 17.449 1.623 -20.118 1.00 84.94 352 ASP A C 1
ATOM 2614 O O . ASP A 1 352 ? 17.457 0.761 -21.002 1.00 84.94 352 ASP A O 1
ATOM 2618 N N . ALA A 1 353 ? 17.322 2.918 -20.420 1.00 83.25 353 ALA A N 1
ATOM 2619 C CA . ALA A 1 353 ? 17.162 3.412 -21.785 1.00 83.25 353 ALA A CA 1
ATOM 2620 C C . ALA A 1 353 ? 18.408 3.138 -22.644 1.00 83.25 353 ALA A C 1
ATOM 2622 O O . ALA A 1 353 ? 18.291 2.799 -23.825 1.00 83.25 353 ALA A O 1
ATOM 2623 N N . ALA A 1 354 ? 19.608 3.262 -22.071 1.00 86.12 354 ALA A N 1
ATOM 2624 C CA . ALA A 1 354 ? 20.852 2.913 -22.749 1.00 86.12 354 ALA A CA 1
ATOM 2625 C C . ALA A 1 354 ? 20.963 1.404 -23.008 1.00 86.12 354 ALA A C 1
ATOM 2627 O O . ALA A 1 354 ? 21.400 1.008 -24.088 1.00 86.12 354 ALA A O 1
ATOM 2628 N N . ALA A 1 355 ? 20.551 0.565 -22.056 1.00 85.38 355 ALA A N 1
ATOM 2629 C CA . ALA A 1 355 ? 20.497 -0.883 -22.231 1.00 85.38 355 ALA A CA 1
ATOM 2630 C C . ALA A 1 355 ? 19.508 -1.279 -23.338 1.00 85.38 355 ALA A C 1
ATOM 2632 O O . ALA A 1 355 ? 19.866 -2.063 -24.214 1.00 85.38 355 ALA A O 1
ATOM 2633 N N . MET A 1 356 ? 18.319 -0.668 -23.371 1.00 80.44 356 MET A N 1
ATOM 2634 C CA . MET A 1 356 ? 17.342 -0.893 -24.440 1.00 80.44 356 MET A CA 1
ATOM 2635 C C . MET A 1 356 ? 17.862 -0.480 -25.821 1.00 80.44 356 MET A C 1
ATOM 2637 O O . MET A 1 356 ? 17.636 -1.204 -26.788 1.00 80.44 356 MET A O 1
ATOM 2641 N N . ARG A 1 357 ? 18.579 0.650 -25.939 1.00 84.19 357 ARG A N 1
ATOM 2642 C CA . ARG A 1 357 ? 19.204 1.048 -27.216 1.00 84.19 357 ARG A CA 1
ATOM 2643 C C . ARG A 1 357 ? 20.230 0.020 -27.689 1.00 84.19 357 ARG A C 1
ATOM 2645 O O . ARG A 1 357 ? 20.141 -0.420 -28.828 1.00 84.19 357 ARG A O 1
ATOM 2652 N N . ARG A 1 358 ? 21.122 -0.430 -26.798 1.00 85.81 358 ARG A N 1
ATOM 2653 C CA . ARG A 1 358 ? 22.116 -1.474 -27.111 1.00 85.81 358 ARG A CA 1
ATOM 2654 C C . ARG A 1 358 ? 21.456 -2.786 -27.543 1.00 85.81 358 ARG A C 1
ATOM 2656 O O . ARG A 1 358 ? 21.932 -3.418 -28.475 1.00 85.81 358 ARG A O 1
ATOM 2663 N N . ALA A 1 359 ? 20.361 -3.180 -26.890 1.00 82.00 359 ALA A N 1
ATOM 2664 C CA . ALA A 1 359 ? 19.619 -4.388 -27.246 1.00 82.00 359 ALA A CA 1
ATOM 2665 C C . ALA A 1 359 ? 18.967 -4.276 -28.635 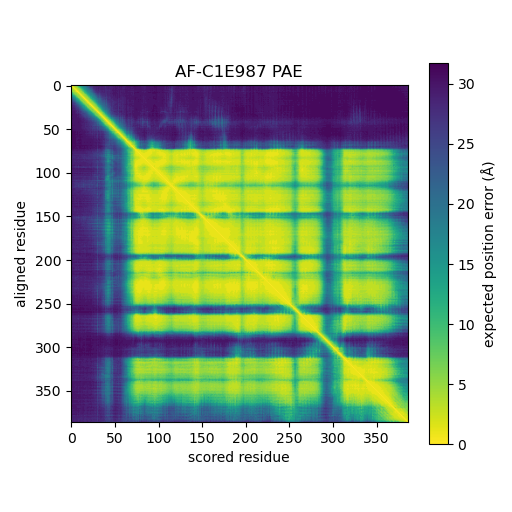1.00 82.00 359 ALA A C 1
ATOM 2667 O O . ALA A 1 359 ? 19.036 -5.218 -29.417 1.00 82.00 359 ALA A O 1
ATOM 2668 N N . ARG A 1 360 ? 18.383 -3.116 -28.969 1.00 82.75 360 ARG A N 1
ATOM 2669 C CA . ARG A 1 360 ? 17.810 -2.857 -30.303 1.00 82.75 360 ARG A CA 1
ATOM 2670 C C . ARG A 1 360 ? 18.871 -2.837 -31.399 1.00 82.75 360 ARG A C 1
ATOM 2672 O O . ARG A 1 360 ? 18.647 -3.412 -32.454 1.00 82.75 360 ARG A O 1
ATOM 2679 N N . GLU A 1 361 ? 20.010 -2.197 -31.145 1.00 85.38 361 GLU A N 1
ATOM 2680 C CA . GLU A 1 361 ? 21.143 -2.187 -32.078 1.00 85.38 361 GLU A CA 1
ATOM 2681 C C . GLU A 1 361 ? 21.670 -3.609 -32.318 1.00 85.38 361 GLU A C 1
ATOM 2683 O O . GLU A 1 361 ? 21.863 -3.996 -33.464 1.00 85.38 361 GLU A O 1
ATOM 2688 N N . ALA A 1 362 ? 21.828 -4.416 -31.264 1.00 82.88 362 ALA A N 1
ATOM 2689 C CA . ALA A 1 362 ? 22.251 -5.810 -31.392 1.00 82.88 362 ALA A CA 1
ATOM 2690 C C . ALA A 1 362 ? 21.230 -6.680 -32.149 1.00 82.88 362 ALA A C 1
ATOM 2692 O O . ALA A 1 362 ? 21.627 -7.507 -32.963 1.00 82.88 362 ALA A O 1
ATOM 2693 N N . ALA A 1 363 ? 19.929 -6.482 -31.911 1.00 81.00 363 ALA A N 1
ATOM 2694 C CA . ALA A 1 363 ? 18.875 -7.188 -32.639 1.00 81.00 363 ALA A CA 1
ATOM 2695 C C . ALA A 1 363 ? 18.884 -6.845 -34.138 1.00 81.00 363 ALA A C 1
ATOM 2697 O O . ALA A 1 363 ? 18.819 -7.752 -34.957 1.00 81.00 363 ALA A O 1
ATOM 2698 N N . ALA A 1 364 ? 19.054 -5.566 -34.490 1.00 82.56 364 ALA A N 1
ATOM 2699 C CA . ALA A 1 364 ? 19.136 -5.133 -35.886 1.00 82.56 364 ALA A CA 1
ATOM 2700 C C . ALA A 1 364 ? 20.367 -5.701 -36.616 1.00 82.56 364 ALA A C 1
ATOM 2702 O O . ALA A 1 364 ? 20.286 -6.001 -37.803 1.00 82.56 364 ALA A O 1
ATOM 2703 N N . VAL A 1 365 ? 21.500 -5.863 -35.919 1.00 84.50 365 VAL A N 1
ATOM 2704 C CA . VAL A 1 365 ? 22.691 -6.521 -36.486 1.00 84.50 365 VAL A CA 1
ATOM 2705 C C . VAL A 1 365 ? 22.426 -8.005 -36.739 1.00 84.50 365 VAL A C 1
ATOM 2707 O O . VAL A 1 365 ? 22.737 -8.484 -37.820 1.00 84.50 365 VAL A O 1
ATOM 2710 N N . MET A 1 366 ? 21.809 -8.717 -35.789 1.00 80.38 366 MET A N 1
ATOM 2711 C CA . MET A 1 366 ? 21.480 -10.138 -35.972 1.00 80.38 366 MET A CA 1
ATOM 2712 C C . MET A 1 366 ? 20.434 -10.373 -37.070 1.00 80.38 366 MET A C 1
ATOM 2714 O O . MET A 1 366 ? 20.538 -11.358 -37.791 1.00 80.38 366 MET A O 1
ATOM 2718 N N . GLU A 1 367 ? 19.439 -9.490 -37.210 1.00 81.12 367 GLU A N 1
ATOM 2719 C CA . GLU A 1 367 ? 18.478 -9.552 -38.324 1.00 81.12 367 GLU A CA 1
ATOM 2720 C C . GLU A 1 367 ? 19.181 -9.348 -39.671 1.00 81.12 367 GLU A C 1
ATOM 2722 O O . GLU A 1 367 ? 18.961 -10.128 -40.589 1.00 81.12 367 GLU A O 1
ATOM 2727 N N . ALA A 1 368 ? 20.084 -8.366 -39.773 1.00 78.75 368 ALA A N 1
ATOM 2728 C CA . ALA A 1 368 ? 20.845 -8.133 -41.000 1.00 78.75 368 ALA A CA 1
ATOM 2729 C C . ALA A 1 368 ? 21.767 -9.313 -41.364 1.00 78.75 368 ALA A C 1
ATOM 2731 O O . ALA A 1 368 ? 21.833 -9.690 -42.530 1.00 78.75 368 ALA A O 1
ATOM 2732 N N . GLU A 1 369 ? 22.448 -9.918 -40.383 1.00 79.06 369 GLU A N 1
ATOM 2733 C CA . GLU A 1 369 ? 23.276 -11.117 -40.601 1.00 79.06 369 GLU A CA 1
ATOM 2734 C C . GLU A 1 369 ? 22.426 -12.329 -41.029 1.00 79.06 369 GLU A C 1
ATOM 2736 O O . GLU A 1 369 ? 22.834 -13.089 -41.904 1.00 79.06 369 GLU A O 1
ATOM 2741 N N . GLY A 1 370 ? 21.226 -12.490 -40.458 1.00 76.50 370 GLY A N 1
ATOM 2742 C CA . GLY A 1 370 ? 20.288 -13.545 -40.850 1.00 76.50 370 GLY A CA 1
ATOM 2743 C C . GLY A 1 370 ? 19.743 -13.370 -42.270 1.00 76.50 370 GLY A C 1
ATOM 2744 O O . GLY A 1 370 ? 19.689 -14.341 -43.024 1.00 76.50 370 GLY A O 1
ATOM 2745 N N . ASP A 1 371 ? 19.394 -12.140 -42.655 1.00 77.50 371 ASP A N 1
ATOM 2746 C CA . ASP A 1 371 ? 18.941 -11.819 -44.014 1.00 77.50 371 ASP A CA 1
ATOM 2747 C C . ASP A 1 371 ? 20.053 -12.079 -45.051 1.00 77.50 371 ASP A C 1
ATOM 2749 O O . ASP A 1 371 ? 19.784 -12.612 -46.131 1.00 77.50 371 ASP A O 1
ATOM 2753 N N . GLU A 1 372 ? 21.313 -11.758 -44.722 1.00 76.19 372 GLU A N 1
ATOM 2754 C CA . GLU A 1 372 ? 22.472 -12.050 -45.578 1.00 76.19 372 GLU A CA 1
ATOM 2755 C C . GLU A 1 372 ? 22.702 -13.565 -45.746 1.00 76.19 372 GLU A C 1
ATOM 2757 O O . GLU A 1 372 ? 22.903 -14.029 -46.873 1.00 76.19 372 GLU A O 1
ATOM 2762 N N . GLU A 1 373 ? 22.613 -14.356 -44.669 1.00 74.81 373 GLU A N 1
ATOM 2763 C CA . GLU A 1 373 ? 22.722 -15.823 -44.738 1.00 74.81 373 GLU A CA 1
ATOM 2764 C C . GLU A 1 373 ? 21.577 -16.458 -45.550 1.00 74.81 373 GLU A C 1
ATOM 2766 O O . GLU A 1 373 ? 21.812 -17.372 -46.353 1.00 74.81 373 GLU A O 1
ATOM 2771 N N . GLU A 1 374 ? 20.339 -15.971 -45.399 1.00 74.31 374 GLU A N 1
ATOM 2772 C CA . GLU A 1 374 ? 19.193 -16.450 -46.182 1.00 74.31 374 GLU A CA 1
ATOM 2773 C C . GLU A 1 374 ? 19.336 -16.125 -47.677 1.00 74.31 374 GLU A C 1
ATOM 2775 O O . GLU A 1 374 ? 19.024 -16.968 -48.533 1.00 74.31 374 GLU A O 1
ATOM 2780 N N . ASP A 1 375 ? 19.827 -14.931 -48.017 1.00 77.25 375 ASP A N 1
ATOM 2781 C CA . ASP A 1 375 ? 20.067 -14.529 -49.403 1.00 77.25 375 ASP A CA 1
ATOM 2782 C C . ASP A 1 375 ? 21.216 -15.325 -50.046 1.00 77.25 375 ASP A C 1
ATOM 2784 O O . ASP A 1 375 ? 21.099 -15.745 -51.209 1.00 77.25 375 ASP A O 1
ATOM 2788 N N . GLU A 1 376 ? 22.285 -15.622 -49.299 1.00 79.00 376 GLU A N 1
ATOM 2789 C CA . GLU A 1 376 ? 23.357 -16.517 -49.747 1.00 79.00 376 GLU A CA 1
ATOM 2790 C C . GLU A 1 376 ? 22.841 -17.943 -49.995 1.00 79.00 376 GLU A C 1
ATOM 2792 O O . GLU A 1 376 ? 23.107 -18.530 -51.056 1.00 79.00 376 GLU A O 1
ATOM 2797 N N . GLU A 1 377 ? 22.036 -18.496 -49.081 1.00 77.06 377 GLU A N 1
ATOM 2798 C CA . GLU A 1 377 ? 21.452 -19.830 -49.245 1.00 77.06 377 GLU A CA 1
ATOM 2799 C C . GLU A 1 377 ? 20.501 -19.876 -50.454 1.00 77.06 377 GLU A C 1
ATOM 2801 O O . GLU A 1 377 ? 20.508 -20.822 -51.259 1.00 77.06 377 GLU A O 1
ATOM 2806 N N . ARG A 1 378 ? 19.704 -18.821 -50.647 1.00 77.81 378 ARG A N 1
ATOM 2807 C CA . ARG A 1 378 ? 18.804 -18.674 -51.795 1.00 77.81 378 ARG A CA 1
ATOM 2808 C C . ARG A 1 378 ? 19.574 -18.564 -53.111 1.00 77.81 378 ARG A C 1
ATOM 2810 O O . ARG A 1 378 ? 19.132 -19.133 -54.118 1.00 77.81 378 ARG A O 1
ATOM 2817 N N . GLY A 1 379 ? 20.714 -17.876 -53.114 1.00 81.12 379 GLY A N 1
ATOM 2818 C CA . GLY A 1 379 ? 21.642 -17.799 -54.241 1.00 81.12 379 GLY A CA 1
ATOM 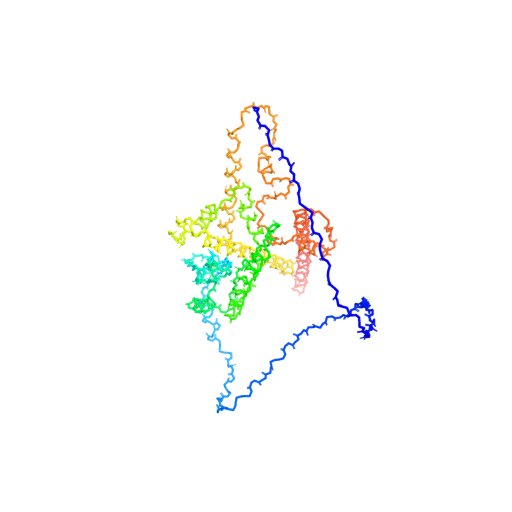2819 C C . GLY A 1 379 ? 22.241 -19.163 -54.595 1.00 81.12 379 GLY A C 1
ATOM 2820 O O . GLY A 1 379 ? 22.169 -19.588 -55.753 1.00 81.12 379 GLY A O 1
ATOM 2821 N N . ALA A 1 380 ? 22.743 -19.895 -53.598 1.00 78.94 380 ALA A N 1
ATOM 2822 C CA . ALA A 1 380 ? 23.316 -21.229 -53.776 1.00 78.94 380 ALA A CA 1
ATOM 2823 C C . ALA A 1 380 ? 22.291 -22.242 -54.320 1.00 78.94 380 ALA A C 1
ATOM 2825 O O . ALA A 1 380 ? 22.588 -22.992 -55.255 1.00 78.94 380 ALA A O 1
ATOM 2826 N N . ARG A 1 381 ? 21.050 -22.222 -53.812 1.00 80.06 381 ARG A N 1
ATOM 2827 C CA . ARG A 1 381 ? 19.954 -23.080 -54.306 1.00 80.06 381 ARG A CA 1
ATOM 2828 C C . ARG A 1 381 ? 19.595 -22.794 -55.766 1.00 80.06 381 ARG A C 1
ATOM 2830 O O . ARG A 1 381 ? 19.294 -23.725 -56.510 1.00 80.06 381 ARG A O 1
ATOM 2837 N N . ARG A 1 382 ? 19.637 -21.528 -56.196 1.00 77.25 382 ARG A N 1
ATOM 2838 C CA . ARG A 1 382 ? 19.412 -21.153 -57.605 1.00 77.25 382 ARG A CA 1
ATOM 2839 C C . ARG A 1 382 ? 20.546 -21.623 -58.510 1.00 77.25 382 ARG A C 1
ATOM 2841 O O . ARG A 1 382 ? 20.264 -22.103 -59.601 1.00 77.25 382 ARG A O 1
ATOM 2848 N N . ALA A 1 383 ? 21.794 -21.515 -58.056 1.00 74.56 383 ALA A N 1
ATOM 2849 C CA . ALA A 1 383 ? 22.958 -21.974 -58.810 1.00 74.56 383 ALA A CA 1
ATOM 2850 C C . ALA A 1 383 ? 22.996 -23.503 -58.970 1.00 74.56 383 ALA A C 1
ATOM 2852 O O . ALA A 1 383 ? 23.399 -23.985 -60.018 1.00 74.56 383 ALA A O 1
ATOM 2853 N N . ALA A 1 384 ? 22.541 -24.265 -57.970 1.00 72.19 384 ALA A N 1
ATOM 2854 C CA . ALA A 1 384 ? 22.459 -25.727 -58.049 1.00 72.19 384 ALA A CA 1
ATOM 2855 C C . ALA A 1 384 ? 21.300 -26.247 -58.927 1.00 72.19 384 ALA A C 1
ATOM 2857 O O . ALA A 1 384 ? 21.284 -27.423 -59.286 1.00 72.19 384 ALA A O 1
ATOM 2858 N N . ALA A 1 385 ? 20.313 -25.399 -59.232 1.00 69.94 385 ALA A N 1
ATOM 2859 C CA . ALA A 1 385 ? 19.158 -25.737 -60.066 1.00 69.94 385 ALA A CA 1
ATOM 2860 C C . ALA A 1 385 ? 19.338 -25.369 -61.554 1.00 69.94 385 ALA A C 1
ATOM 2862 O O . ALA A 1 385 ? 18.479 -25.723 -62.365 1.00 69.94 385 ALA A O 1
ATOM 2863 N N . ALA A 1 386 ? 20.413 -24.650 -61.894 1.00 62.44 386 ALA A N 1
ATOM 2864 C CA . ALA A 1 386 ? 20.826 -24.304 -63.255 1.00 62.44 386 ALA A CA 1
ATOM 2865 C C . ALA A 1 386 ? 21.912 -25.271 -63.740 1.00 62.44 386 ALA A C 1
ATOM 2867 O O . ALA A 1 386 ? 21.902 -25.584 -64.954 1.00 62.44 386 ALA A O 1
#

Foldseek 3Di:
DDDDDDDDDDDDDDDDDDDDDDDDDDDDDDDDDDDDDDDPPPPDDDPDDDPDDDDDDDDPDPPCVVVVVVLQQFAWFWFWDLAQLAWIKIFGANYFQHTDAIDIGHFAWDWDQDPNDTDIDGDLVVLLVVVVVVVDDAQHEHEYEQFDDDPPDDPVRVVRSNVSSVSNVVSCVVSRYHYDYDYPVQLCLLLVQPADVRDLVVLLVLQCQLCVNCPCQSVDSSCSSRSNRSSSRLLVSLQVVLQVVVVVLVVCLVVDDDPDDDDRNSLVSSVVSSLVVLVVQLPVVVVVDDDDDDDPCSVCSSDVRCDVQRDDNDRHSCRPDDLVRLLVVCVVVVHDSDDHSVVSVVVVVVVSVVSSVVSVVVVVVVVVVVVVVVVVVVVVVVVVVD

Secondary structure (DSSP, 8-state):
-------------------------------------------PPPP----------------HHHHHHHHTS-EEEEEE--STT-EEEEEEESSTT---EEEEEEPPEEEEEETTEEEEEE-HHHHHHHHHHTTPPTT-EEEEE-----TT--HHHHHHHHHHHHHHHHHHHHTT-EEEEE-HHHHHHHTT--STT--HHHHHHHHHHH-GGGGGGG-SGGGHHHHHHHHHHHHHHHHHHHHHHHHHHHHHTTT-----PPPPHHHHHHHHHHHHHHHHHHHHTTTS-------S-TTHHHHHHSTTTS-S---STTTT--HHHHHHHHHHTT----S-HHHHHHHHHHHHHHHHHHHHHHHHHHHHHHHHHHHHHHHHHHHHT-

Solvent-accessible surface area (backbone atoms only — not comparable to full-atom values): 23137 Å² total; per-residue (Å²): 142,86,88,84,86,88,87,88,89,84,87,88,86,87,87,89,86,86,89,87,86,90,83,91,81,88,79,83,89,76,87,77,91,76,90,80,81,90,75,82,82,77,81,73,82,78,80,79,90,70,97,67,88,80,76,78,87,73,73,85,72,88,55,68,65,60,60,56,53,49,72,68,50,45,35,63,45,26,7,25,30,42,48,71,66,12,7,44,22,43,38,33,16,82,40,77,47,42,79,72,44,48,49,71,43,68,42,42,62,46,83,42,78,54,95,91,37,82,38,79,38,70,33,67,68,56,43,49,51,51,59,60,71,65,68,66,63,70,61,37,51,31,23,34,37,47,60,75,79,59,96,87,59,48,73,66,56,44,48,49,34,54,48,35,29,49,50,50,54,48,50,44,42,75,66,41,31,38,74,43,82,37,50,61,71,59,49,29,47,63,61,69,53,62,48,94,82,59,46,67,61,55,44,22,57,53,27,44,71,74,39,59,67,47,64,75,75,50,77,48,88,78,26,30,21,46,18,45,2,43,46,42,23,52,45,45,50,43,26,50,51,18,46,49,52,41,52,48,50,62,49,35,66,73,70,56,96,70,82,83,73,82,74,46,54,43,54,51,51,52,50,55,50,46,52,48,55,51,50,53,55,37,54,64,60,68,75,76,60,78,92,77,83,92,70,99,53,90,78,44,59,55,48,64,71,49,32,102,80,43,74,72,84,72,82,50,57,66,32,81,62,48,60,66,56,43,32,51,51,28,48,76,73,73,42,79,60,76,75,56,60,63,60,44,50,52,53,49,52,53,47,51,53,51,50,50,50,55,40,52,54,53,49,54,51,52,52,52,53,49,54,52,52,51,51,51,52,53,50,51,56,54,62,75,73,106

Organism: Micromonas commoda (strain RCC299 / NOUM17 / CCMP2709) (NCBI:txid296587)

Radius of gyration: 31.61 Å; Cα contacts (8 Å, |Δi|>4): 413; chains: 1; bounding box: 57×92×130 Å

Mean predicted aligned error: 14.79 Å

InterPro domains:
  IPR003034 SAP domain [PF02037] (328-351)
  IPR003034 SAP domain [PS50800] (318-352)
  IPR003034 SAP domain [SM00513] (318-352)
  IPR036361 SAP domain superfamily [G3DSA:1.10.720.30] (318-359)
  IPR036361 SAP domain superfamily [SSF68906] (318-352)
  IPR036397 Ribonuclease H superfamily [G3DSA:3.30.420.10] (88-255)
  IPR045290 Holliday junction resolvase MOC1-like [PTHR36015] (17-247)